Protein AF-0000000082784704 (afdb_homodimer)

Secondary structure (DSSP, 8-state):
--------------EEEEEETT--EEE-----S--TT-EEEEEEESSS--EEEEEEEEETTEEEEEE-GGGTT-EEE-TTT--EEESS--GGG-EEEEEEEESSBEEEEEEEEEEEPPPPPPEEEEPSS----EETTEEEEEEEEEE---TT-EEEEEETTEEEEEEE-S-TTS-EEEEEEEETT--SPEEEEEEETTEEEEEE--HHHHH------/--------------EEEEEETT--EEE-----S--TT-EEEEEEESSS--EEEEEEEEETTEEEEEE-GGGTT-EEE-TTT--EEESS--GGG-EEEEEEEESSBEEEEEEEEEEEPPPPPPEEEEPSS----EETTEEEEEEEEEE---TT-EEEEEETTEEEEEEE-S-TTS-EEEEEEEETT--S-EEEEEEETTEEEEEE--HHHHH------

InterPro domains:
  IPR003599 Immunoglobulin domain subtype [SM00409] (14-120)
  IPR003599 Immunoglobulin domain subtype [SM00409] (130-208)
  IPR007110 Immunoglobulin-like domain [PS50835] (122-208)
  IPR013106 Immunoglobulin V-set domain [PF07686] (15-114)
  IPR013783 Immunoglobulin-like fold [G3DSA:2.60.40.10] (12-123)
  IPR013783 Immunoglobulin-like fold [G3DSA:2.60.40.10] (124-212)
  IPR036179 Immunoglobulin-like domain superfamily [SSF48726] (18-113)
  IPR036179 Immunoglobulin-like domain superfamily [SSF48726] (141-207)

Solvent-accessible surface area (backbone atoms only — not comparable to full-atom values): 24229 Å² total; per-residue (Å²): 135,84,80,74,79,77,75,75,78,56,83,46,66,75,44,78,45,80,43,54,46,59,41,71,47,68,53,75,66,79,50,69,78,47,59,79,72,27,37,40,38,31,20,38,25,69,81,54,45,35,32,51,40,34,41,32,32,48,55,96,88,36,78,46,73,47,72,38,72,89,54,68,83,28,67,45,75,39,71,50,39,66,22,40,31,36,45,57,37,41,59,87,68,29,22,21,36,32,43,37,40,38,72,51,46,60,37,48,39,39,36,35,40,45,42,36,72,76,50,56,63,34,45,75,42,64,47,85,82,69,63,60,51,68,45,95,86,47,46,36,32,49,32,31,36,33,33,80,48,42,83,72,35,37,40,34,38,26,51,71,90,40,77,73,50,73,50,70,58,90,57,58,89,43,64,46,75,49,76,47,80,39,58,67,85,55,86,69,58,40,32,35,38,24,31,36,99,83,31,69,21,68,33,73,59,56,57,69,82,65,46,59,73,80,70,74,121,136,83,78,74,78,76,74,78,76,62,82,48,62,75,44,78,46,81,42,52,47,58,40,70,48,68,53,75,66,80,50,68,78,48,59,80,69,28,36,40,38,31,21,37,26,69,82,54,47,36,32,52,41,34,43,33,33,47,56,95,90,36,80,46,73,48,73,39,70,89,53,69,85,29,67,46,77,39,72,52,38,65,20,41,32,37,46,58,36,41,61,86,69,28,21,22,36,31,43,36,40,38,74,51,47,59,39,47,41,39,36,34,40,46,41,37,72,77,49,58,62,35,45,76,43,64,46,86,82,69,64,61,49,68,46,97,88,47,46,38,32,50,32,31,35,33,34,79,48,42,84,73,33,36,41,32,37,25,50,73,90,41,76,73,50,71,50,68,56,90,56,60,89,43,65,45,73,48,77,47,79,39,60,67,86,55,85,69,59,38,34,34,38,22,30,35,100,82,29,69,21,69,32,74,57,54,58,68,80,64,45,59,72,79,68,74,121

Nearest PDB structures (foldseek):
  2dru-assembly1_A  TM=7.648E-01  e=7.617E-15  Rattus norvegicus
  5b22-assembly1_A  TM=6.307E-01  e=5.424E-10  Mus musculus
  2ptu-assembly1_A  TM=7.481E-01  e=6.098E-07  Mus musculus
  6o3o-assembly1_A-3  TM=4.051E-01  e=1.398E-06  Homo sapiens
  4pbx-assembly1_A  TM=4.291E-01  e=9.168E-06  Homo sapiens

Sequence (434 aa):
MYLSATNVLGVTGDEVKTVREGETVTLHTGFTGLQSDVLILWFHGPVDPKTKIVQSQVLRGEIITEYSDRFRDRLQLDRQTGSLTIRNINITDSGVYKVQIISGEDSYKIFSYTVYATVPAPLVGKKQGRSAVSGSSGPKCSVVCSVENGRDVTLSWYKGKEILNQTSSPDLNTNLSLPLEIEDQDNNTYSCVADNPVSQQTTQLNITELCSHISRNMYLSATNVLGVTGDEVKTVREGETVTLHTGFTGLQSDVLILWFHGPVDPKTKIVQSQVLRGEIITEYSDRFRDRLQLDRQTGSLTIRNINITDSGVYKVQIISGEDSYKIFSYTVYATVPAPLVGKKQGRSAVSGSSGPKCSVVCSVENGRDVTLSWYKGKEILNQTSSPDLNTNLSLPLEIEDQDNNTYSCVADNPVSQQTTQLNITELCSHISRN

Organism: Chanos chanos (NCBI:txid29144)

Foldseek 3Di:
DPPPPPPPPCPADEAEEEAEAQAKDKAFSPAAQDDQAKWKWKFWDAEDRDHTAWIWGADPNDIDIDGHCVLVPQWDADSRGRMIMGGRDDQRRFHKMKMWICPPDIDMHMYGYGYWYAWDAKDKAFDPDDFQPQPPVGGKTKMKIKGQATDAKKKFKDFVPDTDDIDHDPPNVDIDMDMDIDHLPDPIKMKMWIDDPPYIHIDTDDSCVHPPDCVVD/DPPPPPPCPQPADEAEEEAEAQAKDKAFSPAAQDDQAKWKWKFWDAEDRDHTAWIWGADPNDIDIDGHCVLVPQWDADSRGRMIMGGRDDQRRFHKMKMWICPPDIDMHMYGYGYWYAWDAKDKAFDPDDFQPQPPVGGKTKMKIKGQATDQKKKFKDFVPDTDDIDHDPPNVDIDMDMDIDHLPDPIKMKMWIDDPPYIHIDTDDSCVHPPPCPVD

pLDDT: mean 86.46, std 17.84, range [27.39, 98.69]

Structure (mmCIF, N/CA/C/O backbone):
data_AF-0000000082784704-model_v1
#
loop_
_entity.id
_entity.type
_entity.pdbx_description
1 polymer 'Hepatocyte cell adhesion molecule-like'
#
loop_
_atom_site.group_PDB
_atom_site.id
_atom_site.type_symbol
_atom_site.label_atom_id
_atom_site.label_alt_id
_atom_site.label_comp_id
_atom_site.label_asym_id
_atom_site.label_entity_id
_atom_site.label_seq_id
_atom_site.pdbx_PDB_ins_code
_atom_site.Cartn_x
_atom_site.Cartn_y
_atom_site.Cartn_z
_atom_site.occupancy
_atom_site.B_iso_or_equiv
_atom_site.auth_seq_id
_atom_site.auth_comp_id
_atom_site.auth_asym_id
_atom_site.auth_atom_id
_atom_site.pdbx_PDB_model_num
ATOM 1 N N . MET A 1 1 ? -17.672 -21.984 21.391 1 27.61 1 MET A N 1
ATOM 2 C CA . MET A 1 1 ? -16.625 -20.969 21.281 1 27.61 1 MET A CA 1
ATOM 3 C C . MET A 1 1 ? -16.531 -20.438 19.859 1 27.61 1 MET A C 1
ATOM 5 O O . MET A 1 1 ? -16 -21.109 18.969 1 27.61 1 MET A O 1
ATOM 9 N N . TYR A 1 2 ? -17.469 -19.578 19.359 1 30.91 2 TYR A N 1
ATOM 10 C CA . TYR A 1 2 ? -17.656 -19.016 18.031 1 30.91 2 TYR A CA 1
ATOM 11 C C . TYR A 1 2 ? -16.562 -18 17.719 1 30.91 2 TYR A C 1
ATOM 13 O O . TYR A 1 2 ? -16.422 -16.984 18.422 1 30.91 2 TYR A O 1
ATOM 21 N N . LEU A 1 3 ? -15.398 -18.422 17.172 1 30.06 3 LEU A N 1
ATOM 22 C CA . LEU A 1 3 ? -14.344 -17.547 16.672 1 30.06 3 LEU A CA 1
ATOM 23 C C . LEU A 1 3 ? -14.859 -16.656 15.547 1 30.06 3 LEU A C 1
ATOM 25 O O . LEU A 1 3 ? -15.188 -17.141 14.461 1 30.06 3 LEU A O 1
ATOM 29 N N . SER A 1 4 ? -15.516 -15.562 15.844 1 35.41 4 SER A N 1
ATOM 30 C CA . SER A 1 4 ? -15.969 -14.609 14.836 1 35.41 4 SER A CA 1
ATOM 31 C C . SER A 1 4 ? -14.789 -14.008 14.078 1 35.41 4 SER A C 1
ATOM 33 O O . SER A 1 4 ? -13.945 -13.336 14.672 1 35.41 4 SER A O 1
ATOM 35 N N . ALA A 1 5 ? -14.445 -14.664 12.961 1 38.53 5 ALA A N 1
ATOM 36 C CA . ALA A 1 5 ? -13.562 -14.016 11.992 1 38.53 5 ALA A CA 1
ATOM 37 C C . ALA A 1 5 ? -14.062 -12.625 11.633 1 38.53 5 ALA A C 1
ATOM 39 O O . ALA A 1 5 ? -15.109 -12.484 10.992 1 38.53 5 ALA A O 1
ATOM 40 N N . THR A 1 6 ? -13.773 -11.578 12.445 1 37.38 6 THR A N 1
ATOM 41 C CA . THR A 1 6 ? -14.109 -10.211 12.062 1 37.38 6 THR A CA 1
ATOM 42 C C . THR A 1 6 ? -13.406 -9.828 10.766 1 37.38 6 THR A C 1
ATOM 44 O O . THR A 1 6 ? -12.18 -9.891 10.672 1 37.38 6 THR A O 1
ATOM 47 N N . ASN A 1 7 ? -14.078 -10.031 9.633 1 36.75 7 ASN A N 1
ATOM 48 C CA . ASN A 1 7 ? -13.688 -9.539 8.32 1 36.75 7 ASN A CA 1
ATOM 49 C C . ASN A 1 7 ? -13.469 -8.031 8.328 1 36.75 7 ASN A C 1
ATOM 51 O O . ASN A 1 7 ? -14.406 -7.266 8.516 1 36.75 7 ASN A O 1
ATOM 55 N N . VAL A 1 8 ? -12.375 -7.613 8.641 1 40.66 8 VAL A N 1
ATOM 56 C CA . VAL A 1 8 ? -12.094 -6.184 8.523 1 40.66 8 VAL A CA 1
ATOM 57 C C . VAL A 1 8 ? -12.133 -5.766 7.055 1 40.66 8 VAL A C 1
ATOM 59 O O . VAL A 1 8 ? -11.266 -6.156 6.27 1 40.66 8 VAL A O 1
ATOM 62 N N . LEU A 1 9 ? -13.312 -5.684 6.316 1 38.31 9 LEU A N 1
ATOM 63 C CA . LEU A 1 9 ? -13.414 -5.117 4.973 1 38.31 9 LEU A CA 1
ATOM 64 C C . LEU A 1 9 ? -13.047 -3.639 4.98 1 38.31 9 LEU A C 1
ATOM 66 O O . LEU A 1 9 ? -13.906 -2.783 5.207 1 38.31 9 LEU A O 1
ATOM 70 N N . GLY A 1 10 ? -12.047 -3.078 5.344 1 40.12 10 GLY A N 1
ATOM 71 C CA . GLY A 1 10 ? -11.961 -1.627 5.359 1 40.12 10 GLY A CA 1
ATOM 72 C C . GLY A 1 10 ? -11.688 -1.03 3.992 1 40.12 10 GLY A C 1
ATOM 73 O O . GLY A 1 10 ? -10.688 -1.36 3.35 1 40.12 10 GLY A O 1
ATOM 74 N N . VAL A 1 11 ? -12.727 -0.841 3.072 1 44.06 11 VAL A N 1
ATOM 75 C CA . VAL A 1 11 ? -12.633 0.053 1.924 1 44.06 11 VAL A CA 1
ATOM 76 C C . VAL A 1 11 ? -12.227 1.45 2.389 1 44.06 11 VAL A C 1
ATOM 78 O O . VAL A 1 11 ? -13.016 2.15 3.029 1 44.06 11 VAL A O 1
ATOM 81 N N . THR A 1 12 ? -11.188 1.782 3.059 1 52.22 12 THR A N 1
ATOM 82 C CA . THR A 1 12 ? -11 3.008 3.828 1 52.22 12 THR A CA 1
ATOM 83 C C . THR A 1 12 ? -10.695 4.184 2.906 1 52.22 12 THR A C 1
ATOM 85 O O . THR A 1 12 ? -9.82 4.086 2.041 1 52.22 12 THR A O 1
ATOM 88 N N . GLY A 1 13 ? -11.758 4.777 2.41 1 57 13 GLY A N 1
ATOM 89 C CA . GLY A 1 13 ? -11.602 6.047 1.72 1 57 13 GLY A CA 1
ATOM 90 C C . GLY A 1 13 ? -10.672 7.008 2.441 1 57 13 GLY A C 1
ATOM 91 O O . GLY A 1 13 ? -10.5 6.91 3.656 1 57 13 GLY A O 1
ATOM 92 N N . ASP A 1 14 ? -9.922 7.734 1.691 1 74 14 ASP A N 1
ATOM 93 C CA . ASP A 1 14 ? -9.086 8.859 2.109 1 74 14 ASP A CA 1
ATOM 94 C C . ASP A 1 14 ? -9.914 9.914 2.842 1 74 14 ASP A C 1
ATOM 96 O O . ASP A 1 14 ? -11.016 10.266 2.404 1 74 14 ASP A O 1
ATOM 100 N N . GLU A 1 15 ? -9.695 10.062 4.121 1 86.56 15 GLU A N 1
ATOM 101 C CA . GLU A 1 15 ? -10.32 11.141 4.883 1 86.56 15 GLU A CA 1
ATOM 102 C C . GLU A 1 15 ? -9.453 12.391 4.887 1 86.56 15 GLU A C 1
ATOM 104 O O . GLU A 1 15 ? -8.258 12.328 5.191 1 86.56 15 GLU A O 1
ATOM 109 N N . VAL A 1 16 ? -10.008 13.453 4.453 1 86.19 16 VAL A N 1
ATOM 110 C CA . VAL A 1 16 ? -9.328 14.742 4.461 1 86.19 16 VAL A CA 1
ATOM 111 C C . VAL A 1 16 ? -9.844 15.594 5.621 1 86.19 16 VAL A C 1
ATOM 113 O O . VAL A 1 16 ? -11.055 15.781 5.77 1 86.19 16 VAL A O 1
ATOM 116 N N . LYS A 1 17 ? -8.898 16.125 6.434 1 93.38 17 LYS A N 1
ATOM 117 C CA . LYS A 1 17 ? -9.312 16.859 7.621 1 93.38 17 LYS A CA 1
ATOM 118 C C . LYS A 1 17 ? -8.523 18.156 7.77 1 93.38 17 LYS A C 1
ATOM 120 O O . LYS A 1 17 ? -7.328 18.188 7.484 1 93.38 17 LYS A O 1
ATOM 125 N N . THR A 1 18 ? -9.164 19.203 8.133 1 95.62 18 THR A N 1
ATOM 126 C CA . THR A 1 18 ? -8.57 20.484 8.508 1 95.62 18 THR A CA 1
ATOM 127 C C . THR A 1 18 ? -8.57 20.656 10.023 1 95.62 18 THR A C 1
ATOM 129 O O . THR A 1 18 ? -9.609 20.547 10.664 1 95.62 18 THR A O 1
ATOM 132 N N . VAL A 1 19 ? -7.391 20.953 10.547 1 96.38 19 VAL A N 1
ATOM 133 C CA . VAL A 1 19 ? -7.273 21 12 1 96.38 19 VAL A CA 1
ATOM 134 C C . VAL A 1 19 ? -6.488 22.25 12.406 1 96.38 19 VAL A C 1
ATOM 136 O O . VAL A 1 19 ? -5.668 22.75 11.641 1 96.38 19 VAL A O 1
ATOM 139 N N . ARG A 1 20 ? -6.812 22.797 13.594 1 96.94 20 ARG A N 1
ATOM 140 C CA . ARG A 1 20 ? -6.059 23.922 14.141 1 96.94 20 ARG A CA 1
ATOM 141 C C . ARG A 1 20 ? -4.879 23.438 14.977 1 96.94 20 ARG A C 1
ATOM 143 O O . ARG A 1 20 ? -5.004 22.469 15.734 1 96.94 20 ARG A O 1
ATOM 150 N N . GLU A 1 21 ? -3.818 24.141 14.859 1 96.56 21 GLU A N 1
ATOM 151 C CA . GLU A 1 21 ? -2.635 23.797 15.641 1 96.56 21 GLU A CA 1
ATOM 152 C C . GLU A 1 21 ? -2.939 23.812 17.141 1 96.56 21 GLU A C 1
ATOM 154 O O . GLU A 1 21 ? -3.777 24.594 17.594 1 96.56 21 GLU A O 1
ATOM 159 N N . GLY A 1 22 ? -2.281 22.891 17.844 1 95.94 22 GLY A N 1
ATOM 160 C CA . GLY A 1 22 ? -2.432 22.828 19.281 1 95.94 22 GLY A CA 1
ATOM 161 C C . GLY A 1 22 ? -3.52 21.859 19.719 1 95.94 22 GLY A C 1
ATOM 162 O O . GLY A 1 22 ? -3.576 21.469 20.891 1 95.94 22 GLY A O 1
ATOM 163 N N . GLU A 1 23 ? -4.359 21.516 18.828 1 96.19 23 GLU A N 1
ATOM 164 C CA . GLU A 1 23 ? -5.465 20.625 19.172 1 96.19 23 GLU A CA 1
ATOM 165 C C . GLU A 1 23 ? -4.984 19.188 19.328 1 96.19 23 GLU A C 1
ATOM 167 O O . GLU A 1 23 ? -3.855 18.844 18.953 1 96.19 23 GLU A O 1
ATOM 172 N N . THR A 1 24 ? -5.77 18.422 20.094 1 97.31 24 THR A N 1
ATOM 173 C CA . THR A 1 24 ? -5.645 16.969 20.141 1 97.31 24 THR A CA 1
ATOM 174 C C . THR A 1 24 ? -6.613 16.312 19.156 1 97.31 24 THR A C 1
ATOM 176 O O . THR A 1 24 ? -7.82 16.547 19.203 1 97.31 24 THR A O 1
ATOM 179 N N . VAL A 1 25 ? -6.039 15.516 18.266 1 96.81 25 VAL A N 1
ATOM 180 C CA . VAL A 1 25 ? -6.895 14.898 17.266 1 96.81 25 VAL A CA 1
ATOM 181 C C . VAL A 1 25 ? -6.727 13.383 17.297 1 96.81 25 VAL A C 1
ATOM 183 O O . VAL A 1 25 ? -5.66 12.875 17.656 1 96.81 25 VAL A O 1
ATOM 186 N N . THR A 1 26 ? -7.781 12.727 16.969 1 97.06 26 THR A N 1
ATOM 187 C CA . THR A 1 26 ? -7.746 11.266 16.875 1 97.06 26 THR A CA 1
ATOM 188 C C . THR A 1 26 ? -8.109 10.812 15.453 1 97.06 26 THR A C 1
ATOM 190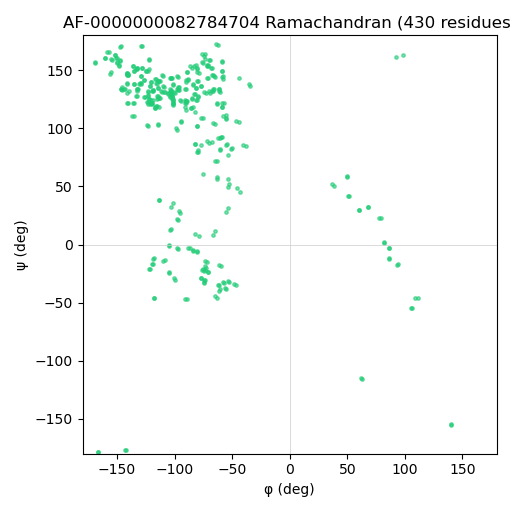 O O . THR A 1 26 ? -9.133 11.227 14.906 1 97.06 26 THR A O 1
ATOM 193 N N . LEU A 1 27 ? -7.223 10.086 14.812 1 96.88 27 LEU A N 1
ATOM 194 C CA . LEU A 1 27 ? -7.5 9.438 13.531 1 96.88 27 LEU A CA 1
ATOM 195 C C . LEU A 1 27 ? -8.266 8.133 13.742 1 96.88 27 LEU A C 1
ATOM 197 O O . LEU A 1 27 ? -7.668 7.094 14.023 1 96.88 27 LEU A O 1
ATOM 201 N N . HIS A 1 28 ? -9.523 8.195 13.508 1 96.25 28 HIS A N 1
ATOM 202 C CA . HIS A 1 28 ? -10.398 7.051 13.766 1 96.25 28 HIS A CA 1
ATOM 203 C C . HIS A 1 28 ? -10.414 6.094 12.578 1 96.25 28 HIS A C 1
ATOM 205 O O . HIS A 1 28 ? -10.852 6.461 11.484 1 96.25 28 HIS A O 1
ATOM 211 N N . THR A 1 29 ? -9.977 4.918 12.766 1 95.06 29 THR A N 1
ATOM 212 C CA . THR A 1 29 ? -9.867 3.969 11.664 1 95.06 29 THR A CA 1
ATOM 213 C C . THR A 1 29 ? -11.234 3.396 11.305 1 95.06 29 THR A C 1
ATOM 215 O O . THR A 1 29 ? -11.469 3.021 10.148 1 95.06 29 THR A O 1
ATOM 218 N N . GLY A 1 30 ? -12.133 3.332 12.32 1 91.5 30 GLY A N 1
ATOM 219 C CA . GLY A 1 30 ? -13.43 2.717 12.102 1 91.5 30 GLY A CA 1
ATOM 220 C C . GLY A 1 30 ? -13.422 1.214 12.305 1 91.5 30 GLY A C 1
ATOM 221 O O . GLY A 1 30 ? -14.477 0.583 12.352 1 91.5 30 GLY A O 1
ATOM 222 N N . PHE A 1 31 ? -12.227 0.61 12.406 1 89.31 31 PHE A N 1
ATOM 223 C CA . PHE A 1 31 ? -12.156 -0.81 12.727 1 89.31 31 PHE A CA 1
ATOM 224 C C . PHE A 1 31 ? -12.539 -1.053 14.18 1 89.31 31 PHE A C 1
ATOM 226 O O . PHE A 1 31 ? -12.344 -0.185 15.039 1 89.31 31 PHE A O 1
ATOM 233 N N . THR A 1 32 ? -13.211 -2.131 14.406 1 86.44 32 THR A N 1
ATOM 234 C CA . THR A 1 32 ? -13.562 -2.463 15.781 1 86.44 32 THR A CA 1
ATOM 235 C C . THR A 1 32 ? -13.25 -3.926 16.078 1 86.44 32 THR A C 1
ATOM 237 O O . THR A 1 32 ? -13.258 -4.766 15.18 1 86.44 32 THR A O 1
ATOM 240 N N . GLY A 1 33 ? -12.961 -4.141 17.359 1 85.69 33 GLY A N 1
ATOM 241 C CA . GLY A 1 33 ? -12.797 -5.512 17.812 1 85.69 33 GLY A CA 1
ATOM 242 C C . GLY A 1 33 ? -11.57 -6.191 17.234 1 85.69 33 GLY A C 1
ATOM 243 O O . GLY A 1 33 ? -11.602 -7.387 16.938 1 85.69 33 GLY A O 1
ATOM 244 N N . LEU A 1 34 ? -10.539 -5.359 17.016 1 88.81 34 LEU A N 1
ATOM 245 C CA . LEU A 1 34 ? -9.32 -5.977 16.5 1 88.81 34 LEU A CA 1
ATOM 246 C C . LEU A 1 34 ? -8.773 -7 17.5 1 88.81 34 LEU A C 1
ATOM 248 O O . LEU A 1 34 ? -8.805 -6.773 18.703 1 88.81 34 LEU A O 1
ATOM 252 N N . GLN A 1 35 ? -8.43 -8.133 17 1 85.25 35 GLN A N 1
ATOM 253 C CA . GLN A 1 35 ? -7.812 -9.164 17.828 1 85.25 35 GLN A CA 1
ATOM 254 C C . GLN A 1 35 ? -6.527 -8.656 18.469 1 85.25 35 GLN A C 1
ATOM 256 O O . GLN A 1 35 ? -5.906 -7.715 17.969 1 85.25 35 GLN A O 1
ATOM 261 N N . SER A 1 36 ? -6.203 -9.32 19.531 1 82.62 36 SER A N 1
ATOM 262 C CA . SER A 1 36 ? -5.051 -8.852 20.297 1 82.62 36 SER A CA 1
ATOM 263 C C . SER A 1 36 ? -3.748 -9.117 19.547 1 82.62 36 SER A C 1
ATOM 265 O O . SER A 1 36 ? -2.748 -8.43 19.781 1 82.62 36 SER A O 1
ATOM 267 N N . ASP A 1 37 ? -3.723 -10.102 18.625 1 86.75 37 ASP A N 1
ATOM 268 C CA . ASP A 1 37 ? -2.449 -10.508 18.047 1 86.75 37 ASP A CA 1
ATOM 269 C C . ASP A 1 37 ? -2.223 -9.836 16.688 1 86.75 37 ASP A C 1
ATOM 271 O O . ASP A 1 37 ? -1.347 -10.242 15.93 1 86.75 37 ASP A O 1
ATOM 275 N N . VAL A 1 38 ? -2.92 -8.758 16.516 1 93.5 38 VAL A N 1
ATOM 276 C CA . VAL A 1 38 ? -2.756 -8.078 15.242 1 93.5 38 VAL A CA 1
ATOM 277 C C . VAL A 1 38 ? -1.483 -7.23 15.273 1 93.5 38 VAL A C 1
ATOM 279 O O . VAL A 1 38 ? -1.029 -6.816 16.344 1 93.5 38 VAL A O 1
ATOM 282 N N . LEU A 1 39 ? -0.864 -7.094 14.156 1 95.81 39 LEU A N 1
ATOM 283 C CA . LEU A 1 39 ? 0.202 -6.121 13.945 1 95.81 39 LEU A CA 1
ATOM 284 C C . LEU A 1 39 ? -0.362 -4.801 13.43 1 95.81 39 LEU A C 1
ATOM 286 O O . LEU A 1 39 ? -1.091 -4.781 12.438 1 95.81 39 LEU A O 1
ATOM 290 N N . ILE A 1 40 ? -0.105 -3.748 14.164 1 97.25 40 ILE A N 1
ATOM 291 C CA . ILE A 1 40 ? -0.58 -2.428 13.766 1 97.25 40 ILE A CA 1
ATOM 292 C C . ILE A 1 40 ? 0.61 -1.536 13.414 1 97.25 40 ILE A C 1
ATOM 294 O O . ILE A 1 40 ? 1.527 -1.367 14.219 1 97.25 40 ILE A O 1
ATOM 298 N N . LEU A 1 41 ? 0.579 -0.982 12.25 1 97.88 41 LEU A N 1
ATOM 299 C CA . LEU A 1 41 ? 1.606 -0.053 11.789 1 97.88 41 LEU A CA 1
ATOM 300 C C . LEU A 1 41 ? 0.989 1.281 11.383 1 97.88 41 LEU A C 1
ATOM 302 O O . LEU A 1 41 ? -0.041 1.314 10.711 1 97.88 41 LEU A O 1
ATOM 306 N N . TRP A 1 42 ? 1.534 2.336 11.844 1 98.25 42 TRP A N 1
ATOM 307 C CA . TRP A 1 42 ? 1.192 3.666 11.352 1 98.25 42 TRP A CA 1
ATOM 308 C C . TRP A 1 42 ? 2.371 4.293 10.609 1 98.25 42 TRP A C 1
ATOM 310 O O . TRP A 1 42 ? 3.516 4.188 11.055 1 98.25 42 TRP A O 1
ATOM 320 N N . PHE A 1 43 ? 2.049 4.977 9.539 1 98.25 43 PHE A N 1
ATOM 321 C CA . PHE A 1 43 ? 3.033 5.684 8.727 1 98.25 43 PHE A CA 1
ATOM 322 C C . PHE A 1 43 ? 2.619 7.133 8.508 1 98.25 43 PHE A C 1
ATOM 324 O O . PHE A 1 43 ? 1.428 7.453 8.523 1 98.25 43 PHE A O 1
ATOM 331 N N . HIS A 1 44 ? 3.674 7.961 8.328 1 97.69 44 HIS A N 1
ATOM 332 C CA . HIS A 1 44 ? 3.42 9.375 8.094 1 97.69 44 HIS A CA 1
ATOM 333 C C . HIS A 1 44 ? 4.387 9.945 7.066 1 97.69 44 HIS A C 1
ATOM 335 O O . HIS A 1 44 ? 5.531 9.5 6.969 1 97.69 44 HIS A O 1
ATOM 341 N N . GLY A 1 45 ? 3.852 10.883 6.32 1 96.75 45 GLY A N 1
ATOM 342 C CA . GLY A 1 45 ? 4.676 11.719 5.461 1 96.75 45 GLY A CA 1
ATOM 343 C C . GLY A 1 45 ? 3.92 12.906 4.883 1 96.75 45 GLY A C 1
ATOM 344 O O . GLY A 1 45 ? 2.688 12.891 4.828 1 96.75 45 GLY A O 1
ATOM 345 N N . PRO A 1 46 ? 4.664 13.898 4.535 1 95.38 46 PRO A N 1
ATOM 346 C CA . PRO A 1 46 ? 4.016 15.094 4 1 95.38 46 PRO A CA 1
ATOM 347 C C . PRO A 1 46 ? 3.238 14.828 2.715 1 95.38 46 PRO A C 1
ATOM 349 O O . PRO A 1 46 ? 2.17 15.406 2.504 1 95.38 46 PRO A O 1
ATOM 352 N N . VAL A 1 47 ? 3.701 13.953 1.873 1 94.12 47 VAL A N 1
ATOM 353 C CA . VAL A 1 47 ? 3.066 13.664 0.592 1 94.12 47 VAL A CA 1
ATOM 354 C C . VAL A 1 47 ? 2.621 12.203 0.554 1 94.12 47 VAL A C 1
ATOM 356 O O . VAL A 1 47 ? 1.483 11.898 0.183 1 94.12 47 VAL A O 1
ATOM 359 N N . ASP A 1 48 ? 3.533 11.328 0.987 1 94.5 48 ASP A N 1
ATOM 360 C CA . ASP A 1 48 ? 3.268 9.891 1.063 1 94.5 48 ASP A CA 1
ATOM 361 C C . ASP A 1 48 ? 3.623 9.336 2.441 1 94.5 48 ASP A C 1
ATOM 363 O O . ASP A 1 48 ? 4.66 9.695 3.01 1 94.5 48 ASP A O 1
ATOM 367 N N . PRO A 1 49 ? 2.814 8.531 2.906 1 96.56 49 PRO A N 1
ATOM 368 C CA . PRO A 1 49 ? 3.062 7.996 4.246 1 96.56 49 PRO A CA 1
ATOM 369 C C . PRO A 1 49 ? 4.09 6.867 4.254 1 96.56 49 PRO A C 1
ATOM 371 O O . PRO A 1 49 ? 3.734 5.707 4.484 1 96.56 49 PRO A O 1
ATOM 374 N N . LYS A 1 50 ? 5.336 7.223 4.207 1 95.94 50 LYS A N 1
ATOM 375 C CA . LYS A 1 50 ? 6.391 6.223 4.055 1 95.94 50 LYS A CA 1
ATOM 376 C C . LYS A 1 50 ? 7.121 5.988 5.375 1 95.94 50 LYS A C 1
ATOM 378 O O . LYS A 1 50 ? 7.715 4.93 5.582 1 95.94 50 LYS A O 1
ATOM 383 N N . THR A 1 51 ? 7.086 6.965 6.246 1 97 51 THR A N 1
ATOM 384 C CA . THR A 1 51 ? 7.844 6.867 7.488 1 97 51 THR A CA 1
ATOM 385 C C . THR A 1 51 ? 7.008 6.211 8.586 1 97 51 THR A C 1
ATOM 387 O O . THR A 1 51 ? 5.914 6.68 8.898 1 97 51 THR A O 1
ATOM 390 N N . LYS A 1 52 ? 7.555 5.137 9.125 1 97.19 52 LYS A N 1
ATOM 391 C CA . LYS A 1 52 ? 6.863 4.465 10.227 1 97.19 52 LYS A CA 1
ATOM 392 C C . LYS A 1 52 ? 6.883 5.316 11.492 1 97.19 52 LYS A C 1
ATOM 394 O O . LYS A 1 52 ? 7.945 5.75 11.938 1 97.19 52 LYS A O 1
ATOM 399 N N . ILE A 1 53 ? 5.738 5.461 12.07 1 97.75 53 ILE A N 1
ATOM 400 C CA . ILE A 1 53 ? 5.715 6.297 13.266 1 97.75 53 ILE A CA 1
ATOM 401 C C . ILE A 1 53 ? 5.195 5.488 14.453 1 97.75 53 ILE A C 1
ATOM 403 O O . ILE A 1 53 ? 5.398 5.871 15.609 1 97.75 53 ILE A O 1
ATOM 407 N N . VAL A 1 54 ? 4.488 4.426 14.164 1 97.69 54 VAL A N 1
ATOM 408 C CA . VAL A 1 54 ? 4.039 3.529 15.227 1 97.69 54 VAL A CA 1
ATOM 409 C C . VAL A 1 54 ? 4.137 2.08 14.758 1 97.69 54 VAL A C 1
ATOM 411 O O . VAL A 1 54 ? 3.836 1.772 13.602 1 97.69 54 VAL A O 1
ATOM 414 N N . GLN A 1 55 ? 4.574 1.203 15.602 1 96.31 55 GLN A N 1
ATOM 415 C CA . GLN A 1 55 ? 4.496 -0.244 15.43 1 96.31 55 GLN A CA 1
ATOM 416 C C . GLN A 1 55 ? 4.043 -0.928 16.719 1 96.31 55 GLN A C 1
ATOM 418 O O . GLN A 1 55 ? 4.668 -0.759 17.766 1 96.31 55 GLN A O 1
ATOM 423 N N . SER A 1 56 ? 2.955 -1.658 16.625 1 96.12 56 SER A N 1
ATOM 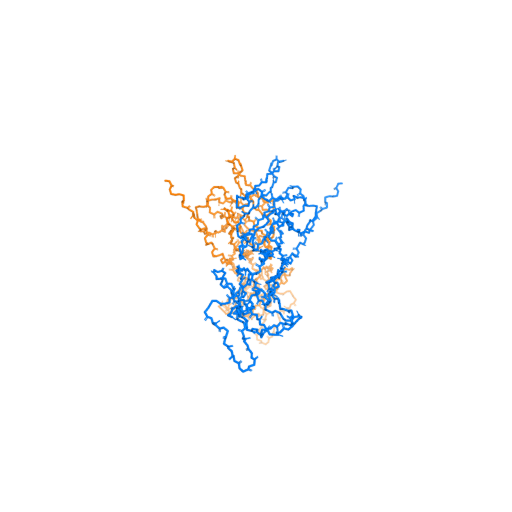424 C CA . SER A 1 56 ? 2.432 -2.359 17.797 1 96.12 56 SER A CA 1
ATOM 425 C C . SER A 1 56 ? 2.088 -3.809 17.453 1 96.12 56 SER A C 1
ATOM 427 O O . SER A 1 56 ? 1.449 -4.082 16.438 1 96.12 56 SER A O 1
ATOM 429 N N . GLN A 1 57 ? 2.518 -4.672 18.312 1 93.88 57 GLN A N 1
ATOM 430 C CA . GLN A 1 57 ? 2.246 -6.09 18.094 1 93.88 57 GLN A CA 1
ATOM 431 C C . GLN A 1 57 ? 2.338 -6.875 19.406 1 93.88 57 GLN A C 1
ATOM 433 O O . GLN A 1 57 ? 2.732 -6.328 20.438 1 93.88 57 GLN A O 1
ATOM 438 N N . VAL A 1 58 ? 1.812 -8.07 19.312 1 89.62 58 VAL A N 1
ATOM 439 C CA . VAL A 1 58 ? 1.938 -8.984 20.438 1 89.62 58 VAL A CA 1
ATOM 440 C C . VAL A 1 58 ? 3.047 -9.992 20.156 1 89.62 58 VAL A C 1
ATOM 442 O O . VAL A 1 58 ? 3.043 -10.664 19.125 1 89.62 58 VAL A O 1
ATOM 445 N N . LEU A 1 59 ? 4.004 -9.992 21.016 1 82.88 59 LEU A N 1
ATOM 446 C CA . LEU A 1 59 ? 5.078 -10.977 20.922 1 82.88 59 LEU A CA 1
ATOM 447 C C . LEU A 1 59 ? 5.176 -11.781 22.219 1 82.88 59 LEU A C 1
ATOM 449 O O . LEU A 1 59 ? 5.414 -11.219 23.281 1 82.88 59 LEU A O 1
ATOM 453 N N . ARG A 1 60 ? 5.012 -13.086 22.062 1 81.12 60 ARG A N 1
ATOM 454 C CA . ARG A 1 60 ? 5.09 -13.984 23.203 1 81.12 60 ARG A CA 1
ATOM 455 C C . ARG A 1 60 ? 4.184 -13.516 24.328 1 81.12 60 ARG A C 1
ATOM 457 O O . ARG A 1 60 ? 4.617 -13.406 25.484 1 81.12 60 ARG A O 1
ATOM 464 N N . GLY A 1 61 ? 3.023 -13.078 24.016 1 85.38 61 GLY A N 1
ATOM 465 C CA . GLY A 1 61 ? 2.004 -12.719 24.984 1 85.38 61 GLY A CA 1
ATOM 466 C C . GLY A 1 61 ? 2.125 -11.289 25.484 1 85.38 61 GLY A C 1
ATOM 467 O O . GLY A 1 61 ? 1.312 -10.836 26.281 1 85.38 61 GLY A O 1
ATOM 468 N N . GLU A 1 62 ? 3.162 -10.617 25.016 1 90.06 62 GLU A N 1
ATOM 469 C CA . GLU A 1 62 ? 3.363 -9.234 25.438 1 90.06 62 GLU A CA 1
ATOM 470 C C . GLU A 1 62 ? 3.082 -8.258 24.312 1 90.06 62 GLU A C 1
ATOM 472 O O . GLU A 1 62 ? 3.463 -8.5 23.156 1 90.06 62 GLU A O 1
ATOM 477 N N . ILE A 1 63 ? 2.385 -7.254 24.734 1 92.31 63 ILE A N 1
ATOM 478 C CA . ILE A 1 63 ? 2.15 -6.199 23.75 1 92.31 63 ILE A CA 1
ATOM 479 C C . ILE A 1 63 ? 3.377 -5.293 23.672 1 92.31 63 ILE A C 1
ATOM 481 O O . ILE A 1 63 ? 3.811 -4.73 24.672 1 92.31 63 ILE A O 1
ATOM 485 N N . ILE A 1 64 ? 3.883 -5.148 22.578 1 92.75 64 ILE A N 1
ATOM 486 C CA . ILE A 1 64 ? 5.012 -4.254 22.344 1 92.75 64 ILE A CA 1
ATOM 487 C C . ILE A 1 64 ? 4.598 -3.137 21.391 1 92.75 64 ILE A C 1
ATOM 489 O O . ILE A 1 64 ? 4.156 -3.402 20.266 1 92.75 64 ILE A O 1
ATOM 493 N N . THR A 1 65 ? 4.699 -1.911 21.922 1 94.06 65 THR A N 1
ATOM 494 C CA . THR A 1 65 ? 4.379 -0.749 21.094 1 94.06 65 THR A CA 1
ATOM 495 C C . THR A 1 65 ? 5.559 0.215 21.031 1 94.06 65 THR A C 1
ATOM 497 O O . THR A 1 65 ? 6.113 0.59 22.078 1 94.06 65 THR A O 1
ATOM 500 N N . GLU A 1 66 ? 5.934 0.57 19.844 1 93 66 GLU A N 1
ATOM 501 C CA . GLU A 1 66 ? 7.016 1.526 19.625 1 93 66 GLU A CA 1
ATOM 502 C C . GLU A 1 66 ? 6.516 2.764 18.875 1 93 66 GLU A C 1
ATOM 504 O O . GLU A 1 66 ? 5.781 2.65 17.891 1 93 66 GLU A O 1
ATOM 509 N N . TYR A 1 67 ? 6.91 3.918 19.422 1 95.81 67 TYR A N 1
ATOM 510 C CA . TYR A 1 67 ? 6.566 5.191 18.797 1 95.81 67 TYR A CA 1
ATOM 511 C C . TYR A 1 67 ? 7.805 5.867 18.219 1 95.81 67 TYR A C 1
ATOM 513 O O . TYR A 1 67 ? 8.898 5.758 18.781 1 95.81 67 TYR A O 1
ATOM 521 N N . SER A 1 68 ? 7.57 6.539 17.141 1 93 68 SER A N 1
ATOM 522 C CA . SER A 1 68 ? 8.664 7.312 16.562 1 93 68 SER A CA 1
ATOM 523 C C . SER A 1 68 ? 9.039 8.492 17.453 1 93 68 SER A C 1
ATOM 525 O O . SER A 1 68 ? 8.18 9.07 18.125 1 93 68 SER A O 1
ATOM 527 N N . ASP A 1 69 ? 10.305 8.891 17.359 1 92 69 ASP A N 1
ATOM 528 C CA . ASP A 1 69 ? 10.797 10.039 18.125 1 92 69 ASP A CA 1
ATOM 529 C C . ASP A 1 69 ? 10.289 11.352 17.531 1 92 69 ASP A C 1
ATOM 531 O O . ASP A 1 69 ? 10.281 12.383 18.203 1 92 69 ASP A O 1
ATOM 535 N N . ARG A 1 70 ? 9.953 11.234 16.266 1 89 70 ARG A N 1
ATOM 536 C CA . ARG A 1 70 ? 9.516 12.43 15.555 1 89 70 ARG A CA 1
ATOM 537 C C . ARG A 1 70 ? 8.383 13.133 16.312 1 89 70 ARG A C 1
ATOM 539 O O . ARG A 1 70 ? 8.273 14.359 16.266 1 89 70 ARG A O 1
ATOM 546 N N . PHE A 1 71 ? 7.566 12.367 17 1 91.88 71 PHE A N 1
ATOM 547 C CA . PHE A 1 71 ? 6.375 12.938 17.609 1 91.88 71 PHE A CA 1
ATOM 548 C C . PHE A 1 71 ? 6.578 13.109 19.109 1 91.88 71 PHE A C 1
ATOM 550 O O . PHE A 1 71 ? 5.676 13.57 19.828 1 91.88 71 PHE A O 1
ATOM 557 N N . ARG A 1 72 ? 7.723 13.008 19.688 1 83.81 72 ARG A N 1
ATOM 558 C CA . ARG A 1 72 ? 8.133 13.32 21.047 1 83.81 72 ARG A CA 1
ATOM 559 C C . ARG A 1 72 ? 7.051 12.938 22.047 1 83.81 72 ARG A C 1
ATOM 561 O O . ARG A 1 72 ? 6.543 13.797 22.781 1 83.81 72 ARG A O 1
ATOM 568 N N . ASP A 1 73 ? 6.41 11.867 22.203 1 92.56 73 ASP A N 1
ATOM 569 C CA . ASP A 1 73 ? 5.488 11.328 23.203 1 92.56 73 ASP A CA 1
ATOM 570 C C . ASP A 1 73 ? 4.086 11.906 23.016 1 92.56 73 ASP A C 1
ATOM 572 O O . ASP A 1 73 ? 3.352 12.078 24 1 92.56 73 ASP A O 1
ATOM 576 N N . ARG A 1 74 ? 3.838 12.328 21.891 1 97.5 74 ARG A N 1
ATOM 577 C CA . ARG A 1 74 ? 2.535 12.938 21.641 1 97.5 74 ARG A CA 1
ATOM 578 C C . ARG A 1 74 ? 1.573 11.938 21.016 1 97.5 74 ARG A C 1
ATOM 580 O O . ARG A 1 74 ? 0.402 12.25 20.781 1 97.5 74 ARG A O 1
ATOM 587 N N . LEU A 1 75 ? 2.051 10.742 20.719 1 98.19 75 LEU A N 1
ATOM 588 C CA . LEU A 1 75 ? 1.21 9.742 20.078 1 98.19 75 LEU A CA 1
ATOM 589 C C . LEU A 1 75 ? 0.628 8.781 21.109 1 98.19 75 LEU A C 1
ATOM 591 O O . LEU A 1 75 ? 1.285 8.461 22.109 1 98.19 75 LEU A O 1
ATOM 595 N N . GLN A 1 76 ? -0.579 8.383 20.844 1 98.06 76 GLN A N 1
ATOM 596 C CA . GLN A 1 76 ? -1.239 7.344 21.625 1 98.06 76 GLN A CA 1
ATOM 597 C C . GLN A 1 76 ? -2.055 6.414 20.734 1 98.06 76 GLN A C 1
ATOM 599 O O . GLN A 1 76 ? -2.988 6.852 20.062 1 98.06 76 GLN A O 1
ATOM 604 N N . LEU A 1 77 ? -1.714 5.16 20.812 1 97.88 77 LEU A N 1
ATOM 605 C CA . LEU A 1 77 ? -2.396 4.16 20 1 97.88 77 LEU A CA 1
ATOM 606 C C . LEU A 1 77 ? -3.496 3.467 20.797 1 97.88 77 LEU A C 1
ATOM 608 O O . LEU A 1 77 ? -3.295 3.113 21.953 1 97.88 77 LEU A O 1
ATOM 612 N N . ASP A 1 78 ? -4.641 3.371 20.188 1 96.94 78 ASP A N 1
ATOM 613 C CA . ASP A 1 78 ? -5.684 2.479 20.688 1 96.94 78 ASP A CA 1
ATOM 614 C C . ASP A 1 78 ? -5.625 1.122 19.984 1 96.94 78 ASP A C 1
ATOM 616 O O . ASP A 1 78 ? -6.062 0.987 18.844 1 96.94 78 ASP A O 1
ATOM 620 N N . ARG A 1 79 ? -5.176 0.116 20.625 1 94.69 79 ARG A N 1
ATOM 621 C CA . ARG A 1 79 ? -4.941 -1.178 19.984 1 94.69 79 ARG A CA 1
ATOM 622 C C . ARG A 1 79 ? -6.258 -1.894 19.703 1 94.69 79 ARG A C 1
ATOM 624 O O . ARG A 1 79 ? -6.293 -2.854 18.922 1 94.69 79 ARG A O 1
ATOM 631 N N . GLN A 1 80 ? -7.328 -1.512 20.344 1 93.75 80 GLN A N 1
ATOM 632 C CA . GLN A 1 80 ? -8.617 -2.158 20.141 1 93.75 80 GLN A CA 1
ATOM 633 C C . GLN A 1 80 ? -9.227 -1.754 18.797 1 93.75 80 GLN A C 1
ATOM 635 O O . GLN A 1 80 ? -9.945 -2.539 18.172 1 93.75 80 GLN A O 1
ATOM 640 N N . THR A 1 81 ? -8.891 -0.518 18.375 1 95.06 81 THR A N 1
ATOM 641 C CA . THR A 1 81 ? -9.5 -0.022 17.156 1 95.06 81 THR A CA 1
ATOM 642 C C . THR A 1 81 ? -8.43 0.285 16.109 1 95.06 81 THR A C 1
ATOM 644 O O . THR A 1 81 ? -8.742 0.448 14.922 1 95.06 81 THR A O 1
ATOM 647 N N . GLY A 1 82 ? -7.137 0.395 16.562 1 96.56 82 GLY A N 1
ATOM 648 C CA . GLY A 1 82 ? -6.066 0.813 15.664 1 96.56 82 GLY A CA 1
ATOM 649 C C . GLY A 1 82 ? -5.992 2.318 15.484 1 96.56 82 GLY A C 1
ATOM 650 O O . GLY A 1 82 ? -5.137 2.82 14.758 1 96.56 82 GLY A O 1
ATOM 651 N N . SER A 1 83 ? -6.855 3.086 16.172 1 97.38 83 SER A N 1
ATOM 652 C CA . SER A 1 83 ? -6.895 4.539 16.031 1 97.38 83 SER A CA 1
ATOM 653 C C . SER A 1 83 ? -5.68 5.188 16.672 1 97.38 83 SER A C 1
ATOM 655 O O . SER A 1 83 ? -5.098 4.633 17.609 1 97.38 83 SER A O 1
ATOM 657 N N . LEU A 1 84 ? -5.32 6.305 16.219 1 98.19 84 LEU A N 1
ATOM 658 C CA . LEU A 1 84 ? -4.141 7.016 16.703 1 98.19 84 LEU A CA 1
ATOM 659 C C . LEU A 1 84 ? -4.504 8.43 17.141 1 98.19 84 LEU A C 1
ATOM 661 O O . LEU A 1 84 ? -5.121 9.18 16.375 1 98.19 84 LEU A O 1
ATOM 665 N N . THR A 1 85 ? -4.152 8.766 18.297 1 98.25 85 THR A N 1
ATOM 666 C CA . THR A 1 85 ? -4.355 10.117 18.812 1 98.25 85 THR A CA 1
ATOM 667 C C . THR A 1 85 ? -3.047 10.898 18.812 1 98.25 85 THR A C 1
ATOM 669 O O . THR A 1 85 ? -2.004 10.383 19.219 1 98.25 85 THR A O 1
ATOM 672 N N . ILE A 1 86 ? -3.088 12.078 18.344 1 97.94 86 ILE A N 1
ATOM 673 C CA . ILE A 1 86 ? -1.957 13 18.328 1 97.94 86 ILE A CA 1
ATOM 674 C C . ILE A 1 86 ? -2.268 14.219 19.188 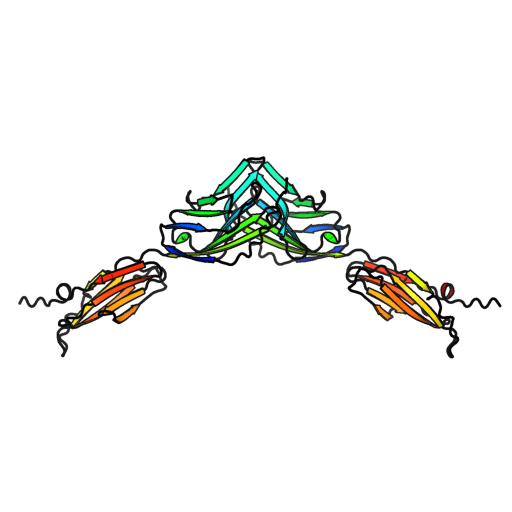1 97.94 86 ILE A C 1
ATOM 676 O O . ILE A 1 86 ? -3.207 14.969 18.891 1 97.94 86 ILE A O 1
ATOM 680 N N . ARG A 1 87 ? -1.553 14.391 20.156 1 97.81 87 ARG A N 1
ATOM 681 C CA . ARG A 1 87 ? -1.721 15.555 21.016 1 97.81 87 ARG A CA 1
ATOM 682 C C . ARG A 1 87 ? -0.884 16.734 20.531 1 97.81 87 ARG A C 1
ATOM 684 O O . ARG A 1 87 ? 0.184 16.531 19.938 1 97.81 87 ARG A O 1
ATOM 691 N N . ASN A 1 88 ? -1.428 17.906 20.781 1 96.75 88 ASN A N 1
ATOM 692 C CA . ASN A 1 88 ? -0.707 19.141 20.469 1 96.75 88 ASN A CA 1
ATOM 693 C C . ASN A 1 88 ? -0.157 19.125 19.047 1 96.75 88 ASN A C 1
ATOM 695 O O . ASN A 1 88 ? 1.045 19.297 18.844 1 96.75 88 ASN A O 1
ATOM 699 N N . ILE A 1 89 ? -1.034 18.969 18.109 1 96.31 89 ILE A N 1
ATOM 700 C CA . ILE A 1 89 ? -0.636 18.844 16.719 1 96.31 89 ILE A CA 1
ATOM 701 C C . ILE A 1 89 ? -0.04 20.156 16.234 1 96.31 89 ILE A C 1
ATOM 703 O O . ILE A 1 89 ? -0.454 21.234 16.672 1 96.31 89 ILE A O 1
ATOM 707 N N . ASN A 1 90 ? 0.921 20.062 15.359 1 94.69 90 ASN A N 1
ATOM 708 C CA . ASN A 1 90 ? 1.562 21.266 14.828 1 94.69 90 ASN A CA 1
ATOM 709 C C . ASN A 1 90 ? 1.594 21.25 13.305 1 94.69 90 ASN A C 1
ATOM 711 O O . ASN A 1 90 ? 1.269 20.234 12.68 1 94.69 90 ASN A O 1
ATOM 715 N N . ILE A 1 91 ? 1.969 22.344 12.719 1 94.81 91 ILE A N 1
ATOM 716 C CA . ILE A 1 91 ? 1.949 22.531 11.273 1 94.81 91 ILE A CA 1
ATOM 717 C C . ILE A 1 91 ? 2.805 21.453 10.609 1 94.81 91 ILE A C 1
ATOM 719 O O . ILE A 1 91 ? 2.473 20.969 9.523 1 94.81 91 ILE A O 1
ATOM 723 N N . THR A 1 92 ? 3.91 20.984 11.297 1 94.5 92 THR A N 1
ATOM 724 C CA . THR A 1 92 ? 4.824 20 10.719 1 94.5 92 THR A CA 1
ATOM 725 C C . THR A 1 92 ? 4.184 18.625 10.688 1 94.5 92 THR A C 1
ATOM 727 O O . THR A 1 92 ? 4.684 17.719 10.016 1 94.5 92 THR A O 1
ATOM 730 N N . ASP A 1 93 ? 3.104 18.469 11.414 1 96.56 93 ASP A N 1
ATOM 731 C CA . ASP A 1 93 ? 2.404 17.188 11.445 1 96.56 93 ASP A CA 1
ATOM 732 C C . ASP A 1 93 ? 1.437 17.062 10.273 1 96.56 93 ASP A C 1
ATOM 734 O O . ASP A 1 93 ? 0.8 16.031 10.102 1 96.56 93 ASP A O 1
ATOM 738 N N . SER A 1 94 ? 1.27 18.125 9.461 1 96.75 94 SER A N 1
ATOM 739 C CA . SER A 1 94 ? 0.438 18.016 8.266 1 96.75 94 SER A CA 1
ATOM 740 C C . SER A 1 94 ? 0.954 16.938 7.324 1 96.75 94 SER A C 1
ATOM 742 O O . SER A 1 94 ? 2.156 16.672 7.273 1 96.75 94 SER A O 1
ATOM 744 N N . GLY A 1 95 ? -0.041 16.328 6.582 1 96.88 95 GLY A N 1
ATOM 745 C CA . GLY A 1 95 ? 0.353 15.336 5.602 1 96.88 95 GLY A CA 1
ATOM 746 C C . GLY A 1 95 ? -0.582 14.141 5.555 1 96.88 95 GLY A C 1
ATOM 747 O O . GLY A 1 95 ? -1.778 14.266 5.824 1 96.88 95 GLY A O 1
ATOM 748 N N . VAL A 1 96 ? 0.041 13.117 5.105 1 97.31 96 VAL A N 1
ATOM 749 C CA . VAL A 1 96 ? -0.734 11.898 4.898 1 97.31 96 VAL A CA 1
ATOM 750 C C . VAL A 1 96 ? -0.358 10.867 5.957 1 97.31 96 VAL A C 1
ATOM 752 O O . VAL A 1 96 ? 0.822 10.68 6.262 1 97.31 96 VAL A O 1
ATOM 755 N N . TYR A 1 97 ? -1.349 10.289 6.574 1 97.62 97 TYR A N 1
ATOM 756 C CA . TYR A 1 97 ? -1.199 9.203 7.535 1 97.62 97 TYR A CA 1
ATOM 757 C C . TYR A 1 97 ? -1.822 7.914 7.004 1 97.62 97 TYR A C 1
ATOM 759 O O . TYR A 1 97 ? -2.877 7.945 6.363 1 97.62 97 TYR A O 1
ATOM 767 N N . LYS A 1 98 ? -1.199 6.805 7.242 1 97.75 98 LYS A N 1
ATOM 768 C CA . LYS A 1 98 ? -1.713 5.5 6.824 1 97.75 98 LYS A CA 1
ATOM 769 C C . LYS A 1 98 ? -1.621 4.488 7.961 1 97.75 98 LYS A C 1
ATOM 771 O O . LYS A 1 98 ? -0.572 4.348 8.594 1 97.75 98 LYS A O 1
ATOM 776 N N . VAL A 1 99 ? -2.691 3.852 8.266 1 97.56 99 VAL A N 1
ATOM 777 C CA . VAL A 1 99 ? -2.662 2.725 9.188 1 97.56 99 VAL A CA 1
ATOM 778 C C . VAL A 1 99 ? -2.717 1.413 8.414 1 97.56 99 VAL A C 1
ATOM 780 O O . VAL A 1 99 ? -3.414 1.314 7.398 1 97.56 99 VAL A O 1
ATOM 783 N N . GLN A 1 100 ? -1.944 0.522 8.828 1 96.56 100 GLN A N 1
ATOM 784 C CA . GLN A 1 100 ? -1.969 -0.845 8.32 1 96.56 100 GLN A CA 1
ATOM 785 C C . GLN A 1 100 ? -2.189 -1.849 9.445 1 96.56 100 GLN A C 1
ATOM 787 O O . GLN A 1 100 ? -1.442 -1.861 10.43 1 96.56 100 GLN A O 1
ATOM 792 N N . ILE A 1 101 ? -3.203 -2.605 9.312 1 96.25 101 ILE A N 1
ATOM 793 C CA . ILE A 1 101 ? -3.539 -3.631 10.297 1 96.25 101 ILE A CA 1
ATOM 794 C C . ILE A 1 101 ? -3.41 -5.016 9.664 1 96.25 101 ILE A C 1
ATOM 796 O O . ILE A 1 101 ? -4.047 -5.297 8.641 1 96.25 101 ILE A O 1
ATOM 800 N N . ILE A 1 102 ? -2.619 -5.871 10.328 1 94.31 102 ILE A N 1
ATOM 801 C CA . ILE A 1 102 ? -2.344 -7.18 9.742 1 94.31 102 ILE A CA 1
ATOM 802 C C . ILE A 1 102 ? -2.748 -8.273 10.727 1 94.31 102 ILE A C 1
ATOM 804 O O . ILE A 1 102 ? -2.086 -8.484 11.742 1 94.31 102 ILE A O 1
ATOM 808 N N . SER A 1 103 ? -3.859 -8.977 10.594 1 87.12 103 SER A N 1
ATOM 809 C CA . SER A 1 103 ? -4.359 -10.141 11.32 1 87.12 103 SER A CA 1
ATOM 810 C C . SER A 1 103 ? -4.418 -11.367 10.422 1 87.12 103 SER A C 1
ATOM 812 O O . SER A 1 103 ? -5.418 -12.094 10.414 1 87.12 103 SER A O 1
ATOM 814 N N . GLY A 1 104 ? -3.488 -11.578 9.547 1 86.75 104 GLY A N 1
ATOM 815 C CA . GLY A 1 104 ? -3.553 -12.531 8.445 1 86.75 104 GLY A CA 1
ATOM 816 C C . GLY A 1 104 ? -3.752 -11.867 7.098 1 86.75 104 GLY A C 1
ATOM 817 O O . GLY A 1 104 ? -2.932 -12.039 6.191 1 86.75 104 GLY A O 1
ATOM 818 N N . GLU A 1 105 ? -4.852 -11.078 7.137 1 91.12 105 GLU A N 1
ATOM 819 C CA . GLU A 1 105 ? -5.09 -10.258 5.957 1 91.12 105 GLU A CA 1
ATOM 820 C C . GLU A 1 105 ? -4.684 -8.805 6.207 1 91.12 105 GLU A C 1
ATOM 822 O O . GLU A 1 105 ? -4.879 -8.281 7.309 1 91.12 105 GLU A O 1
ATOM 827 N N . ASP A 1 106 ? -4.18 -8.219 5.246 1 93 106 ASP A N 1
ATOM 828 C CA . ASP A 1 106 ? -3.744 -6.824 5.305 1 93 106 ASP A CA 1
ATOM 829 C C . ASP A 1 106 ? -4.918 -5.871 5.082 1 93 106 ASP A C 1
ATOM 831 O O . ASP A 1 106 ? -5.715 -6.062 4.164 1 93 106 ASP A O 1
ATOM 835 N N . SER A 1 107 ? -5.09 -4.934 5.922 1 92.81 107 SER A N 1
ATOM 836 C CA . SER A 1 107 ? -6.047 -3.844 5.766 1 92.81 107 SER A CA 1
ATOM 837 C C . SER A 1 107 ? -5.402 -2.496 6.074 1 92.81 107 SER A C 1
ATOM 839 O O . SER A 1 107 ? -4.43 -2.426 6.828 1 92.81 107 SER A O 1
ATOM 841 N N . TYR A 1 108 ? -5.953 -1.479 5.418 1 94.69 108 TYR A N 1
ATOM 842 C CA . TYR A 1 108 ? -5.375 -0.169 5.691 1 94.69 108 TYR A CA 1
ATOM 843 C C . TYR A 1 108 ? -6.41 0.935 5.508 1 94.69 108 TYR A C 1
ATOM 845 O O . TYR A 1 108 ? -7.473 0.706 4.93 1 94.69 108 TYR A O 1
ATOM 853 N N . LYS A 1 109 ? -6.148 2.088 6.023 1 95.31 109 LYS A N 1
ATOM 854 C CA . LYS A 1 109 ? -6.891 3.332 5.844 1 95.31 109 LYS A CA 1
ATOM 855 C C . LYS A 1 109 ? -5.945 4.523 5.734 1 95.31 109 LYS A C 1
ATOM 857 O O . LYS A 1 109 ? -4.898 4.555 6.387 1 95.31 109 LYS A O 1
ATOM 862 N N . ILE A 1 110 ? -6.324 5.504 4.938 1 96.88 110 ILE A N 1
ATOM 863 C CA . ILE A 1 110 ? -5.461 6.656 4.684 1 96.88 110 ILE A CA 1
ATOM 864 C C . ILE A 1 110 ? -6.172 7.934 5.121 1 96.88 110 ILE A C 1
ATOM 866 O O . ILE A 1 110 ? -7.379 8.078 4.926 1 96.88 110 ILE A O 1
ATOM 870 N N . PHE A 1 111 ? -5.398 8.781 5.715 1 97 111 PHE A N 1
ATOM 871 C CA . PHE A 1 111 ? -5.871 10.078 6.188 1 97 111 PHE A CA 1
ATOM 872 C C . PHE A 1 111 ? -5.004 11.203 5.637 1 97 111 PHE A C 1
ATOM 874 O O . PHE A 1 111 ? -3.781 11.07 5.559 1 97 111 PHE A O 1
ATOM 881 N N . SER A 1 112 ? -5.648 12.281 5.301 1 96.62 112 SER A N 1
ATOM 882 C CA . SER A 1 112 ? -4.934 13.5 4.93 1 96.62 112 SER A CA 1
ATOM 883 C C . SER A 1 112 ? -5.289 14.656 5.859 1 96.62 112 SER A C 1
ATOM 885 O O . SER A 1 112 ? -6.453 15.047 5.957 1 96.62 112 SER A O 1
ATOM 887 N N . TYR A 1 113 ? -4.309 15.188 6.5 1 95.81 113 TYR A N 1
ATOM 888 C CA . TYR A 1 113 ? -4.531 16.25 7.469 1 95.81 113 TYR A CA 1
ATOM 889 C C . TYR A 1 113 ? -3.799 17.531 7.055 1 95.81 113 TYR A C 1
ATOM 891 O O . TYR A 1 113 ? -2.629 17.484 6.664 1 95.81 113 TYR A O 1
ATOM 899 N N . THR A 1 114 ? -4.504 18.594 7.098 1 96.38 114 THR A N 1
ATOM 900 C CA . THR A 1 114 ? -3.896 19.922 6.973 1 96.38 114 THR A CA 1
ATOM 901 C C . THR A 1 114 ? -4.035 20.703 8.273 1 96.38 114 THR A C 1
ATOM 903 O O . THR A 1 114 ? -5.148 20.984 8.727 1 96.38 114 THR A O 1
ATOM 906 N N . VAL A 1 115 ? -2.922 21.047 8.844 1 97.12 115 VAL A N 1
ATOM 907 C CA . VAL A 1 115 ? -2.912 21.766 10.109 1 97.12 115 VAL A CA 1
ATOM 908 C C . VAL A 1 115 ? -2.68 23.266 9.867 1 97.12 115 VAL A C 1
ATOM 910 O O . VAL A 1 115 ? -1.762 23.641 9.133 1 97.12 115 VAL A O 1
ATOM 913 N N . TYR A 1 116 ? -3.551 24.094 10.492 1 97.12 116 TYR A N 1
ATOM 914 C CA . TYR A 1 116 ? -3.459 25.547 10.336 1 97.12 116 TYR A CA 1
ATOM 915 C C . TYR A 1 116 ? -3.111 26.219 11.656 1 97.12 116 TYR A C 1
ATOM 917 O O . TYR A 1 116 ? -3.617 25.828 12.711 1 97.12 116 TYR A O 1
ATOM 925 N N . ALA A 1 117 ? -2.25 27.172 11.578 1 96.56 117 ALA A N 1
ATOM 926 C CA . ALA A 1 117 ? -2.041 28.047 12.734 1 96.56 117 ALA A CA 1
ATOM 927 C C . ALA A 1 117 ? -3.125 29.125 12.805 1 96.56 117 ALA A C 1
ATOM 929 O O . ALA A 1 117 ? -3.719 29.484 11.789 1 96.56 117 ALA A O 1
ATOM 930 N N . THR A 1 118 ? -3.373 29.531 14.008 1 95.94 118 THR A N 1
ATOM 931 C CA . THR A 1 118 ? -4.273 30.672 14.148 1 95.94 118 THR A CA 1
ATOM 932 C C . THR A 1 118 ? -3.658 31.938 13.531 1 95.94 118 THR A C 1
ATOM 934 O O . THR A 1 118 ? -2.447 32.156 13.625 1 95.94 118 THR A O 1
ATOM 937 N N . VAL A 1 119 ? -4.539 32.719 12.961 1 97.38 119 VAL A N 1
ATOM 938 C CA . VAL A 1 119 ? -4.023 33.938 12.367 1 97.38 119 VAL A CA 1
ATOM 939 C C . VAL A 1 119 ? -3.889 35.031 13.445 1 97.38 119 VAL A C 1
ATOM 941 O O . VAL A 1 119 ? -4.75 35.156 14.32 1 97.38 119 VAL A O 1
ATOM 944 N N . PRO A 1 120 ? -2.764 35.781 13.43 1 96.94 120 PRO A N 1
ATOM 945 C CA . PRO A 1 120 ? -2.658 36.906 14.375 1 96.94 120 PRO A CA 1
ATOM 946 C C . PRO A 1 120 ? -3.537 38.094 13.992 1 96.94 120 PRO A C 1
ATOM 948 O O . PRO A 1 120 ? -3.992 38.188 12.852 1 96.94 120 PRO A O 1
ATOM 951 N N . ALA A 1 121 ? -3.756 38.875 15.008 1 97.56 121 ALA A N 1
ATOM 952 C CA . ALA A 1 121 ? -4.445 40.125 14.688 1 97.56 121 ALA A CA 1
ATOM 953 C C . ALA A 1 121 ? -3.584 41.031 13.797 1 97.56 121 ALA A C 1
ATOM 955 O O . ALA A 1 121 ? -2.398 41.219 14.07 1 97.56 121 ALA A O 1
ATOM 956 N N . PRO A 1 122 ? -4.281 41.531 12.766 1 98.31 122 PRO A N 1
ATOM 957 C CA . PRO A 1 122 ? -3.479 42.406 11.922 1 98.31 122 PRO A CA 1
ATOM 958 C C . PRO A 1 122 ? -3.133 43.719 12.617 1 98.31 122 PRO A C 1
ATOM 960 O O . PRO A 1 122 ? -3.779 44.094 13.594 1 98.31 122 PRO A O 1
ATOM 963 N N . LEU A 1 123 ? -2.076 44.344 12.102 1 97.06 123 LEU A N 1
ATOM 964 C CA . LEU A 1 123 ? -1.655 45.656 12.578 1 97.06 123 LEU A CA 1
ATOM 965 C C . LEU A 1 123 ? -2.055 46.75 11.594 1 97.06 123 LEU A C 1
ATOM 967 O O . LEU A 1 123 ? -1.907 46.594 10.383 1 97.06 123 LEU A O 1
ATOM 971 N N . VAL A 1 124 ? -2.643 47.75 12.156 1 95.19 124 VAL A N 1
ATOM 972 C CA . VAL A 1 124 ? -3.031 48.875 11.328 1 95.19 124 VAL A CA 1
ATOM 973 C C . VAL A 1 124 ? -2.238 50.125 11.734 1 95.19 124 VAL A C 1
ATOM 975 O O . VAL A 1 124 ? -2.135 50.438 12.922 1 95.19 124 VAL A O 1
ATOM 978 N N . GLY A 1 125 ? -1.638 50.719 10.734 1 91.12 125 GLY A N 1
ATOM 979 C CA . GLY A 1 125 ? -0.893 51.938 10.992 1 91.12 125 GLY A CA 1
ATOM 980 C C . GLY A 1 125 ? -0.93 52.906 9.836 1 91.12 125 GLY A C 1
ATOM 981 O O . GLY A 1 125 ? -1.48 52.594 8.773 1 91.12 125 GLY A O 1
ATOM 982 N N . LYS A 1 126 ? -0.431 54.125 10.141 1 86.62 126 LYS A N 1
ATOM 983 C CA . LYS A 1 126 ? -0.331 55.156 9.086 1 86.62 126 LYS A CA 1
ATOM 984 C C . LYS A 1 126 ? 0.799 54.812 8.117 1 86.62 126 LYS A C 1
ATOM 986 O O . LYS A 1 126 ? 1.864 54.344 8.531 1 86.62 126 LYS A O 1
ATOM 991 N N . LYS A 1 127 ? 0.425 54.875 6.895 1 81.44 127 LYS A N 1
ATOM 992 C CA . LYS A 1 127 ? 1.503 54.719 5.926 1 81.44 127 LYS A CA 1
ATOM 993 C C . LYS A 1 127 ? 2.525 55.844 6.031 1 81.44 127 LYS A C 1
ATOM 995 O O . LYS A 1 127 ? 2.156 57 6.117 1 81.44 127 LYS A O 1
ATOM 1000 N N . GLN A 1 128 ? 3.863 55.656 6.277 1 68.06 128 GLN A N 1
ATOM 1001 C CA . GLN A 1 128 ? 4.906 56.656 6.359 1 68.06 128 GLN A CA 1
ATOM 1002 C C . GLN A 1 128 ? 5.156 57.312 5 1 68.06 128 GLN A C 1
ATOM 1004 O O . GLN A 1 128 ? 5.164 56.625 3.977 1 68.06 128 GLN A O 1
ATOM 1009 N N . GLY A 1 129 ? 5.227 58.656 4.887 1 57.72 129 GLY A N 1
ATOM 1010 C CA . GLY A 1 129 ? 5.672 59.5 3.799 1 57.72 129 GLY A CA 1
ATOM 1011 C C . GLY A 1 129 ? 4.547 60.281 3.156 1 57.72 129 GLY A C 1
ATOM 1012 O O . GLY A 1 129 ? 4.793 61.25 2.42 1 57.72 129 GLY A O 1
ATOM 1013 N N . ARG A 1 130 ? 3.391 59.656 2.842 1 53.75 130 ARG A N 1
ATOM 1014 C CA . ARG A 1 130 ? 2.518 60.469 2.002 1 53.75 130 ARG A CA 1
ATOM 1015 C C . ARG A 1 130 ? 1.712 61.469 2.844 1 53.75 130 ARG A C 1
ATOM 1017 O O . ARG A 1 130 ? 1.031 61.062 3.791 1 53.75 130 ARG A O 1
ATOM 1024 N N . SER A 1 131 ? 2.33 62.5 3.037 1 50.88 131 SER A N 1
ATOM 1025 C CA . SER A 1 131 ? 1.616 63.688 3.555 1 50.88 131 SER A CA 1
ATOM 1026 C C . SER A 1 131 ? 0.193 63.75 3.01 1 50.88 131 SER A C 1
ATOM 1028 O O . SER A 1 131 ? -0.08 63.25 1.915 1 50.88 131 SER A O 1
ATOM 1030 N N . ALA A 1 132 ? -0.738 64.062 3.896 1 53.03 132 ALA A N 1
ATOM 1031 C CA . ALA A 1 132 ? -2.127 64.312 3.539 1 53.03 132 ALA A CA 1
ATOM 1032 C C . ALA A 1 132 ? -2.213 65.125 2.232 1 53.03 132 ALA A C 1
ATOM 1034 O O . ALA A 1 132 ? -1.601 66.188 2.098 1 53.03 132 ALA A O 1
ATOM 1035 N N . VAL A 1 133 ? -2.188 64.5 1.155 1 49.53 133 VAL A N 1
ATOM 1036 C CA . VAL A 1 133 ? -2.398 65.25 -0.056 1 49.53 133 VAL A CA 1
ATOM 1037 C C . VAL A 1 133 ? -3.814 65.812 -0.063 1 49.53 133 VAL A C 1
ATOM 1039 O O . VAL A 1 133 ? -4.773 65.125 0.263 1 49.53 133 VAL A O 1
ATOM 1042 N N . SER A 1 134 ? -3.887 67.062 0.205 1 50.38 134 SER A N 1
ATOM 1043 C CA . SER A 1 134 ? -5.109 67.875 0.157 1 50.38 134 SER A CA 1
ATOM 1044 C C . SER A 1 134 ? -5.789 67.75 -1.203 1 50.38 134 SER A C 1
ATOM 1046 O O . SER A 1 134 ? -5.285 68.312 -2.201 1 50.38 134 SER A O 1
ATOM 1048 N N . GLY A 1 135 ? -5.992 66.625 -1.702 1 48.09 135 GLY A N 1
ATOM 1049 C CA . GLY A 1 135 ? -6.695 66.75 -2.967 1 48.09 135 GLY A CA 1
ATOM 1050 C C . GLY A 1 135 ? -8.062 67.375 -2.818 1 48.09 135 GLY A C 1
ATOM 1051 O O . GLY A 1 135 ? -8.461 67.75 -1.714 1 48.09 135 GLY A O 1
ATOM 1052 N N . SER A 1 136 ? -8.703 67.688 -3.971 1 53.19 136 SER A N 1
ATOM 1053 C CA . SER A 1 136 ? -9.953 68.438 -4.105 1 53.19 136 SER A CA 1
ATOM 1054 C C . SER A 1 136 ? -11.016 67.938 -3.145 1 53.19 136 SER A C 1
ATOM 1056 O O . SER A 1 136 ? -11.938 68.625 -2.787 1 53.19 136 SER A O 1
ATOM 1058 N N . SER A 1 137 ? -10.953 66.688 -2.961 1 54.62 137 SER A N 1
ATOM 1059 C CA . SER A 1 137 ? -12.07 66.188 -2.164 1 54.62 137 SER A CA 1
ATOM 1060 C C . SER A 1 137 ? -11.656 65.938 -0.719 1 54.62 137 SER A C 1
ATOM 1062 O O . SER A 1 137 ? -12.164 65.062 -0.071 1 54.62 137 SER A O 1
ATOM 1064 N N . GLY A 1 138 ? -10.711 66.812 -0.118 1 57.5 138 GLY A N 1
ATOM 1065 C CA . GLY A 1 138 ? -10.32 66.875 1.28 1 57.5 138 GLY A CA 1
ATOM 1066 C C . GLY A 1 138 ? -9.094 66 1.598 1 57.5 138 GLY A C 1
ATOM 1067 O O . GLY A 1 138 ? -8.602 65.25 0.745 1 57.5 138 GLY A O 1
ATOM 1068 N N . PRO A 1 139 ? -8.469 66.312 2.727 1 62.81 139 PRO A N 1
ATOM 1069 C CA . PRO A 1 139 ? -7.223 65.625 3.104 1 62.81 139 PRO A CA 1
ATOM 1070 C C . PRO A 1 139 ? -7.371 64.125 3.188 1 62.81 139 PRO A C 1
ATOM 1072 O O . PRO A 1 139 ? -8.398 63.594 3.652 1 62.81 139 PRO A O 1
ATOM 1075 N N . LYS A 1 140 ? -6.648 63.281 2.467 1 75.19 140 LYS A N 1
ATOM 1076 C CA . LYS A 1 140 ? -6.668 61.812 2.447 1 75.19 140 LYS A CA 1
ATOM 1077 C C . LYS A 1 140 ? -5.668 61.25 3.449 1 75.19 140 LYS A C 1
ATOM 1079 O O . LYS A 1 140 ? -4.613 61.844 3.691 1 75.19 140 LYS A O 1
ATOM 1084 N N . CYS A 1 141 ? -6.215 60.312 4.145 1 82.88 141 CYS A N 1
ATOM 1085 C CA . CYS A 1 141 ? -5.398 59.562 5.078 1 82.88 141 CYS A CA 1
ATOM 1086 C C . CYS A 1 141 ? -5.027 58.188 4.492 1 82.88 141 CYS A C 1
ATOM 1088 O O . CYS A 1 141 ? -5.887 57.469 3.99 1 82.88 141 CYS A O 1
ATOM 1090 N N . SER A 1 142 ? -3.676 57.938 4.461 1 88.25 142 SER A N 1
ATOM 1091 C CA . SER A 1 142 ? -3.199 56.656 3.955 1 88.25 142 SER A CA 1
ATOM 1092 C C . SER A 1 142 ? -2.814 55.719 5.098 1 88.25 142 SER A C 1
ATOM 1094 O O . SER A 1 142 ? -1.941 56.031 5.902 1 88.25 142 SER A O 1
ATOM 1096 N N . VAL A 1 143 ? -3.484 54.562 5.117 1 92.19 143 VAL A N 1
ATOM 1097 C CA . VAL A 1 143 ? -3.213 53.594 6.176 1 92.19 143 VAL A CA 1
ATOM 1098 C C . VAL A 1 143 ? -2.77 52.281 5.566 1 92.19 143 VAL A C 1
ATOM 1100 O O . VAL A 1 143 ? -2.979 52.031 4.375 1 92.19 143 VAL A O 1
ATOM 1103 N N . VAL A 1 144 ? -2.113 51.5 6.375 1 95.25 144 VAL A N 1
ATOM 1104 C CA . VAL A 1 144 ? -1.648 50.188 5.938 1 95.25 144 VAL A CA 1
ATOM 1105 C C . VAL A 1 144 ? -2.008 49.125 6.984 1 95.25 144 VAL A C 1
ATOM 1107 O O . VAL A 1 144 ? -1.892 49.375 8.188 1 95.25 144 VAL A O 1
ATOM 1110 N N . CYS A 1 145 ? -2.502 48.094 6.527 1 97.44 145 CYS A N 1
ATOM 1111 C CA . CYS A 1 145 ? -2.777 46.906 7.34 1 97.44 145 CYS A CA 1
ATOM 1112 C C . CYS A 1 145 ? -1.763 45.812 7.055 1 97.44 145 CYS A C 1
ATOM 1114 O O . CYS A 1 145 ? -1.486 45.5 5.895 1 97.44 145 CYS A O 1
ATOM 1116 N N . SER A 1 146 ? -1.174 45.25 8.141 1 97.88 146 SER A N 1
ATOM 1117 C CA . SER A 1 146 ? -0.173 44.219 7.941 1 97.88 146 SER A CA 1
ATOM 1118 C C . SER A 1 146 ? -0.383 43.062 8.906 1 97.88 146 SER A C 1
ATOM 1120 O O . SER A 1 146 ? -0.962 43.25 9.984 1 97.88 146 SER A O 1
ATOM 1122 N N . VAL A 1 147 ? 0.085 41.906 8.469 1 98.38 147 VAL A N 1
ATOM 1123 C CA . VAL A 1 147 ? -0.02 40.719 9.32 1 98.38 147 VAL A CA 1
ATOM 1124 C C . VAL A 1 147 ? 1.05 39.688 8.922 1 98.38 147 VAL A C 1
ATOM 1126 O O . VAL A 1 147 ? 1.503 39.688 7.777 1 98.38 147 VAL A O 1
ATOM 1129 N N . GLU A 1 148 ? 1.481 39 9.977 1 97.12 148 GLU A N 1
ATOM 1130 C CA . GLU A 1 148 ? 2.352 37.875 9.648 1 97.12 148 GLU A CA 1
ATOM 1131 C C . GLU A 1 148 ? 1.635 36.844 8.766 1 97.12 148 GLU A C 1
ATOM 1133 O O . GLU A 1 148 ? 0.503 36.469 9.062 1 97.12 148 GLU A O 1
ATOM 1138 N N . ASN A 1 149 ? 2.264 36.438 7.691 1 97.12 149 ASN A N 1
ATOM 1139 C CA . ASN A 1 149 ? 1.653 35.5 6.75 1 97.12 149 ASN A CA 1
ATOM 1140 C C . ASN A 1 149 ? 1.618 34.094 7.305 1 97.12 149 ASN A C 1
ATOM 1142 O O . ASN A 1 149 ? 2.225 33.812 8.336 1 97.12 149 ASN A O 1
ATOM 1146 N N . GLY A 1 150 ? 0.808 33.219 6.719 1 96 150 GLY A N 1
ATOM 1147 C CA . GLY A 1 150 ? 0.622 31.797 7.035 1 96 150 GLY A CA 1
ATOM 1148 C C . GLY A 1 150 ? -0.138 31.047 5.965 1 96 150 GLY A C 1
ATOM 1149 O O . GLY A 1 150 ? -0.506 31.609 4.934 1 96 150 GLY A O 1
ATOM 1150 N N . ARG A 1 151 ? -0.297 29.812 6.305 1 95.62 151 ARG A N 1
ATOM 1151 C CA . ARG A 1 151 ? -0.989 28.969 5.324 1 95.62 151 ARG A CA 1
ATOM 1152 C C . ARG A 1 151 ? -2.381 29.516 5.031 1 95.62 151 ARG A C 1
ATOM 1154 O O . ARG A 1 151 ? -3.213 29.641 5.934 1 95.62 151 ARG A O 1
ATOM 1161 N N . ASP A 1 152 ? -2.598 29.875 3.771 1 96.69 152 ASP A N 1
ATOM 1162 C CA . ASP A 1 152 ? -3.885 30.281 3.213 1 96.69 152 ASP A CA 1
ATOM 1163 C C . ASP A 1 152 ? -4.434 31.516 3.93 1 96.69 152 ASP A C 1
ATOM 1165 O O . ASP A 1 152 ? -5.648 31.672 4.078 1 96.69 152 ASP A O 1
ATOM 1169 N N . VAL A 1 153 ? -3.611 32.344 4.422 1 98 153 VAL A N 1
ATOM 1170 C CA . VAL A 1 153 ? -4.055 33.562 5.074 1 98 153 VAL A CA 1
ATOM 1171 C C . VAL A 1 153 ? -4.461 34.594 4.023 1 98 153 VAL A C 1
ATOM 1173 O O . VAL A 1 153 ? -3.773 34.75 3.012 1 98 153 VAL A O 1
ATOM 1176 N N . THR A 1 154 ? -5.543 35.219 4.266 1 98.31 154 THR A N 1
ATOM 1177 C CA . THR A 1 154 ? -6.012 36.344 3.459 1 98.31 154 THR A CA 1
ATOM 1178 C C . THR A 1 154 ? -6.168 37.594 4.312 1 98.31 154 THR A C 1
ATOM 1180 O O . THR A 1 154 ? -6.652 37.531 5.445 1 98.31 154 THR A O 1
ATOM 1183 N N . LEU A 1 155 ? -5.715 38.719 3.773 1 98.69 155 LEU A N 1
ATOM 1184 C CA . LEU A 1 155 ? -5.84 40.031 4.41 1 98.69 155 LEU A CA 1
ATOM 1185 C C . LEU A 1 155 ? -6.805 40.906 3.635 1 98.69 155 LEU A C 1
ATOM 1187 O O . LEU A 1 155 ? -6.695 41.031 2.414 1 98.69 155 LEU A O 1
ATOM 1191 N N . SER A 1 156 ? -7.742 41.531 4.367 1 98.56 156 SER A N 1
ATOM 1192 C CA . SER A 1 156 ? -8.766 42.312 3.676 1 98.56 156 SER A CA 1
ATOM 1193 C C . SER A 1 156 ? -9.102 43.594 4.445 1 98.56 156 SER A C 1
ATOM 1195 O O . SER A 1 156 ? -9.133 43.594 5.676 1 98.56 156 SER A O 1
ATOM 1197 N N . TRP A 1 157 ? -9.453 44.625 3.633 1 98.06 157 TRP A N 1
ATOM 1198 C CA . TRP A 1 157 ? -10.086 45.812 4.191 1 98.06 157 TRP A CA 1
ATOM 1199 C C . TRP A 1 157 ? -11.602 45.75 4.031 1 98.06 157 TRP A C 1
ATOM 1201 O O . TRP A 1 157 ? -12.109 45.375 2.965 1 98.06 157 TRP A O 1
ATOM 1211 N N . TYR A 1 158 ? -12.203 46.062 5.082 1 96.56 158 TYR A N 1
ATOM 1212 C CA . TYR A 1 158 ? -13.656 46.156 5.047 1 96.56 158 TYR A CA 1
ATOM 1213 C C . TYR A 1 158 ? -14.141 47.562 5.324 1 96.56 158 TYR A C 1
ATOM 1215 O O . TYR A 1 158 ? -13.594 48.25 6.176 1 96.56 158 TYR A O 1
ATOM 1223 N N . LYS A 1 159 ? -15.133 47.875 4.641 1 93.94 159 LYS A N 1
ATOM 1224 C CA . LYS A 1 159 ? -16 48.969 4.977 1 93.94 159 LYS A CA 1
ATOM 1225 C C . LYS A 1 159 ? -17.406 48.5 5.34 1 93.94 159 LYS A C 1
ATOM 1227 O O . LYS A 1 159 ? -18.203 48.156 4.461 1 93.94 159 LYS A O 1
ATOM 1232 N N . GLY A 1 160 ? -17.609 48.531 6.637 1 89.69 160 GLY A N 1
ATOM 1233 C CA . GLY A 1 160 ? -18.797 47.812 7.051 1 89.69 160 GLY A CA 1
ATOM 1234 C C . GLY A 1 160 ? -18.734 46.344 6.746 1 89.69 160 GLY A C 1
ATOM 1235 O O . GLY A 1 160 ? -17.891 45.625 7.289 1 89.69 160 GLY A O 1
ATOM 1236 N N . LYS A 1 161 ? -19.625 45.906 5.883 1 90.75 161 LYS A N 1
ATOM 1237 C CA . LYS A 1 161 ? -19.672 44.5 5.535 1 90.75 161 LYS A CA 1
ATOM 1238 C C . LYS A 1 161 ? -19.078 44.25 4.145 1 90.75 161 LYS A C 1
ATOM 1240 O O . LYS A 1 161 ? -18.938 43.094 3.715 1 90.75 161 LYS A O 1
ATOM 1245 N N . GLU A 1 162 ? -18.672 45.375 3.578 1 94.31 162 GLU A N 1
ATOM 1246 C CA . GLU A 1 162 ? -18.188 45.25 2.207 1 94.31 162 GLU A CA 1
ATOM 1247 C C . GLU A 1 162 ? -16.672 45.156 2.164 1 94.31 162 GLU A C 1
ATOM 1249 O O . GLU A 1 162 ? -15.969 45.906 2.852 1 94.31 162 GLU A O 1
ATOM 1254 N N . ILE A 1 163 ? -16.25 44.25 1.373 1 96.75 163 ILE A N 1
ATOM 1255 C CA . ILE A 1 163 ? -14.812 44.125 1.176 1 96.75 163 ILE A CA 1
ATOM 1256 C C . ILE A 1 163 ? -14.336 45.188 0.2 1 96.75 163 ILE A C 1
ATOM 1258 O O . ILE A 1 163 ? -14.883 45.344 -0.894 1 96.75 163 ILE A O 1
ATOM 1262 N N . LEU A 1 164 ? -13.328 45.938 0.648 1 96.31 164 LEU A N 1
ATOM 1263 C CA . LEU A 1 164 ? -12.766 46.969 -0.2 1 96.31 164 LEU A CA 1
ATOM 1264 C C . LEU A 1 164 ? -11.625 46.406 -1.055 1 96.31 164 LEU A C 1
ATOM 1266 O O . LEU A 1 164 ? -11.539 46.719 -2.248 1 96.31 164 LEU A O 1
ATOM 1270 N N . ASN A 1 165 ? -10.711 45.688 -0.549 1 97.69 165 ASN A N 1
ATOM 1271 C CA . ASN A 1 165 ? -9.602 45.031 -1.219 1 97.69 165 ASN A CA 1
ATOM 1272 C C . ASN A 1 165 ? -9.023 43.906 -0.358 1 97.69 165 ASN A C 1
ATOM 1274 O O . ASN A 1 165 ? -9.312 43.812 0.835 1 97.69 165 ASN A O 1
ATOM 1278 N N . GLN A 1 166 ? -8.32 43.031 -1.019 1 98.44 166 GLN A N 1
ATOM 1279 C CA . GLN A 1 166 ? -7.762 41.875 -0.323 1 98.44 166 GLN A CA 1
ATOM 1280 C C . GLN A 1 166 ? -6.434 41.469 -0.946 1 98.44 166 GLN A C 1
ATOM 1282 O O . GLN A 1 166 ? -6.137 41.812 -2.088 1 98.44 166 GLN A O 1
ATOM 1287 N N . THR A 1 167 ? -5.656 40.75 -0.147 1 98.25 167 THR A N 1
ATOM 1288 C CA . THR A 1 167 ? -4.398 40.219 -0.649 1 98.25 167 THR A CA 1
ATOM 1289 C C . THR A 1 167 ? -4.07 38.906 0.035 1 98.25 167 THR A C 1
ATOM 1291 O O . THR A 1 167 ? -4.605 38.594 1.104 1 98.25 167 THR A O 1
ATOM 1294 N N . SER A 1 168 ? -3.332 38.031 -0.575 1 98 168 SER A N 1
ATOM 1295 C CA . SER A 1 168 ? -2.75 36.781 -0.064 1 98 168 SER A CA 1
ATOM 1296 C C . SER A 1 168 ? -1.442 36.469 -0.776 1 98 168 SER A C 1
ATOM 1298 O O . SER A 1 168 ? -1.123 37.062 -1.808 1 98 168 SER A O 1
ATOM 1300 N N . SER A 1 169 ? -0.69 35.625 -0.126 1 97.12 169 SER A N 1
ATOM 1301 C CA . SER A 1 169 ? 0.583 35.25 -0.725 1 97.12 169 SER A CA 1
ATOM 1302 C C . SER A 1 169 ? 0.931 33.812 -0.397 1 97.12 169 SER A C 1
ATOM 1304 O O . SER A 1 169 ? 0.833 33.375 0.757 1 97.12 169 SER A O 1
ATOM 1306 N N . PRO A 1 170 ? 1.367 33.062 -1.436 1 95.06 170 PRO A N 1
ATOM 1307 C CA . PRO A 1 170 ? 1.835 31.703 -1.142 1 95.06 170 PRO A CA 1
ATOM 1308 C C . PRO A 1 170 ? 3.217 31.688 -0.494 1 95.06 170 PRO A C 1
ATOM 1310 O O . PRO A 1 170 ? 3.623 30.672 0.072 1 95.06 170 PRO A O 1
ATOM 1313 N N . ASP A 1 171 ? 3.969 32.812 -0.688 1 95.81 171 ASP A N 1
ATOM 1314 C CA . ASP A 1 171 ? 5.277 32.906 -0.046 1 95.81 171 ASP A CA 1
ATOM 1315 C C . ASP A 1 171 ? 5.137 33.25 1.437 1 95.81 171 ASP A C 1
ATOM 1317 O O . ASP A 1 171 ? 4.969 34.406 1.802 1 95.81 171 ASP A O 1
ATOM 1321 N N . LEU A 1 172 ? 5.441 32.25 2.258 1 93.31 172 LEU A N 1
ATOM 1322 C CA . LEU A 1 172 ? 5.176 32.375 3.688 1 93.31 172 LEU A CA 1
ATOM 1323 C C . LEU A 1 172 ? 6.266 33.188 4.371 1 93.31 172 LEU A C 1
ATOM 1325 O O . LEU A 1 172 ? 6.121 33.594 5.531 1 93.31 172 LEU A O 1
ATOM 1329 N N . ASN A 1 173 ? 7.293 33.531 3.664 1 93.31 173 ASN A N 1
ATOM 1330 C CA . ASN A 1 173 ? 8.383 34.312 4.246 1 93.31 173 ASN A CA 1
ATOM 1331 C C . ASN A 1 173 ? 8.109 35.812 4.16 1 93.31 173 ASN A C 1
ATOM 1333 O O . ASN A 1 173 ? 8.883 36.625 4.68 1 93.31 173 ASN A O 1
ATOM 1337 N N . THR A 1 174 ? 7.07 36.125 3.578 1 94 174 THR A N 1
ATOM 1338 C CA . THR A 1 174 ? 6.738 37.531 3.428 1 94 174 THR A CA 1
ATOM 1339 C C . THR A 1 174 ? 5.484 37.875 4.223 1 94 174 THR A C 1
ATOM 1341 O O . THR A 1 174 ? 4.508 37.125 4.215 1 94 174 THR A O 1
ATOM 1344 N N . ASN A 1 175 ? 5.551 38.938 4.91 1 96.62 175 ASN A N 1
ATOM 1345 C CA . ASN A 1 175 ? 4.344 39.438 5.562 1 96.62 175 ASN A CA 1
ATOM 1346 C C . ASN A 1 175 ? 3.355 40 4.547 1 96.62 175 ASN A C 1
ATOM 1348 O O . ASN A 1 175 ? 3.744 40.375 3.443 1 96.62 175 ASN A O 1
ATOM 1352 N N . LEU A 1 176 ? 2.129 39.969 4.93 1 98.25 176 LEU A N 1
ATOM 1353 C CA . LEU A 1 176 ? 1.122 40.594 4.09 1 98.25 176 LEU A CA 1
ATOM 1354 C C . LEU A 1 176 ? 0.946 42.062 4.477 1 98.25 176 LEU A C 1
ATOM 1356 O O . LEU A 1 176 ? 0.993 42.406 5.66 1 98.25 176 LEU A O 1
ATOM 1360 N N . SER A 1 177 ? 0.793 42.844 3.475 1 97.44 177 SER A N 1
ATOM 1361 C CA . SER A 1 177 ? 0.562 44.281 3.637 1 97.44 177 SER A CA 1
ATOM 1362 C C . SER A 1 177 ? -0.477 44.781 2.641 1 97.44 177 SER A C 1
ATOM 1364 O O . SER A 1 177 ? -0.373 44.531 1.44 1 97.44 177 SER A O 1
ATOM 1366 N N . LEU A 1 178 ? -1.425 45.531 3.152 1 97.56 178 LEU A N 1
ATOM 1367 C CA . LEU A 1 178 ? -2.529 46 2.322 1 97.56 178 LEU A CA 1
ATOM 1368 C C . LEU A 1 178 ? -2.842 47.469 2.609 1 97.56 178 LEU A C 1
ATOM 1370 O O . LEU A 1 178 ? -3.371 47.781 3.672 1 97.56 178 LEU A O 1
ATOM 1374 N N . PRO A 1 179 ? -2.529 48.312 1.63 1 95.94 179 PRO A N 1
ATOM 1375 C CA . PRO A 1 179 ? -2.795 49.75 1.825 1 95.94 179 PRO A CA 1
ATOM 1376 C C . PRO A 1 179 ? -4.25 50.125 1.54 1 95.94 179 PRO A C 1
ATOM 1378 O O . PRO A 1 179 ? -4.938 49.406 0.797 1 95.94 179 PRO A O 1
ATOM 1381 N N . LEU A 1 180 ? -4.641 51.188 2.182 1 93.19 180 LEU A N 1
ATOM 1382 C CA . LEU A 1 180 ? -5.957 51.781 1.949 1 93.19 180 LEU A CA 1
ATOM 1383 C C . LEU A 1 180 ? -5.914 53.281 2.09 1 93.19 180 LEU A C 1
ATOM 1385 O O . LEU A 1 180 ? -5.266 53.812 2.996 1 93.19 180 LEU A O 1
ATOM 1389 N N . GLU A 1 181 ? -6.531 53.938 1.119 1 89.19 181 GLU A N 1
ATOM 1390 C CA . GLU A 1 181 ? -6.703 55.375 1.201 1 89.19 181 GLU A CA 1
ATOM 1391 C C . GLU A 1 181 ? -8.125 55.75 1.635 1 89.19 181 GLU A C 1
ATOM 1393 O O . GLU A 1 181 ? -9.094 55.281 1.026 1 89.19 181 GLU A O 1
ATOM 1398 N N . ILE A 1 182 ? -8.117 56.531 2.705 1 84.38 182 ILE A N 1
ATOM 1399 C CA . ILE A 1 182 ? -9.43 56.875 3.219 1 84.38 182 ILE A CA 1
ATOM 1400 C C . ILE A 1 182 ? -9.578 58.406 3.25 1 84.38 182 ILE A C 1
ATOM 1402 O O . ILE A 1 182 ? -8.594 59.125 3.4 1 84.38 182 ILE A O 1
ATOM 1406 N N . GLU A 1 183 ? -10.883 58.75 3.062 1 77 183 GLU A N 1
ATOM 1407 C CA . GLU A 1 183 ? -11.164 60.188 3.227 1 77 183 GLU A CA 1
ATOM 1408 C C . GLU A 1 183 ? -11.312 60.562 4.699 1 77 183 GLU A C 1
ATOM 1410 O O . GLU A 1 183 ? -11.93 59.812 5.469 1 77 183 GLU A O 1
ATOM 1415 N N . ASP A 1 184 ? -10.727 61.594 5.098 1 69.38 184 ASP A N 1
ATOM 1416 C CA . ASP A 1 184 ? -10.641 62.031 6.488 1 69.38 184 ASP A CA 1
ATOM 1417 C C . ASP A 1 184 ? -12.031 62.188 7.105 1 69.38 184 ASP A C 1
ATOM 1419 O O . ASP A 1 184 ? -12.211 61.969 8.305 1 69.38 184 ASP A O 1
ATOM 1423 N N . GLN A 1 185 ? -12.977 62.656 6.344 1 66.69 185 GLN A N 1
ATOM 1424 C CA . GLN A 1 185 ? -14.281 62.906 6.934 1 66.69 185 GLN A CA 1
ATOM 1425 C C . GLN A 1 185 ? -15.234 61.75 6.711 1 66.69 185 GLN A C 1
ATOM 1427 O O . GLN A 1 185 ? -16.453 61.906 6.852 1 66.69 185 GLN A O 1
ATOM 1432 N N . ASP A 1 186 ? -14.609 60.656 6.621 1 66.62 186 ASP A N 1
ATOM 1433 C CA . ASP A 1 186 ? -15.461 59.5 6.367 1 66.62 186 ASP A CA 1
ATOM 1434 C C . ASP A 1 186 ? -16.031 58.969 7.672 1 66.62 186 ASP A C 1
ATOM 1436 O O . ASP A 1 186 ? -15.289 58.719 8.625 1 66.62 186 ASP A O 1
ATOM 1440 N N . ASN A 1 187 ? -17.25 58.969 7.844 1 70.19 187 ASN A N 1
ATOM 1441 C CA . ASN A 1 187 ? -17.953 58.5 9.031 1 70.19 187 ASN A CA 1
ATOM 1442 C C . ASN A 1 187 ? -18.125 56.969 9 1 70.19 187 ASN A C 1
ATOM 1444 O O . ASN A 1 187 ? -18.797 56.406 9.859 1 70.19 187 ASN A O 1
ATOM 1448 N N . ASN A 1 188 ? -17.5 56.375 8.086 1 75.81 188 ASN A N 1
ATOM 1449 C CA . ASN A 1 188 ? -17.672 54.938 7.977 1 75.81 188 ASN A CA 1
ATOM 1450 C C . ASN A 1 188 ? -16.703 54.188 8.867 1 75.81 188 ASN A C 1
ATOM 1452 O O . ASN A 1 188 ? -15.688 54.75 9.305 1 75.81 188 ASN A O 1
ATOM 1456 N N . THR A 1 189 ? -17.109 52.938 9.289 1 87.19 189 THR A N 1
ATOM 1457 C CA . THR A 1 189 ? -16.25 52.062 10.07 1 87.19 189 THR A CA 1
ATOM 1458 C C . THR A 1 189 ? -15.438 51.156 9.156 1 87.19 189 THR A C 1
ATOM 1460 O O . THR A 1 189 ? -16 50.438 8.328 1 87.19 189 THR A O 1
ATOM 1463 N N . TYR A 1 190 ? -14.125 51.344 9.266 1 93.31 190 TYR A N 1
ATOM 1464 C CA . TYR A 1 190 ? -13.227 50.5 8.508 1 93.31 190 TYR A CA 1
ATOM 1465 C C . TYR A 1 190 ? -12.578 49.438 9.414 1 93.31 190 TYR A C 1
ATOM 1467 O O . TYR A 1 190 ? -12.281 49.719 10.57 1 93.31 190 TYR A O 1
ATOM 1475 N N . SER A 1 191 ? -12.391 48.25 8.883 1 96 191 SER A N 1
ATOM 1476 C CA . SER A 1 191 ? -11.695 47.188 9.625 1 96 191 SER A CA 1
ATOM 1477 C C . SER A 1 191 ? -10.781 46.375 8.719 1 96 191 SER A C 1
ATOM 1479 O O . SER A 1 191 ? -11.047 46.25 7.523 1 96 191 SER A O 1
ATOM 1481 N N . CYS A 1 192 ? -9.742 45.969 9.25 1 98 192 CYS A N 1
ATOM 1482 C CA . CYS A 1 192 ? -8.812 45.062 8.602 1 98 192 CYS A CA 1
ATOM 1483 C C . CYS A 1 192 ? -8.953 43.656 9.172 1 98 192 CYS A C 1
ATOM 1485 O O . CYS A 1 192 ? -8.891 43.469 10.391 1 98 192 CYS A O 1
ATOM 1487 N N . VAL A 1 193 ? -9.141 42.688 8.25 1 98.5 193 VAL A N 1
ATOM 1488 C CA . VAL A 1 193 ? -9.438 41.344 8.688 1 98.5 193 VAL A CA 1
ATOM 1489 C C . VAL A 1 193 ? -8.391 40.375 8.133 1 98.5 193 VAL A C 1
ATOM 1491 O O . VAL A 1 193 ? -8.133 40.375 6.922 1 98.5 193 VAL A O 1
ATOM 1494 N N . ALA A 1 194 ? -7.738 39.594 9.008 1 98.69 194 ALA A N 1
ATOM 1495 C CA . ALA A 1 194 ? -6.922 38.438 8.625 1 98.69 194 ALA A CA 1
ATOM 1496 C C . ALA A 1 194 ? -7.664 37.125 8.898 1 98.69 194 ALA A C 1
ATOM 1498 O O . ALA A 1 194 ? -8.203 36.938 9.984 1 98.69 194 ALA A O 1
ATOM 1499 N N . ASP A 1 195 ? -7.641 36.25 7.867 1 98.25 195 ASP A N 1
ATOM 1500 C CA . ASP A 1 195 ? -8.359 35.031 8.125 1 98.25 195 ASP A CA 1
ATOM 1501 C C . ASP A 1 195 ? -7.742 33.844 7.348 1 98.25 195 ASP A C 1
ATOM 1503 O O . ASP A 1 195 ? -7.008 34.062 6.383 1 98.25 195 ASP A O 1
ATOM 1507 N N . ASN A 1 196 ? -7.938 32.688 7.793 1 97.75 196 ASN A N 1
ATOM 1508 C CA . ASN A 1 196 ? -7.691 31.391 7.141 1 97.75 196 ASN A CA 1
ATOM 1509 C C . ASN A 1 196 ? -8.773 30.375 7.484 1 97.75 196 ASN A C 1
ATOM 1511 O O . ASN A 1 196 ? -9.766 30.703 8.133 1 97.75 196 ASN A O 1
ATOM 1515 N N . PRO A 1 197 ? -8.695 29.172 7.059 1 96.94 197 PRO A N 1
ATOM 1516 C CA . PRO A 1 197 ? -9.805 28.234 7.215 1 96.94 197 PRO A CA 1
ATOM 1517 C C . PRO A 1 197 ? -10.164 27.969 8.68 1 96.94 197 PRO A C 1
ATOM 1519 O O . PRO A 1 197 ? -11.281 27.547 8.977 1 96.94 197 PRO A O 1
ATOM 1522 N N . VAL A 1 198 ? -9.273 28.281 9.625 1 97.12 198 VAL A N 1
ATOM 1523 C CA . VAL A 1 198 ? -9.578 27.844 10.977 1 97.12 198 VAL A CA 1
ATOM 1524 C C . VAL A 1 198 ? -9.719 29.047 11.898 1 97.12 198 VAL A C 1
ATOM 1526 O O . VAL A 1 198 ? -10.094 28.891 13.07 1 97.12 198 VAL A O 1
ATOM 1529 N N . SER A 1 199 ? -9.336 30.266 11.461 1 97.44 199 SER A N 1
ATOM 1530 C CA . SER A 1 199 ? -9.406 31.406 12.367 1 97.44 199 SER A CA 1
ATOM 1531 C C . SER A 1 199 ? -9.539 32.719 11.602 1 97.44 199 SER A C 1
ATOM 1533 O O . SER A 1 199 ? -9.281 32.75 10.398 1 97.44 199 SER A O 1
ATOM 1535 N N . GLN A 1 200 ? -10.008 33.688 12.281 1 98.06 200 GLN A N 1
ATOM 1536 C CA . GLN A 1 200 ? -10.148 35.062 11.789 1 98.06 200 GLN A CA 1
ATOM 1537 C C . GLN A 1 200 ? -9.867 36.094 12.883 1 98.06 200 GLN A C 1
ATOM 1539 O O . GLN A 1 200 ? -10.297 35.906 14.023 1 98.06 200 GLN A O 1
ATOM 1544 N N . GLN A 1 201 ? -9.094 37.094 12.586 1 98.5 201 GLN A N 1
ATOM 1545 C CA . GLN A 1 201 ? -8.828 38.188 13.5 1 98.5 201 GLN A CA 1
ATOM 1546 C C . GLN A 1 201 ? -9.062 39.562 12.828 1 98.5 201 GLN A C 1
ATOM 1548 O O . GLN A 1 201 ? -8.758 39.719 11.641 1 98.5 201 GLN A O 1
ATOM 1553 N N . THR A 1 202 ? -9.547 40.531 13.594 1 97.75 202 THR A N 1
ATOM 1554 C CA . THR A 1 202 ? -9.922 41.812 13.039 1 97.75 202 THR A CA 1
ATOM 1555 C C . THR A 1 202 ? -9.32 42.969 13.859 1 97.75 202 THR A C 1
ATOM 1557 O O . THR A 1 202 ? -9.258 42.875 15.086 1 97.75 202 THR A O 1
ATOM 1560 N N . THR A 1 203 ? -8.828 43.969 13.219 1 96.94 203 THR A N 1
ATOM 1561 C CA . THR A 1 203 ? -8.445 45.25 13.836 1 96.94 203 THR A CA 1
ATOM 1562 C C . THR A 1 203 ? -9.25 46.406 13.25 1 96.94 203 THR A C 1
ATOM 1564 O O . THR A 1 203 ? -9.266 46.594 12.039 1 96.94 203 THR A O 1
ATOM 1567 N N . GLN A 1 204 ? -9.875 47.094 14.078 1 94.06 204 GLN A N 1
ATOM 1568 C CA . GLN A 1 204 ? -10.648 48.25 13.633 1 94.06 204 GLN A CA 1
ATOM 1569 C C . GLN A 1 204 ? -9.742 49.469 13.406 1 94.06 204 GLN A C 1
ATOM 1571 O O . GLN A 1 204 ? -8.812 49.688 14.172 1 94.06 204 GLN A O 1
ATOM 1576 N N . LEU A 1 205 ? -10.125 50.125 12.359 1 90.19 205 LEU A N 1
ATOM 1577 C CA . LEU A 1 205 ? -9.406 51.375 12.094 1 90.19 205 LEU A CA 1
ATOM 1578 C C . LEU A 1 205 ? -10 52.531 12.891 1 90.19 205 LEU A C 1
ATOM 1580 O O . LEU A 1 205 ? -11.211 52.75 12.852 1 90.19 205 LEU A O 1
ATOM 1584 N N . ASN A 1 206 ? -9.125 53.188 13.625 1 83.25 206 ASN A N 1
ATOM 1585 C CA . ASN A 1 206 ? -9.516 54.438 14.266 1 83.25 206 ASN A CA 1
ATOM 1586 C C . ASN A 1 206 ? -9.055 55.625 13.461 1 83.25 206 ASN A C 1
ATOM 1588 O O . ASN A 1 206 ? -7.926 56.094 13.625 1 83.25 206 ASN A O 1
ATOM 1592 N N . ILE A 1 207 ? -9.938 56.219 12.695 1 80.44 207 ILE A N 1
ATOM 1593 C CA . ILE A 1 207 ? -9.594 57.281 11.766 1 80.44 207 ILE A CA 1
ATOM 1594 C C . ILE A 1 207 ? -9.094 58.5 12.539 1 80.44 207 ILE A C 1
ATOM 1596 O O . ILE A 1 207 ? -8.109 59.125 12.148 1 80.44 207 ILE A O 1
ATOM 1600 N N . THR A 1 208 ? -9.828 58.844 13.641 1 76.19 208 THR A N 1
ATOM 1601 C CA . THR A 1 208 ? -9.469 60.031 14.406 1 76.19 208 THR A CA 1
ATOM 1602 C C . THR A 1 208 ? -8.062 59.906 14.977 1 76.19 208 THR A C 1
ATOM 1604 O O . THR A 1 208 ? -7.289 60.875 14.961 1 76.19 208 THR A O 1
ATOM 1607 N N . GLU A 1 209 ? -7.777 58.781 15.406 1 77.69 209 GLU A N 1
ATOM 1608 C CA . GLU A 1 209 ? -6.469 58.562 16.016 1 77.69 209 GLU A CA 1
ATOM 1609 C C . GLU A 1 209 ? -5.371 58.5 14.953 1 77.69 209 GLU A C 1
ATOM 1611 O O . GLU A 1 209 ? -4.285 59.062 15.148 1 77.69 209 GLU A O 1
ATOM 1616 N N . LEU A 1 210 ? -5.711 58 13.766 1 78.5 210 LEU A N 1
ATOM 1617 C CA . LEU A 1 210 ? -4.648 57.75 12.797 1 78.5 210 LEU A CA 1
ATOM 1618 C C . LEU A 1 210 ? -4.586 58.875 11.766 1 78.5 210 LEU A C 1
ATOM 1620 O O . LEU A 1 210 ? -3.518 59.188 11.227 1 78.5 210 LEU A O 1
ATOM 1624 N N . CYS A 1 211 ? -5.711 59.531 11.477 1 74.44 211 CYS A N 1
ATOM 1625 C CA . CYS A 1 211 ? -5.738 60.531 10.414 1 74.44 211 CYS A CA 1
ATOM 1626 C C . CYS A 1 211 ? -5.887 61.938 10.992 1 74.44 211 CYS A C 1
ATOM 1628 O O . CYS A 1 211 ? -5.801 62.906 10.258 1 74.44 211 CYS A O 1
ATOM 1630 N N . SER A 1 212 ? -6.227 62.219 12.164 1 64.19 212 SER A N 1
ATOM 1631 C CA . SER A 1 212 ? -6.445 63.594 12.625 1 64.19 212 SER A CA 1
ATOM 1632 C C . SER A 1 212 ? -5.223 64.438 12.367 1 64.19 212 SER A C 1
ATOM 1634 O O . SER A 1 212 ? -4.09 64.062 12.594 1 64.19 212 SER A O 1
ATOM 1636 N N . HIS A 1 213 ? -5.355 65.375 11.367 1 54.41 213 HIS A N 1
ATOM 1637 C CA . HIS A 1 213 ? -4.516 66.5 11.031 1 54.41 213 HIS A CA 1
ATOM 1638 C C . HIS A 1 213 ? -4.141 67.312 12.281 1 54.41 213 HIS A C 1
ATOM 1640 O O . HIS A 1 213 ? -4.988 67.5 13.148 1 54.41 213 HIS A O 1
ATOM 1646 N N . ILE A 1 214 ? -2.928 67.25 12.773 1 45.69 214 ILE A N 1
ATOM 1647 C CA . ILE A 1 214 ? -2.346 68.188 13.68 1 45.69 214 ILE A CA 1
ATOM 1648 C C . ILE A 1 214 ? -2.645 69.625 13.172 1 45.69 214 ILE A C 1
ATOM 1650 O O . ILE A 1 214 ? -2.088 70.062 12.164 1 45.69 214 ILE A O 1
ATOM 1654 N N . SER A 1 215 ? -3.799 69.938 12.836 1 40.91 215 SER A N 1
ATOM 1655 C CA . SER A 1 215 ? -3.877 71.438 12.68 1 40.91 215 SER A CA 1
ATOM 1656 C C . SER A 1 215 ? -3.396 72.125 13.938 1 40.91 215 SER A C 1
ATOM 1658 O O . SER A 1 215 ? -4.18 72.375 14.859 1 40.91 215 SER A O 1
ATOM 1660 N N . ARG A 1 216 ? -2.447 71.625 14.758 1 39.03 216 ARG A N 1
ATOM 1661 C CA . ARG A 1 216 ? -2.098 72.625 15.812 1 39.03 216 ARG A CA 1
ATOM 1662 C C . ARG A 1 216 ? -1.456 73.875 15.234 1 39.03 216 ARG A C 1
ATOM 1664 O O . ARG A 1 216 ? -1.016 74.75 15.977 1 39.03 216 ARG A O 1
ATOM 1671 N N . ASN A 1 217 ? -1.385 74.25 13.945 1 30.42 217 ASN A N 1
ATOM 1672 C CA . ASN A 1 217 ? -0.954 75.625 14.039 1 30.42 217 ASN A CA 1
ATOM 1673 C C . ASN A 1 217 ? -2.1 76.562 14.461 1 30.42 217 ASN A C 1
ATOM 1675 O O . ASN A 1 217 ? -3.234 76.375 14.008 1 30.42 217 ASN A O 1
ATOM 1679 N N . MET B 1 1 ? 33.062 5.477 12.18 1 27.39 1 MET B N 1
ATOM 1680 C CA . MET B 1 1 ? 31.953 4.523 12.102 1 27.39 1 MET B CA 1
ATOM 1681 C C . MET B 1 1 ? 30.828 5.078 11.25 1 27.39 1 MET B C 1
ATOM 1683 O O . MET B 1 1 ? 30.078 5.953 11.695 1 27.39 1 MET B O 1
ATOM 1687 N N . TYR B 1 2 ? 30.953 5.172 9.898 1 31.25 2 TYR B N 1
ATOM 1688 C CA . TYR B 1 2 ? 30.062 5.715 8.875 1 31.25 2 TYR B CA 1
ATOM 1689 C C . TYR B 1 2 ? 28.812 4.863 8.742 1 31.25 2 TYR B C 1
ATOM 1691 O O . TYR B 1 2 ? 28.891 3.676 8.414 1 31.25 2 TYR B O 1
ATOM 1699 N N . LEU B 1 3 ? 27.734 5.129 9.523 1 31.09 3 LEU B N 1
ATOM 1700 C CA . LEU B 1 3 ? 26.422 4.504 9.391 1 31.09 3 LEU B CA 1
ATOM 1701 C C . LEU B 1 3 ? 25.812 4.781 8.016 1 31.09 3 LEU B C 1
ATOM 1703 O O . LEU B 1 3 ? 25.5 5.926 7.695 1 31.09 3 LEU B O 1
ATOM 1707 N N . SER B 1 4 ? 26.188 4.043 7.012 1 36.06 4 SER B N 1
ATOM 1708 C CA . SER B 1 4 ? 25.625 4.18 5.676 1 36.06 4 SER B CA 1
ATOM 1709 C C . SER B 1 4 ? 24.125 3.922 5.688 1 36.06 4 SER B C 1
ATOM 1711 O O . SER B 1 4 ? 23.672 2.828 6.039 1 36.06 4 SER B O 1
ATOM 1713 N N . ALA B 1 5 ? 23.359 5.027 5.871 1 38.62 5 ALA B N 1
ATOM 1714 C CA . ALA B 1 5 ? 21.922 4.961 5.59 1 38.62 5 ALA B CA 1
ATOM 1715 C C . ALA B 1 5 ? 21.672 4.371 4.207 1 38.62 5 ALA B C 1
ATOM 1717 O O . ALA B 1 5 ? 22 4.984 3.191 1 38.62 5 ALA B O 1
ATOM 1718 N N . THR B 1 6 ? 21.656 3.031 4.062 1 38.03 6 THR B N 1
ATOM 1719 C CA . THR B 1 6 ? 21.266 2.42 2.797 1 38.03 6 THR B CA 1
ATOM 1720 C C . THR B 1 6 ? 19.859 2.84 2.4 1 38.03 6 THR B C 1
ATOM 1722 O O . THR B 1 6 ? 18.906 2.629 3.156 1 38.03 6 THR B O 1
ATOM 1725 N N . ASN B 1 7 ? 19.766 3.928 1.604 1 37.09 7 ASN B N 1
ATOM 1726 C CA . ASN B 1 7 ? 18.531 4.371 0.944 1 37.09 7 ASN B CA 1
ATOM 1727 C C . ASN B 1 7 ? 17.922 3.26 0.092 1 37.09 7 ASN B C 1
ATOM 1729 O O . ASN B 1 7 ? 18.5 2.854 -0.915 1 37.09 7 ASN B O 1
ATOM 1733 N N . VAL B 1 8 ? 17.188 2.459 0.625 1 41.09 8 VAL B N 1
ATOM 1734 C CA . VAL B 1 8 ? 16.484 1.472 -0.19 1 41.09 8 VAL B CA 1
ATOM 1735 C C . VAL B 1 8 ? 15.523 2.176 -1.142 1 41.09 8 VAL B C 1
ATOM 1737 O O . VAL B 1 8 ? 14.523 2.74 -0.708 1 41.09 8 VAL B O 1
ATOM 1740 N N . LEU B 1 9 ? 15.977 2.908 -2.244 1 38.56 9 LEU B N 1
ATOM 1741 C CA . LEU B 1 9 ? 15.086 3.412 -3.285 1 38.56 9 LEU B CA 1
ATOM 1742 C C . LEU B 1 9 ? 14.398 2.264 -4.016 1 38.56 9 LEU B C 1
ATOM 1744 O O . LEU B 1 9 ? 15.016 1.603 -4.859 1 38.56 9 LEU B O 1
ATOM 1748 N N . GLY B 1 10 ? 13.703 1.414 -3.562 1 41.28 10 GLY B N 1
ATOM 1749 C CA . GLY B 1 10 ? 13.195 0.336 -4.395 1 41.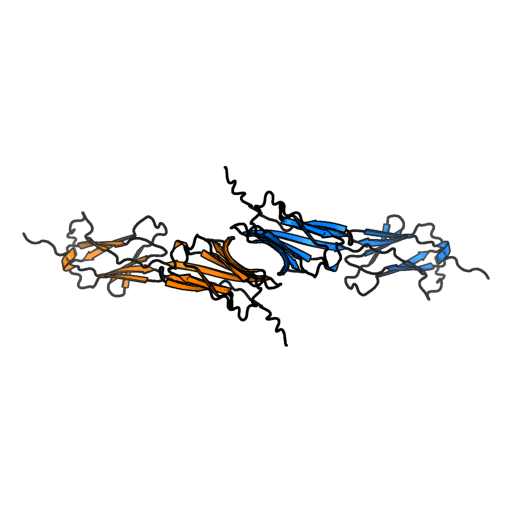28 10 GLY B CA 1
ATOM 1750 C C . GLY B 1 10 ? 12.117 0.788 -5.359 1 41.28 10 GLY B C 1
ATOM 1751 O O . GLY B 1 10 ? 11.141 1.422 -4.953 1 41.28 10 GLY B O 1
ATOM 1752 N N . VAL B 1 11 ? 12.508 1.247 -6.617 1 44.69 11 VAL B N 1
ATOM 1753 C CA . VAL B 1 11 ? 11.625 1.377 -7.777 1 44.69 11 VAL B CA 1
ATOM 1754 C C . VAL B 1 11 ? 10.922 0.049 -8.039 1 44.69 11 VAL B C 1
ATOM 1756 O O . VAL B 1 11 ? 11.57 -0.948 -8.375 1 44.69 11 VAL B O 1
ATOM 1759 N N . THR B 1 12 ? 9.914 -0.414 -7.367 1 52.88 12 THR B N 1
ATOM 1760 C CA . THR B 1 12 ? 9.344 -1.754 -7.289 1 52.88 12 THR B CA 1
ATOM 1761 C C . THR B 1 12 ? 8.547 -2.08 -8.547 1 52.88 12 THR B C 1
ATOM 1763 O O . THR B 1 12 ? 7.57 -1.396 -8.867 1 52.88 12 THR B O 1
ATOM 1766 N N . GLY B 1 13 ? 9.195 -2.074 -9.68 1 57.34 13 GLY B N 1
ATOM 1767 C CA . GLY B 1 13 ? 8.359 -2.549 -10.773 1 57.34 13 GLY B CA 1
ATOM 1768 C C . GLY B 1 13 ? 7.824 -3.949 -10.547 1 57.34 13 GLY B C 1
ATOM 1769 O O . GLY B 1 13 ? 8.406 -4.734 -9.797 1 57.34 13 GLY B O 1
ATOM 1770 N N . ASP B 1 14 ? 6.617 -4.191 -10.945 1 74.5 14 ASP B N 1
ATOM 1771 C CA . ASP B 1 14 ? 5.93 -5.477 -11.016 1 74.5 14 ASP B CA 1
ATOM 1772 C C . ASP B 1 14 ? 6.688 -6.457 -11.914 1 74.5 14 ASP B C 1
ATOM 1774 O O . ASP B 1 14 ? 7.137 -6.09 -13 1 74.5 14 ASP B O 1
ATOM 1778 N N . GLU B 1 15 ? 7.27 -7.492 -11.328 1 86.56 15 GLU B N 1
ATOM 1779 C CA . GLU B 1 15 ? 7.891 -8.562 -12.102 1 86.56 15 GLU B CA 1
ATOM 1780 C C . GLU B 1 15 ? 6.895 -9.68 -12.391 1 86.56 15 GLU B C 1
ATOM 1782 O O . GLU B 1 15 ? 6.227 -10.18 -11.484 1 86.56 15 GLU B O 1
ATOM 1787 N N . VAL B 1 16 ? 6.734 -9.977 -13.625 1 86.38 16 VAL B N 1
ATOM 1788 C CA . VAL B 1 16 ? 5.875 -11.07 -14.062 1 86.38 16 VAL B CA 1
ATOM 1789 C C . VAL B 1 16 ? 6.723 -12.281 -14.445 1 86.38 16 VAL B C 1
ATOM 1791 O O . VAL B 1 16 ? 7.648 -12.164 -15.25 1 86.38 16 VAL B O 1
ATOM 1794 N N . LYS B 1 17 ? 6.375 -13.438 -13.867 1 93.44 17 LYS B N 1
ATOM 1795 C CA . LYS B 1 17 ? 7.203 -14.617 -14.102 1 93.44 17 LYS B CA 1
ATOM 1796 C C . LYS B 1 17 ? 6.344 -15.844 -14.406 1 93.44 17 LYS B C 1
ATOM 1798 O O . LYS B 1 17 ? 5.285 -16.031 -13.805 1 93.44 17 LYS B O 1
ATOM 1803 N N . THR B 1 18 ? 6.727 -16.625 -15.344 1 95.62 18 THR B N 1
ATOM 1804 C CA . THR B 1 18 ? 6.156 -17.938 -15.664 1 95.62 18 THR B CA 1
ATOM 1805 C C . THR B 1 18 ? 7.035 -19.062 -15.133 1 95.62 18 THR B C 1
ATOM 1807 O O . THR B 1 18 ? 8.234 -19.109 -15.422 1 95.62 18 THR B O 1
ATOM 1810 N N . VAL B 1 19 ? 6.414 -19.953 -14.367 1 96.5 19 VAL B N 1
ATOM 1811 C CA . VAL B 1 19 ? 7.207 -20.984 -13.711 1 96.5 19 VAL B CA 1
ATOM 1812 C C . VAL B 1 19 ? 6.523 -22.344 -13.867 1 96.5 19 VAL B C 1
ATOM 1814 O O . VAL B 1 19 ? 5.301 -22.422 -14.023 1 96.5 19 VAL B O 1
ATOM 1817 N N . ARG B 1 20 ? 7.336 -23.406 -13.922 1 96.94 20 ARG B N 1
ATOM 1818 C CA . ARG B 1 20 ? 6.801 -24.766 -13.969 1 96.94 20 ARG B CA 1
ATOM 1819 C C . ARG B 1 20 ? 6.59 -25.312 -12.555 1 96.94 20 ARG B C 1
ATOM 1821 O O . ARG B 1 20 ? 7.422 -25.109 -11.672 1 96.94 20 ARG B O 1
ATOM 1828 N N . GLU B 1 21 ? 5.535 -26.031 -12.43 1 96.56 21 GLU B N 1
ATOM 1829 C CA . GLU B 1 21 ? 5.246 -26.656 -11.141 1 96.56 21 GLU B CA 1
ATOM 1830 C C . GLU B 1 21 ? 6.383 -27.578 -10.703 1 96.56 21 GLU B C 1
ATOM 1832 O O . GLU B 1 21 ? 7.039 -28.188 -11.539 1 96.56 21 GLU B O 1
ATOM 1837 N N . GLY B 1 22 ? 6.602 -27.578 -9.391 1 96 22 GLY B N 1
ATOM 1838 C CA . GLY B 1 22 ? 7.621 -28.453 -8.82 1 96 22 GLY B CA 1
ATOM 1839 C C . GLY B 1 22 ? 8.969 -27.766 -8.664 1 96 22 GLY B C 1
ATOM 1840 O O . GLY B 1 22 ? 9.836 -28.266 -7.945 1 96 22 GLY B O 1
ATOM 1841 N N . GLU B 1 23 ? 9.133 -26.703 -9.32 1 96.19 23 GLU B N 1
ATOM 1842 C CA . GLU B 1 23 ? 10.406 -26 -9.266 1 96.19 23 GLU B CA 1
ATOM 1843 C C . GLU B 1 23 ? 10.562 -25.234 -7.953 1 96.19 23 GLU B C 1
ATOM 1845 O O . GLU B 1 23 ? 9.594 -25.078 -7.199 1 96.19 23 GLU B O 1
ATOM 1850 N N . THR B 1 24 ? 11.82 -24.969 -7.613 1 97.38 24 THR B N 1
ATOM 1851 C CA . THR B 1 24 ? 12.164 -24.031 -6.551 1 97.38 24 THR B CA 1
ATOM 1852 C C . THR B 1 24 ? 12.461 -22.656 -7.133 1 97.38 24 THR B C 1
ATOM 1854 O O . THR B 1 24 ? 13.312 -22.516 -8.016 1 97.38 24 THR B O 1
ATOM 1857 N N . VAL B 1 25 ? 11.727 -21.688 -6.629 1 96.88 25 VAL B N 1
ATOM 1858 C CA . VAL B 1 25 ? 11.906 -20.344 -7.176 1 96.88 25 VAL B CA 1
ATOM 1859 C C . VAL B 1 25 ? 12.242 -19.359 -6.055 1 96.88 25 VAL B C 1
ATOM 1861 O O . VAL B 1 25 ? 11.82 -19.562 -4.91 1 96.88 25 VAL B O 1
ATOM 1864 N N . THR B 1 26 ? 13 -18.375 -6.406 1 97.12 26 THR B N 1
ATOM 1865 C CA . THR B 1 26 ? 13.328 -17.312 -5.465 1 97.12 26 THR B CA 1
ATOM 1866 C C . THR B 1 26 ? 12.859 -15.961 -5.992 1 97.12 26 THR B C 1
ATOM 1868 O O . THR B 1 26 ? 13.156 -15.602 -7.129 1 97.12 26 THR B O 1
ATOM 1871 N N . LEU B 1 27 ? 12.023 -15.281 -5.238 1 96.94 27 LEU B N 1
ATOM 1872 C CA . LEU B 1 27 ? 11.633 -13.906 -5.523 1 96.94 27 LEU B CA 1
ATOM 1873 C C . LEU B 1 27 ? 12.695 -12.93 -5.043 1 96.94 27 LEU B C 1
ATOM 1875 O O . LEU B 1 27 ? 12.727 -12.562 -3.865 1 96.94 27 LEU B O 1
ATOM 1879 N N . HIS B 1 28 ? 13.461 -12.445 -5.957 1 96.25 28 HIS B N 1
ATOM 1880 C CA . HIS B 1 28 ? 14.578 -11.57 -5.625 1 96.25 28 HIS B CA 1
ATOM 1881 C C . HIS B 1 28 ? 14.133 -10.117 -5.512 1 96.25 28 HIS B C 1
ATOM 1883 O O . HIS B 1 28 ? 13.68 -9.523 -6.496 1 96.25 28 HIS B O 1
ATOM 1889 N N . THR B 1 29 ? 14.258 -9.555 -4.387 1 95.12 29 THR B N 1
ATOM 1890 C CA . THR B 1 29 ? 13.758 -8.203 -4.16 1 95.12 29 THR B CA 1
ATOM 1891 C C . THR B 1 29 ? 14.703 -7.172 -4.777 1 95.12 29 THR B C 1
ATOM 1893 O O . THR B 1 29 ? 14.273 -6.078 -5.16 1 95.12 29 THR B O 1
ATOM 1896 N N . GLY B 1 30 ? 16.016 -7.547 -4.852 1 91.5 30 GLY B N 1
ATOM 1897 C CA . GLY B 1 30 ? 17 -6.598 -5.34 1 91.5 30 GLY B CA 1
ATOM 1898 C C . GLY B 1 30 ? 17.547 -5.691 -4.254 1 91.5 30 GLY B C 1
ATOM 1899 O O . GLY B 1 30 ? 18.531 -4.977 -4.469 1 91.5 30 GLY B O 1
ATOM 1900 N N . PHE B 1 31 ? 16.891 -5.695 -3.084 1 89.25 31 PHE B N 1
ATOM 1901 C CA . PHE B 1 31 ? 17.438 -4.945 -1.962 1 89.25 31 PHE B CA 1
ATOM 1902 C C . PHE B 1 31 ? 18.703 -5.621 -1.419 1 89.25 31 PHE B C 1
ATOM 1904 O O . PHE B 1 31 ? 18.828 -6.844 -1.507 1 89.25 31 PHE B O 1
ATOM 1911 N N . THR B 1 32 ? 19.625 -4.82 -1.026 1 86.19 32 THR B N 1
ATOM 1912 C CA . THR B 1 32 ? 20.828 -5.398 -0.436 1 86.19 32 THR B CA 1
ATOM 1913 C C . THR B 1 32 ? 21.203 -4.672 0.853 1 86.19 32 THR B C 1
ATOM 1915 O O . THR B 1 32 ? 20.891 -3.494 1.02 1 86.19 32 THR B O 1
ATOM 1918 N N . GLY B 1 33 ? 21.844 -5.441 1.717 1 85.38 33 GLY B N 1
ATOM 1919 C CA . GLY B 1 33 ? 22.406 -4.848 2.922 1 85.38 33 GLY B CA 1
ATOM 1920 C C . GLY B 1 33 ? 21.344 -4.352 3.883 1 85.38 33 GLY B C 1
ATOM 1921 O O . GLY B 1 33 ? 21.5 -3.309 4.523 1 85.38 33 GLY B O 1
ATOM 1922 N N . LEU B 1 34 ? 20.203 -5.086 3.873 1 88.81 34 LEU B N 1
ATOM 1923 C CA . LEU B 1 34 ? 19.172 -4.672 4.812 1 88.81 34 LEU B CA 1
ATOM 1924 C C . LEU B 1 34 ? 19.672 -4.773 6.25 1 88.81 34 LEU B C 1
ATOM 1926 O O . LEU B 1 34 ? 20.375 -5.723 6.602 1 88.81 34 LEU B O 1
ATOM 1930 N N . GLN B 1 35 ? 19.422 -3.748 7 1 85 35 GLN B N 1
ATOM 1931 C CA . GLN B 1 35 ? 19.781 -3.76 8.414 1 85 35 GLN B CA 1
ATOM 1932 C C . GLN B 1 35 ? 19.094 -4.91 9.148 1 85 35 GLN B C 1
ATOM 1934 O O . GLN B 1 35 ? 18.062 -5.406 8.703 1 85 35 GLN B O 1
ATOM 1939 N N . SER B 1 36 ? 19.703 -5.254 10.234 1 82.31 36 SER B N 1
ATOM 1940 C CA . SER B 1 36 ? 19.203 -6.418 10.961 1 82.31 36 SER B CA 1
ATOM 1941 C C . SER B 1 36 ? 17.859 -6.121 11.625 1 82.31 36 SER B C 1
ATOM 1943 O O . SER B 1 36 ? 17.078 -7.035 11.883 1 82.31 36 SER B O 1
ATOM 1945 N N . ASP B 1 37 ? 17.562 -4.828 11.898 1 86.62 37 ASP B N 1
ATOM 1946 C CA . ASP B 1 37 ? 16.375 -4.531 12.703 1 86.62 37 ASP B CA 1
ATOM 1947 C C . ASP B 1 37 ? 15.188 -4.172 11.82 1 86.62 37 ASP B C 1
ATOM 1949 O O . ASP B 1 37 ? 14.188 -3.641 12.305 1 86.62 37 ASP B O 1
ATOM 1953 N N . VAL B 1 38 ? 15.281 -4.586 10.602 1 93.56 38 VAL B N 1
ATOM 1954 C CA . VAL B 1 38 ? 14.18 -4.266 9.703 1 93.56 38 VAL B CA 1
ATOM 1955 C C . VAL B 1 38 ? 13.016 -5.23 9.945 1 93.56 38 VAL B C 1
ATOM 1957 O O . VAL B 1 38 ? 13.227 -6.352 10.414 1 93.56 38 VAL B O 1
ATOM 1960 N N . LEU B 1 39 ? 11.836 -4.758 9.766 1 95.81 39 LEU B N 1
ATOM 1961 C CA . LEU B 1 39 ? 10.648 -5.598 9.688 1 95.81 39 LEU B CA 1
ATOM 1962 C C . LEU B 1 39 ? 10.367 -6.012 8.25 1 95.81 39 LEU B C 1
ATOM 1964 O O . LEU B 1 39 ? 10.289 -5.16 7.359 1 95.81 39 LEU B O 1
ATOM 1968 N N . ILE B 1 40 ? 10.336 -7.301 8.016 1 97.25 40 ILE B N 1
ATOM 1969 C CA . ILE B 1 40 ? 10.055 -7.812 6.68 1 97.25 40 ILE B CA 1
ATOM 1970 C C . ILE B 1 40 ? 8.711 -8.539 6.672 1 97.25 40 ILE B C 1
ATOM 1972 O O . ILE B 1 40 ? 8.484 -9.445 7.473 1 97.25 40 ILE B O 1
ATOM 1976 N N . LEU B 1 41 ? 7.863 -8.141 5.781 1 97.88 41 LEU B N 1
ATOM 1977 C CA . LEU B 1 41 ? 6.562 -8.773 5.602 1 97.88 41 LEU B CA 1
ATOM 1978 C C . LEU B 1 41 ? 6.383 -9.258 4.168 1 97.88 41 LEU B C 1
ATOM 1980 O O . LEU B 1 41 ? 6.715 -8.539 3.221 1 97.88 41 LEU B O 1
ATOM 1984 N N . TRP B 1 42 ? 5.957 -10.438 4 1 98.25 42 TRP B N 1
ATOM 1985 C CA . TRP B 1 42 ? 5.527 -10.938 2.697 1 98.25 42 TRP B CA 1
ATOM 1986 C C . TRP B 1 42 ? 4.027 -11.219 2.691 1 98.25 42 TRP B C 1
ATOM 1988 O O . TRP B 1 42 ? 3.49 -11.773 3.654 1 98.25 42 TRP B O 1
ATOM 1998 N N . PHE B 1 43 ? 3.412 -10.891 1.575 1 98.25 43 PHE B N 1
ATOM 1999 C CA . PHE B 1 43 ? 1.987 -11.133 1.367 1 98.25 43 PHE B CA 1
ATOM 2000 C C . PHE B 1 43 ? 1.747 -11.875 0.06 1 98.25 43 PHE B C 1
ATOM 2002 O O . PHE B 1 43 ? 2.539 -11.766 -0.878 1 98.25 43 PHE B O 1
ATOM 2009 N N . HIS B 1 44 ? 0.621 -12.633 0.091 1 97.75 44 HIS B N 1
ATOM 2010 C CA . HIS B 1 44 ? 0.26 -13.383 -1.104 1 97.75 44 HIS B CA 1
ATOM 2011 C C . HIS B 1 44 ? -1.249 -13.375 -1.327 1 97.75 44 HIS B C 1
ATOM 2013 O O . HIS B 1 44 ? -2.021 -13.336 -0.367 1 97.75 44 HIS B O 1
ATOM 2019 N N . GLY B 1 45 ? -1.582 -13.383 -2.604 1 96.81 45 GLY B N 1
ATOM 2020 C CA . GLY B 1 45 ? -2.951 -13.641 -3.021 1 96.81 45 GLY B CA 1
ATOM 2021 C C . GLY B 1 45 ? -3.088 -13.859 -4.516 1 96.81 45 GLY B C 1
ATOM 2022 O O . GLY B 1 45 ? -2.215 -13.461 -5.289 1 96.81 45 GLY B O 1
ATOM 2023 N N . PRO B 1 46 ? -4.129 -14.516 -4.871 1 95.44 46 PRO B N 1
ATOM 2024 C CA . PRO B 1 46 ? -4.324 -14.812 -6.293 1 95.44 46 PRO B CA 1
ATOM 2025 C C . PRO B 1 46 ? -4.465 -13.547 -7.145 1 95.44 46 PRO B C 1
ATOM 2027 O O . PRO B 1 46 ? -3.977 -13.508 -8.273 1 95.44 46 PRO B O 1
ATOM 2030 N N . VAL B 1 47 ? -5.074 -12.523 -6.629 1 94.12 47 VAL B N 1
ATOM 2031 C CA . VAL B 1 47 ? -5.312 -11.289 -7.375 1 94.12 47 VAL B CA 1
ATOM 2032 C C . VAL B 1 47 ? -4.59 -10.125 -6.699 1 94.12 47 VAL B C 1
ATOM 2034 O O . VAL B 1 47 ? -3.893 -9.352 -7.359 1 94.12 47 VAL B O 1
ATOM 2037 N N . ASP B 1 48 ? -4.742 -10.07 -5.371 1 94.5 48 ASP B N 1
ATOM 2038 C CA . ASP B 1 48 ? -4.094 -9.055 -4.555 1 94.5 48 ASP B CA 1
ATOM 2039 C C . ASP B 1 48 ? -3.348 -9.68 -3.379 1 94.5 48 ASP B C 1
ATOM 2041 O O . ASP B 1 48 ? -3.863 -10.594 -2.729 1 94.5 48 ASP B O 1
ATOM 2045 N N . PRO B 1 49 ? -2.242 -9.188 -3.133 1 96.56 49 PRO B N 1
ATOM 2046 C CA . PRO B 1 49 ? -1.447 -9.773 -2.053 1 96.56 49 PRO B CA 1
ATOM 2047 C C . PRO B 1 49 ? -1.879 -9.289 -0.671 1 96.56 49 PRO B C 1
ATOM 2049 O O . PRO B 1 49 ? -1.152 -8.523 -0.027 1 96.56 49 PRO B O 1
ATOM 2052 N N . LYS B 1 50 ? -2.916 -9.852 -0.161 1 95.94 50 LYS B N 1
ATOM 2053 C CA . LYS B 1 50 ? -3.5 -9.359 1.083 1 95.94 50 LYS B CA 1
ATOM 2054 C C . LYS B 1 50 ? -3.162 -10.281 2.252 1 95.94 50 LYS B C 1
ATOM 2056 O O . LYS B 1 50 ? -3.182 -9.859 3.408 1 95.94 50 LYS B O 1
ATOM 2061 N N . THR B 1 51 ? -2.869 -11.531 1.958 1 97 51 THR B N 1
ATOM 2062 C CA . THR B 1 51 ? -2.635 -12.5 3.02 1 97 51 THR B CA 1
ATOM 2063 C C . THR B 1 51 ? -1.159 -12.531 3.408 1 97 51 THR B C 1
ATOM 2065 O O . THR B 1 51 ? -0.294 -12.758 2.559 1 97 51 THR B O 1
ATOM 2068 N N . LYS B 1 52 ? -0.925 -12.305 4.684 1 97.19 52 LYS B N 1
ATOM 2069 C CA . LYS B 1 52 ? 0.45 -12.367 5.168 1 97.19 52 LYS B CA 1
ATOM 2070 C C . LYS B 1 52 ? 0.97 -13.805 5.16 1 97.19 52 LYS B C 1
ATOM 2072 O O . LYS B 1 52 ? 0.337 -14.703 5.715 1 97.19 52 LYS B O 1
ATOM 2077 N N . ILE B 1 53 ? 2.139 -13.961 4.617 1 97.75 53 ILE B N 1
ATOM 2078 C CA . ILE B 1 53 ? 2.65 -15.328 4.562 1 97.75 53 ILE B CA 1
ATOM 2079 C C . ILE B 1 53 ? 3.992 -15.406 5.285 1 97.75 53 ILE B C 1
ATOM 2081 O O . ILE B 1 53 ? 4.445 -16.484 5.656 1 97.75 53 ILE B O 1
ATOM 2085 N N . VAL B 1 54 ? 4.637 -14.266 5.426 1 97.69 54 VAL B N 1
ATOM 2086 C CA . VAL B 1 54 ? 5.875 -14.219 6.195 1 97.69 54 VAL B CA 1
ATOM 2087 C C . VAL B 1 54 ? 5.93 -12.93 7.012 1 97.69 54 VAL B C 1
ATOM 2089 O O . VAL B 1 54 ? 5.535 -11.867 6.531 1 97.69 54 VAL B O 1
ATOM 2092 N N . GLN B 1 55 ? 6.363 -13.016 8.219 1 96.25 55 GLN B N 1
ATOM 2093 C CA . GLN B 1 55 ? 6.727 -11.875 9.055 1 96.25 55 GLN B CA 1
ATOM 2094 C C . GLN B 1 55 ? 8.047 -12.125 9.789 1 96.25 55 GLN B C 1
ATOM 2096 O O . GLN B 1 55 ? 8.188 -13.109 10.508 1 96.25 55 GLN B O 1
ATOM 2101 N N . SER B 1 56 ? 9.008 -11.25 9.555 1 96.19 56 SER B N 1
ATOM 2102 C CA . SER B 1 56 ? 10.305 -11.391 10.195 1 96.19 56 SER B CA 1
ATOM 2103 C C . SER B 1 56 ? 10.773 -10.062 10.805 1 96.19 56 SER B C 1
ATOM 2105 O O . SER B 1 56 ? 10.695 -9.023 10.156 1 96.19 56 SER B O 1
ATOM 2107 N N . GLN B 1 57 ? 11.211 -10.148 12.016 1 93.81 57 GLN B N 1
ATOM 2108 C CA . GLN B 1 57 ? 11.688 -8.953 12.695 1 93.81 57 GLN B CA 1
ATOM 2109 C C . GLN B 1 57 ? 12.648 -9.297 13.82 1 93.81 57 GLN B C 1
ATOM 2111 O O . GLN B 1 57 ? 12.844 -10.477 14.141 1 93.81 57 GLN B O 1
ATOM 2116 N N . VAL B 1 58 ? 13.32 -8.266 14.258 1 89.62 58 VAL B N 1
ATOM 2117 C CA . VAL B 1 58 ? 14.188 -8.414 15.422 1 89.62 58 VAL B CA 1
ATOM 2118 C C . VAL B 1 58 ? 13.492 -7.852 16.656 1 89.62 58 VAL B C 1
ATOM 2120 O O . VAL B 1 58 ? 13.047 -6.703 16.656 1 89.62 58 VAL B O 1
ATOM 2123 N N . LEU B 1 59 ? 13.305 -8.68 17.609 1 82.75 59 LEU B N 1
ATOM 2124 C CA . LEU B 1 59 ? 12.75 -8.25 18.891 1 82.75 59 LEU B CA 1
ATOM 2125 C C . LEU B 1 59 ? 13.711 -8.57 20.031 1 82.75 59 LEU B C 1
ATOM 2127 O O . LEU B 1 59 ? 14.039 -9.742 20.25 1 82.75 59 LEU B O 1
ATOM 2131 N N . ARG B 1 60 ? 14.102 -7.5 20.719 1 81.12 60 ARG B N 1
ATOM 2132 C CA . ARG B 1 60 ? 15.008 -7.656 21.844 1 81.12 60 ARG B CA 1
ATOM 2133 C C . ARG B 1 60 ? 16.234 -8.477 21.469 1 81.12 60 ARG B C 1
ATOM 2135 O O . ARG B 1 60 ? 16.594 -9.43 22.156 1 81.12 60 ARG B O 1
ATOM 2142 N N . GLY B 1 61 ? 16.766 -8.242 20.328 1 85.31 61 GLY B N 1
ATOM 2143 C CA . GLY B 1 61 ? 18.016 -8.852 19.875 1 85.31 61 GLY B CA 1
ATOM 2144 C C . GLY B 1 61 ? 17.812 -10.203 19.219 1 85.31 61 GLY B C 1
ATOM 2145 O O . GLY B 1 61 ? 18.781 -10.82 18.766 1 85.31 61 GLY B O 1
ATOM 2146 N N . GLU B 1 62 ? 16.562 -10.648 19.203 1 90 62 GLU B N 1
ATOM 2147 C CA . GLU B 1 62 ? 16.297 -11.945 18.609 1 90 62 GLU B CA 1
ATOM 2148 C C . GLU B 1 62 ? 15.516 -11.797 17.297 1 90 62 GLU B C 1
ATOM 2150 O O . GLU B 1 62 ? 14.602 -10.977 17.203 1 90 62 GLU B O 1
ATOM 2155 N N . ILE B 1 63 ? 16 -12.578 16.391 1 92.44 63 I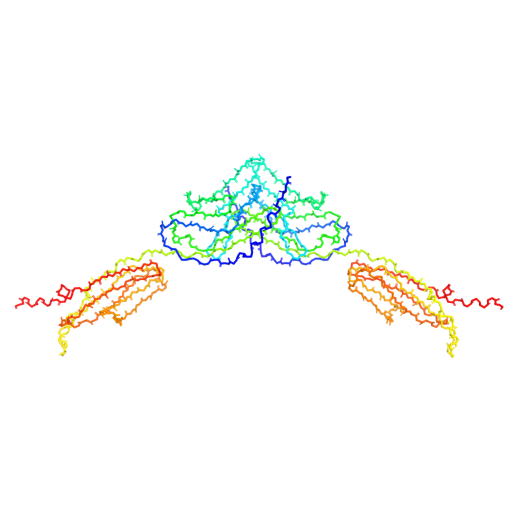LE B N 1
ATOM 2156 C CA . ILE B 1 63 ? 15.266 -12.602 15.125 1 92.44 63 ILE B CA 1
ATOM 2157 C C . ILE B 1 63 ? 14.055 -13.523 15.242 1 92.44 63 ILE B C 1
ATOM 2159 O O . ILE B 1 63 ? 14.195 -14.703 15.57 1 92.44 63 ILE B O 1
ATOM 2163 N N . ILE B 1 64 ? 12.977 -13.039 14.984 1 92.75 64 ILE B N 1
ATOM 2164 C CA . ILE B 1 64 ? 11.75 -13.82 14.992 1 92.75 64 ILE B CA 1
ATOM 2165 C C . ILE B 1 64 ? 11.141 -13.852 13.594 1 92.75 64 ILE B C 1
ATOM 2167 O O . ILE B 1 64 ? 10.852 -12.797 13.016 1 92.75 64 ILE B O 1
ATOM 2171 N N . THR B 1 65 ? 11.047 -15.07 13.07 1 94.12 65 THR B N 1
ATOM 2172 C CA . THR B 1 65 ? 10.445 -15.242 11.75 1 94.12 65 THR B CA 1
ATOM 2173 C C . THR B 1 65 ? 9.266 -16.203 11.82 1 94.12 65 THR B C 1
ATOM 2175 O O . THR B 1 65 ? 9.391 -17.312 12.352 1 94.12 65 THR B O 1
ATOM 2178 N N . GLU B 1 66 ? 8.156 -15.766 11.297 1 92.88 66 GLU B N 1
ATOM 2179 C CA . GLU B 1 66 ? 6.949 -16.594 11.234 1 92.88 66 GLU B CA 1
ATOM 2180 C C . GLU B 1 66 ? 6.508 -16.812 9.797 1 92.88 66 GLU B C 1
ATOM 2182 O O . GLU B 1 66 ? 6.469 -15.883 9 1 92.88 66 GLU B O 1
ATOM 2187 N N . TYR B 1 67 ? 6.227 -18.094 9.508 1 95.88 67 TYR B N 1
ATOM 2188 C CA . TYR B 1 67 ? 5.73 -18.469 8.188 1 95.88 67 TYR B CA 1
ATOM 2189 C C . TYR B 1 67 ? 4.273 -18.906 8.258 1 95.88 67 TYR B C 1
ATOM 2191 O O . TYR B 1 67 ? 3.85 -19.516 9.25 1 95.88 67 TYR B O 1
ATOM 2199 N N . SER B 1 68 ? 3.58 -18.578 7.207 1 93 68 SER B N 1
ATOM 2200 C CA . SER B 1 68 ? 2.201 -19.047 7.121 1 93 68 SER B CA 1
ATOM 2201 C C . SER B 1 68 ? 2.139 -20.562 6.953 1 93 68 SER B C 1
ATOM 2203 O O . SER B 1 68 ? 3.018 -21.156 6.328 1 93 68 SER B O 1
ATOM 2205 N N . ASP B 1 69 ? 1.039 -21.156 7.426 1 92 69 ASP B N 1
ATOM 2206 C CA . ASP B 1 69 ? 0.819 -22.578 7.289 1 92 69 ASP B CA 1
ATOM 2207 C C . ASP B 1 69 ? 0.451 -22.953 5.852 1 92 69 ASP B C 1
ATOM 2209 O O . ASP B 1 69 ? 0.575 -24.109 5.445 1 92 69 ASP B O 1
ATOM 2213 N N . ARG B 1 70 ? -0.034 -21.938 5.188 1 88.94 70 ARG B N 1
ATOM 2214 C CA . ARG B 1 70 ? -0.49 -22.172 3.82 1 88.94 70 ARG B CA 1
ATOM 2215 C C . ARG B 1 70 ? 0.601 -22.828 2.982 1 88.94 70 ARG B C 1
ATOM 2217 O O . ARG B 1 70 ? 0.308 -23.625 2.082 1 88.94 70 ARG B O 1
ATOM 2224 N N . PHE B 1 71 ? 1.845 -22.531 3.268 1 91.75 71 PHE B N 1
ATOM 2225 C CA . PHE B 1 71 ? 2.941 -22.984 2.426 1 91.75 71 PHE B CA 1
ATOM 2226 C C . PHE B 1 71 ? 3.664 -24.156 3.074 1 91.75 71 PHE B C 1
ATOM 2228 O O . PHE B 1 71 ? 4.617 -24.703 2.51 1 91.75 71 PHE B O 1
ATOM 2235 N N . ARG B 1 72 ? 3.201 -24.812 4.074 1 83.69 72 ARG B N 1
ATOM 2236 C CA . ARG B 1 72 ? 3.645 -26.047 4.699 1 83.69 72 ARG B CA 1
ATOM 2237 C C . ARG B 1 72 ? 5.168 -26.141 4.715 1 83.69 72 ARG B C 1
ATOM 2239 O O . ARG B 1 72 ? 5.746 -27.047 4.129 1 83.69 72 ARG B O 1
ATOM 2246 N N . ASP B 1 73 ? 6.027 -25.312 5.125 1 92.56 73 ASP B N 1
ATOM 2247 C CA . ASP B 1 73 ? 7.469 -25.344 5.344 1 92.56 73 ASP B CA 1
ATOM 2248 C C . ASP B 1 73 ? 8.227 -25.219 4.023 1 92.56 73 ASP B C 1
ATOM 2250 O O . ASP B 1 73 ? 9.305 -25.797 3.871 1 92.56 73 ASP B O 1
ATOM 2254 N N . ARG B 1 74 ? 7.605 -24.688 3.111 1 97.44 74 ARG B N 1
ATOM 2255 C CA . ARG B 1 74 ? 8.234 -24.562 1.801 1 97.44 74 ARG B CA 1
ATOM 2256 C C . ARG B 1 74 ? 8.836 -23.172 1.599 1 97.44 74 ARG B C 1
ATOM 2258 O O . ARG B 1 74 ? 9.469 -22.906 0.573 1 97.44 74 ARG B O 1
ATOM 2265 N N . LEU B 1 75 ? 8.656 -22.297 2.559 1 98.19 75 LEU B N 1
ATOM 2266 C CA . LEU B 1 75 ? 9.164 -20.938 2.434 1 98.19 75 LEU B CA 1
ATOM 2267 C C . LEU B 1 75 ? 10.5 -20.797 3.154 1 98.19 75 LEU B C 1
ATOM 2269 O O . LEU B 1 75 ? 10.711 -21.406 4.203 1 98.19 75 LEU B O 1
ATOM 2273 N N . GLN B 1 76 ? 11.336 -19.984 2.555 1 98.06 76 GLN B N 1
ATOM 2274 C CA . GLN B 1 76 ? 12.602 -19.594 3.172 1 98.06 76 GLN B CA 1
ATOM 2275 C C . GLN B 1 76 ? 12.914 -18.125 2.902 1 98.06 76 GLN B C 1
ATOM 2277 O O . GLN B 1 76 ? 13.07 -17.719 1.749 1 98.06 76 GLN B O 1
ATOM 2282 N N . LEU B 1 77 ? 13.055 -17.406 3.969 1 97.81 77 LEU B N 1
ATOM 2283 C CA . LEU B 1 77 ? 13.344 -15.977 3.863 1 97.81 77 LEU B CA 1
ATOM 2284 C C . LEU B 1 77 ? 14.836 -15.711 3.986 1 97.81 77 LEU B C 1
ATOM 2286 O O . LEU B 1 77 ? 15.508 -16.297 4.848 1 97.81 77 LEU B O 1
ATOM 2290 N N . ASP B 1 78 ? 15.328 -14.914 3.084 1 96.88 78 ASP B N 1
ATOM 2291 C CA . ASP B 1 78 ? 16.656 -14.328 3.248 1 96.88 78 ASP B CA 1
ATOM 2292 C C . ASP B 1 78 ? 16.578 -12.945 3.883 1 96.88 78 ASP B C 1
ATOM 2294 O O . ASP B 1 78 ? 16.219 -11.969 3.215 1 96.88 78 ASP B O 1
ATOM 2298 N N . ARG B 1 79 ? 16.922 -12.812 5.102 1 94.62 79 ARG B N 1
ATOM 2299 C CA . ARG B 1 79 ? 16.734 -11.562 5.828 1 94.62 79 ARG B CA 1
ATOM 2300 C C . ARG B 1 79 ? 17.719 -10.5 5.363 1 94.62 79 ARG B C 1
ATOM 2302 O O . ARG B 1 79 ? 17.547 -9.312 5.637 1 94.62 79 ARG B O 1
ATOM 2309 N N . GLN B 1 80 ? 18.797 -10.875 4.738 1 93.69 80 GLN B N 1
ATOM 2310 C CA . GLN B 1 80 ? 19.812 -9.922 4.285 1 93.69 80 GLN B CA 1
ATOM 2311 C C . GLN B 1 80 ? 19.312 -9.141 3.066 1 93.69 80 GLN B C 1
ATOM 2313 O O . GLN B 1 80 ? 19.672 -7.98 2.881 1 93.69 80 GLN B O 1
ATOM 2318 N N . THR B 1 81 ? 18.453 -9.812 2.266 1 95.06 81 THR B N 1
ATOM 2319 C CA . THR B 1 81 ? 18 -9.172 1.035 1 95.06 81 THR B CA 1
ATOM 2320 C C . THR B 1 81 ? 16.484 -8.992 1.041 1 95.06 81 THR B C 1
ATOM 2322 O O . THR B 1 81 ? 15.945 -8.242 0.233 1 95.06 81 THR B O 1
ATOM 2325 N N . GLY B 1 82 ? 15.781 -9.742 1.965 1 96.56 82 GLY B N 1
ATOM 2326 C CA . GLY B 1 82 ? 14.328 -9.742 1.964 1 96.56 82 GLY B CA 1
ATOM 2327 C C . GLY B 1 82 ? 13.734 -10.695 0.94 1 96.56 82 GLY B C 1
ATOM 2328 O O . GLY B 1 82 ? 12.516 -10.805 0.823 1 96.56 82 GLY B O 1
ATOM 2329 N N . SER B 1 83 ? 14.578 -11.43 0.204 1 97.38 83 SER B N 1
ATOM 2330 C CA . SER B 1 83 ? 14.102 -12.336 -0.842 1 97.38 83 SER B CA 1
ATOM 2331 C C . SER B 1 83 ? 13.422 -13.562 -0.248 1 97.38 83 SER B C 1
ATOM 2333 O O . SER B 1 83 ? 13.727 -13.961 0.881 1 97.38 83 SER B O 1
ATOM 2335 N N . LEU B 1 84 ? 12.57 -14.148 -0.966 1 98.19 84 LEU B N 1
ATOM 2336 C CA . LEU B 1 84 ? 11.805 -15.297 -0.505 1 98.19 84 LEU B CA 1
ATOM 2337 C C . LEU B 1 84 ? 11.93 -16.469 -1.48 1 98.19 84 LEU B C 1
ATOM 2339 O O . LEU B 1 84 ? 11.703 -16.297 -2.682 1 98.19 84 LEU B O 1
ATOM 2343 N N . THR B 1 85 ? 12.289 -17.562 -0.99 1 98.25 85 THR B N 1
ATOM 2344 C CA . THR B 1 85 ? 12.383 -18.781 -1.779 1 98.25 85 THR B CA 1
ATOM 2345 C C . THR B 1 85 ? 11.188 -19.688 -1.499 1 98.25 85 THR B C 1
ATOM 2347 O O . THR B 1 85 ? 10.82 -19.891 -0.341 1 98.25 85 THR B O 1
ATOM 2350 N N . ILE B 1 86 ? 10.594 -20.188 -2.516 1 97.94 86 ILE B N 1
ATOM 2351 C CA . ILE B 1 86 ? 9.484 -21.141 -2.438 1 97.94 86 ILE B CA 1
ATOM 2352 C C . ILE B 1 86 ? 9.891 -22.469 -3.068 1 97.94 86 ILE B C 1
ATOM 2354 O O . ILE B 1 86 ? 10.188 -22.531 -4.266 1 97.94 86 ILE B O 1
ATOM 2358 N N . ARG B 1 87 ? 9.906 -23.438 -2.309 1 97.81 87 ARG B N 1
ATOM 2359 C CA . ARG B 1 87 ? 10.234 -24.766 -2.812 1 97.81 87 ARG B CA 1
ATOM 2360 C C . ARG B 1 87 ? 8.977 -25.484 -3.285 1 97.81 87 ARG B C 1
ATOM 2362 O O . ARG B 1 87 ? 7.891 -25.281 -2.742 1 97.81 87 ARG B O 1
ATOM 2369 N N . ASN B 1 88 ? 9.195 -26.312 -4.297 1 96.75 88 ASN B N 1
ATOM 2370 C CA . ASN B 1 88 ? 8.125 -27.172 -4.801 1 96.75 88 ASN B CA 1
ATOM 2371 C C . ASN B 1 88 ? 6.852 -26.375 -5.062 1 96.75 88 ASN B C 1
ATOM 2373 O O . ASN B 1 88 ? 5.785 -26.703 -4.535 1 96.75 88 ASN B O 1
ATOM 2377 N N . ILE B 1 89 ? 6.973 -25.406 -5.906 1 96.38 89 ILE B N 1
ATOM 2378 C CA . ILE B 1 89 ? 5.859 -24.5 -6.176 1 96.38 89 ILE B CA 1
ATOM 2379 C C . ILE B 1 89 ? 4.742 -25.25 -6.895 1 96.38 89 ILE B C 1
ATOM 2381 O O . ILE B 1 89 ? 5.012 -26.172 -7.68 1 96.38 89 ILE B O 1
ATOM 2385 N N . ASN B 1 90 ? 3.527 -24.875 -6.602 1 94.69 90 ASN B N 1
ATOM 2386 C CA . ASN B 1 90 ? 2.387 -25.547 -7.223 1 94.69 90 ASN B CA 1
ATOM 2387 C C . ASN B 1 90 ? 1.43 -24.531 -7.859 1 94.69 90 ASN B C 1
ATOM 2389 O O . ASN B 1 90 ? 1.564 -23.328 -7.652 1 94.69 90 ASN B O 1
ATOM 2393 N N . ILE B 1 91 ? 0.488 -25.016 -8.602 1 94.81 91 ILE B N 1
ATOM 2394 C CA . ILE B 1 91 ? -0.442 -24.188 -9.352 1 94.81 91 ILE B CA 1
ATOM 2395 C C . ILE B 1 91 ? -1.172 -23.234 -8.398 1 94.81 91 ILE B C 1
ATOM 2397 O O . ILE B 1 91 ? -1.451 -22.094 -8.75 1 94.81 91 ILE B O 1
ATOM 2401 N N . THR B 1 92 ? -1.441 -23.688 -7.121 1 94.5 92 THR B N 1
ATOM 2402 C CA . THR B 1 92 ? -2.189 -22.891 -6.152 1 94.5 92 THR B CA 1
ATOM 2403 C C . THR B 1 92 ? -1.348 -21.719 -5.648 1 94.5 92 THR B C 1
ATOM 2405 O O . THR B 1 92 ? -1.872 -20.797 -5.031 1 94.5 92 THR B O 1
ATOM 2408 N N . ASP B 1 93 ? -0.061 -21.797 -5.906 1 96.56 93 ASP B N 1
ATOM 2409 C CA . ASP B 1 93 ? 0.838 -20.734 -5.477 1 96.56 93 ASP B CA 1
ATOM 2410 C C . ASP B 1 93 ? 0.863 -19.594 -6.488 1 96.56 93 ASP B C 1
ATOM 2412 O O . ASP B 1 93 ? 1.521 -18.578 -6.266 1 96.56 93 ASP B O 1
ATOM 2416 N N . SER B 1 94 ? 0.19 -19.734 -7.629 1 96.75 94 SER B N 1
ATOM 2417 C CA . SER B 1 94 ? 0.095 -18.641 -8.586 1 96.75 94 SER B CA 1
ATOM 2418 C C . SER B 1 94 ? -0.557 -17.406 -7.961 1 96.75 94 SER B C 1
ATOM 2420 O O . SER B 1 94 ? -1.398 -17.531 -7.07 1 96.75 94 SER B O 1
ATOM 2422 N N . GLY B 1 95 ? -0.11 -16.219 -8.492 1 96.94 95 GLY B N 1
ATOM 2423 C CA . GLY B 1 95 ? -0.717 -14.984 -8.008 1 96.94 95 GLY B CA 1
ATOM 2424 C C . GLY B 1 95 ? 0.284 -13.859 -7.812 1 96.94 95 GLY B C 1
ATOM 2425 O O . GLY B 1 95 ? 1.29 -13.789 -8.523 1 96.94 95 GLY B O 1
ATOM 2426 N N . VAL B 1 96 ? -0.154 -13.039 -6.938 1 97.31 96 VAL B N 1
ATOM 2427 C CA . VAL B 1 96 ? 0.637 -11.836 -6.699 1 97.31 96 VAL B CA 1
ATOM 2428 C C . VAL B 1 96 ? 1.309 -11.922 -5.332 1 97.31 96 VAL B C 1
ATOM 2430 O O . VAL B 1 96 ? 0.682 -12.328 -4.352 1 97.31 96 VAL B O 1
ATOM 2433 N N . TYR B 1 97 ? 2.574 -11.648 -5.297 1 97.69 97 TYR B N 1
ATOM 2434 C CA . TYR B 1 97 ? 3.365 -11.57 -4.074 1 97.69 97 TYR B CA 1
ATOM 2435 C C . TYR B 1 97 ? 3.863 -10.156 -3.834 1 97.69 97 TYR B C 1
ATOM 2437 O O . TYR B 1 97 ? 4.238 -9.453 -4.777 1 97.69 97 TYR B O 1
ATOM 2445 N N . LYS B 1 98 ? 3.857 -9.719 -2.605 1 97.75 98 LYS B N 1
ATOM 2446 C CA . LYS B 1 98 ? 4.352 -8.398 -2.236 1 97.75 98 LYS B CA 1
ATOM 2447 C C . LYS B 1 98 ? 5.273 -8.469 -1.023 1 97.75 98 LYS B C 1
ATOM 2449 O O . LYS B 1 98 ? 4.934 -9.102 -0.017 1 97.75 98 LYS B O 1
ATOM 2454 N N . VAL B 1 99 ? 6.43 -7.918 -1.138 1 97.56 99 VAL B N 1
ATOM 2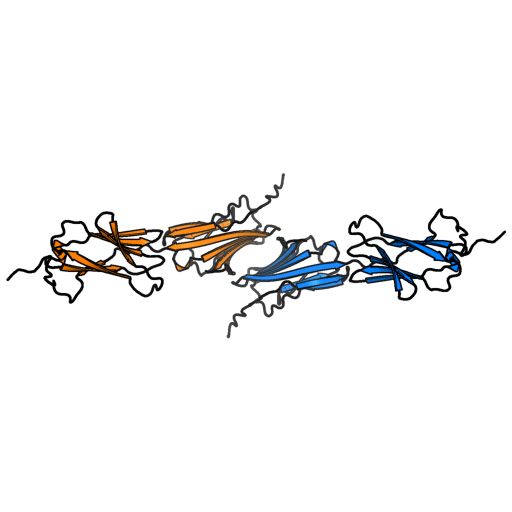455 C CA . VAL B 1 99 ? 7.301 -7.762 0.023 1 97.56 99 VAL B CA 1
ATOM 2456 C C . VAL B 1 99 ? 7.234 -6.32 0.525 1 97.56 99 VAL B C 1
ATOM 2458 O O . VAL B 1 99 ? 7.156 -5.383 -0.271 1 97.56 99 VAL B O 1
ATOM 2461 N N . GLN B 1 100 ? 7.184 -6.199 1.764 1 96.56 100 GLN B N 1
ATOM 2462 C CA . GLN B 1 100 ? 7.277 -4.91 2.438 1 96.56 100 GLN B CA 1
ATOM 2463 C C . GLN B 1 100 ? 8.414 -4.898 3.451 1 96.56 100 GLN B C 1
ATOM 2465 O O . GLN B 1 100 ? 8.477 -5.754 4.336 1 96.56 100 GLN B O 1
ATOM 2470 N N . ILE B 1 101 ? 9.297 -3.984 3.268 1 96.25 101 ILE B N 1
ATOM 2471 C CA . ILE B 1 101 ? 10.445 -3.826 4.16 1 96.25 101 ILE B CA 1
ATOM 2472 C C . ILE B 1 101 ? 10.352 -2.484 4.883 1 96.25 101 ILE B C 1
ATOM 2474 O O . ILE B 1 101 ? 10.273 -1.433 4.246 1 96.25 101 ILE B O 1
ATOM 2478 N N . ILE B 1 102 ? 10.414 -2.572 6.23 1 94.25 102 ILE B N 1
ATOM 2479 C CA . ILE B 1 102 ? 10.227 -1.357 7.016 1 94.25 102 ILE B CA 1
ATOM 2480 C C . ILE B 1 102 ? 11.445 -1.13 7.91 1 94.25 102 ILE B C 1
ATOM 2482 O O . ILE B 1 102 ? 11.648 -1.848 8.891 1 94.25 102 ILE B O 1
ATOM 2486 N N . SER B 1 103 ? 12.383 -0.246 7.629 1 87.31 103 SER B N 1
ATOM 2487 C CA . SER B 1 103 ? 13.539 0.218 8.391 1 87.31 103 SER B CA 1
ATOM 2488 C C . SER B 1 103 ? 13.383 1.683 8.789 1 87.31 103 SER B C 1
ATOM 2490 O O . SER B 1 103 ? 14.312 2.475 8.633 1 87.31 103 SER B O 1
ATOM 2492 N N . GLY B 1 104 ? 12.227 2.15 9.148 1 86.69 104 GLY B N 1
ATOM 2493 C CA . GLY B 1 104 ? 11.867 3.555 9.273 1 86.69 104 GLY B CA 1
ATOM 2494 C C . GLY B 1 104 ? 10.992 4.051 8.133 1 86.69 104 GLY B C 1
ATOM 2495 O O . GLY B 1 104 ? 9.891 4.547 8.367 1 86.69 104 GLY B O 1
ATOM 2496 N N . GLU B 1 105 ? 11.602 3.781 6.949 1 91.19 105 GLU B N 1
ATOM 2497 C CA . GLU B 1 105 ? 10.812 4.059 5.75 1 91.19 105 GLU B CA 1
ATOM 2498 C C . GLU B 1 105 ? 10.25 2.773 5.148 1 91.19 105 GLU B C 1
ATOM 2500 O O . GLU B 1 105 ? 10.914 1.736 5.152 1 91.19 105 GLU B O 1
ATOM 2505 N N . ASP B 1 106 ? 9.109 2.863 4.652 1 93.12 106 ASP B N 1
ATOM 2506 C CA . ASP B 1 106 ? 8.43 1.736 4.023 1 93.12 106 ASP B CA 1
ATOM 2507 C C . ASP B 1 106 ? 8.875 1.559 2.574 1 93.12 106 ASP B C 1
ATOM 2509 O O . ASP B 1 106 ? 8.945 2.529 1.818 1 93.12 106 ASP B O 1
ATOM 2513 N N . SER B 1 107 ? 9.25 0.411 2.211 1 92.88 107 SER B N 1
ATOM 2514 C CA . SER B 1 107 ? 9.547 0.031 0.832 1 92.88 107 SER B CA 1
ATOM 2515 C C . SER B 1 107 ? 8.875 -1.29 0.469 1 92.88 107 SER B C 1
ATOM 2517 O O . SER B 1 107 ? 8.602 -2.113 1.345 1 92.88 107 SER B O 1
ATOM 2519 N N . TYR B 1 108 ? 8.586 -1.406 -0.831 1 94.81 108 TYR B N 1
ATOM 2520 C CA . TYR B 1 108 ? 7.961 -2.662 -1.221 1 94.81 108 TYR B CA 1
ATOM 2521 C C . TYR B 1 108 ? 8.289 -3.012 -2.668 1 94.81 108 TYR B C 1
ATOM 2523 O O . TYR B 1 108 ? 8.773 -2.164 -3.422 1 94.81 108 TYR B O 1
ATOM 2531 N N . LYS B 1 109 ? 8.102 -4.223 -3.049 1 95.38 109 LYS B N 1
ATOM 2532 C CA . LYS B 1 109 ? 8.18 -4.754 -4.406 1 95.38 109 LYS B CA 1
ATOM 2533 C C . LYS B 1 109 ? 7.074 -5.777 -4.656 1 95.38 109 LYS B C 1
ATOM 2535 O O . LYS B 1 109 ? 6.695 -6.527 -3.754 1 95.38 109 LYS B O 1
ATOM 2540 N N . ILE B 1 110 ? 6.582 -5.832 -5.891 1 96.88 110 ILE B N 1
ATOM 2541 C CA . ILE B 1 110 ? 5.469 -6.707 -6.23 1 96.88 110 ILE B CA 1
ATOM 2542 C C . ILE B 1 110 ? 5.895 -7.684 -7.324 1 96.88 110 ILE B C 1
ATOM 2544 O O . ILE B 1 110 ? 6.617 -7.312 -8.25 1 96.88 110 ILE B O 1
ATOM 2548 N N . PHE B 1 111 ? 5.453 -8.875 -7.156 1 97.06 111 PHE B N 1
ATOM 2549 C CA . PHE B 1 111 ? 5.723 -9.953 -8.102 1 97.06 111 PHE B CA 1
ATOM 2550 C C . PHE B 1 111 ? 4.426 -10.617 -8.547 1 97.06 111 PHE B C 1
ATOM 2552 O O . PHE B 1 111 ? 3.52 -10.828 -7.742 1 97.06 111 PHE B O 1
ATOM 2559 N N . SER B 1 112 ? 4.387 -10.961 -9.805 1 96.69 112 SER B N 1
ATOM 2560 C CA . SER B 1 112 ? 3.285 -11.766 -10.328 1 96.69 112 SER B CA 1
ATOM 2561 C C . SER B 1 112 ? 3.789 -13.078 -10.914 1 96.69 112 SER B C 1
ATOM 2563 O O . SER B 1 112 ? 4.598 -13.086 -11.844 1 96.69 112 SER B O 1
ATOM 2565 N N . TYR B 1 113 ? 3.303 -14.141 -10.383 1 95.94 113 TYR B N 1
ATOM 2566 C CA . TYR B 1 113 ? 3.756 -15.461 -10.812 1 95.94 113 TYR B CA 1
ATOM 2567 C C . TYR B 1 113 ? 2.602 -16.266 -11.383 1 95.94 113 TYR B C 1
ATOM 2569 O O . TYR B 1 113 ? 1.516 -16.312 -10.805 1 95.94 113 TYR B O 1
ATOM 2577 N N . THR B 1 114 ? 2.855 -16.859 -12.516 1 96.44 114 THR B N 1
ATOM 2578 C CA . THR B 1 114 ? 1.956 -17.859 -13.07 1 96.44 114 THR B CA 1
ATOM 2579 C C . THR B 1 114 ? 2.635 -19.219 -13.117 1 96.44 114 THR B C 1
ATOM 2581 O O . THR B 1 114 ? 3.654 -19.391 -13.789 1 96.44 114 THR B O 1
ATOM 2584 N N . VAL B 1 115 ? 2.064 -20.156 -12.422 1 97.06 115 VAL B N 1
ATOM 2585 C CA . VAL B 1 115 ? 2.635 -21.5 -12.352 1 97.06 115 VAL B CA 1
ATOM 2586 C C . VAL B 1 115 ? 1.883 -22.422 -13.297 1 97.06 115 VAL B C 1
ATOM 2588 O O . VAL B 1 115 ? 0.651 -22.469 -13.289 1 97.06 115 VAL B O 1
ATOM 2591 N N . TYR B 1 116 ? 2.666 -23.188 -14.117 1 97.12 116 TYR B N 1
ATOM 2592 C CA . TYR B 1 116 ? 2.088 -24.109 -15.086 1 97.12 116 TYR B CA 1
ATOM 2593 C C . TYR B 1 116 ? 2.453 -25.547 -14.75 1 97.12 116 TYR B C 1
ATOM 2595 O O . TYR B 1 116 ? 3.586 -25.828 -14.344 1 97.12 116 TYR B O 1
ATOM 2603 N N . ALA B 1 117 ? 1.497 -26.406 -14.891 1 96.56 117 ALA B N 1
ATOM 2604 C CA . ALA B 1 117 ? 1.803 -27.828 -14.859 1 96.56 117 ALA B CA 1
ATOM 2605 C C . ALA B 1 117 ? 2.352 -28.312 -16.203 1 96.56 117 ALA B C 1
ATOM 2607 O O . ALA B 1 117 ? 2.059 -27.719 -17.234 1 96.56 117 ALA B O 1
ATOM 2608 N N . THR B 1 118 ? 3.148 -29.328 -16.094 1 95.94 118 THR B N 1
ATOM 2609 C CA . THR B 1 118 ? 3.574 -29.953 -17.359 1 95.94 118 THR B CA 1
ATOM 2610 C C . THR B 1 118 ? 2.389 -30.594 -18.078 1 95.94 118 THR B C 1
ATOM 2612 O O . THR B 1 118 ? 1.479 -31.125 -17.422 1 95.94 118 THR B O 1
ATOM 2615 N N . VAL B 1 119 ? 2.467 -30.516 -19.391 1 97.38 119 VAL B N 1
ATOM 2616 C CA . VAL B 1 119 ? 1.376 -31.125 -20.141 1 97.38 119 VAL B CA 1
ATOM 2617 C C . VAL B 1 119 ? 1.637 -32.625 -20.312 1 97.38 119 VAL B C 1
ATOM 2619 O O . VAL B 1 119 ? 2.773 -33.031 -20.562 1 97.38 119 VAL B O 1
ATOM 2622 N N . PRO B 1 120 ? 0.585 -33.469 -20.141 1 96.88 120 PRO B N 1
ATOM 2623 C CA . PRO B 1 120 ? 0.78 -34.875 -20.422 1 96.88 120 PRO B CA 1
ATOM 2624 C C . PRO B 1 120 ? 0.855 -35.188 -21.906 1 96.88 120 PRO B C 1
ATOM 2626 O O . PRO B 1 120 ? 0.46 -34.375 -22.734 1 96.88 120 PRO B O 1
ATOM 2629 N N . ALA B 1 121 ? 1.403 -36.375 -22.156 1 97.56 121 ALA B N 1
ATOM 2630 C CA . ALA B 1 121 ? 1.365 -36.844 -23.531 1 97.56 121 ALA B CA 1
ATOM 2631 C C . ALA B 1 121 ? -0.067 -37.125 -23.984 1 97.56 121 ALA B C 1
ATOM 2633 O O . ALA B 1 121 ? -0.827 -37.781 -23.266 1 97.56 121 ALA B O 1
ATOM 2634 N N . PRO B 1 122 ? -0.325 -36.562 -25.188 1 98.25 122 PRO B N 1
ATOM 2635 C CA . PRO B 1 122 ? -1.687 -36.844 -25.641 1 98.25 122 PRO B CA 1
ATOM 2636 C C . PRO B 1 122 ? -1.886 -38.312 -26 1 98.25 122 PRO B C 1
ATOM 2638 O O . PRO B 1 122 ? -0.911 -39.031 -26.234 1 98.25 122 PRO B O 1
ATOM 2641 N N . LEU B 1 123 ? -3.158 -38.719 -25.984 1 97 123 LEU B N 1
ATOM 2642 C CA . LEU B 1 123 ? -3.543 -40.062 -26.406 1 97 123 LEU B CA 1
ATOM 2643 C C . LEU B 1 123 ? -4.164 -40.062 -27.797 1 97 123 LEU B C 1
ATOM 2645 O O . LEU B 1 123 ? -4.973 -39.156 -28.109 1 97 123 LEU B O 1
ATOM 2649 N N . VAL B 1 124 ? -3.656 -40.938 -28.578 1 95.12 124 VAL B N 1
ATOM 2650 C CA . VAL B 1 124 ? -4.199 -41.062 -29.922 1 95.12 124 VAL B CA 1
ATOM 2651 C C . VAL B 1 124 ? -4.879 -42.438 -30.094 1 95.12 124 VAL B C 1
ATOM 2653 O O . VAL B 1 124 ? -4.312 -43.469 -29.734 1 95.12 124 VAL B O 1
ATOM 2656 N N . GLY B 1 125 ? -6.109 -42.344 -30.547 1 91 125 GLY B N 1
ATOM 2657 C CA . GLY B 1 125 ? -6.84 -43.562 -30.797 1 91 125 GLY B CA 1
ATOM 2658 C C . GLY B 1 125 ? -7.805 -43.469 -31.969 1 91 125 GLY B C 1
ATOM 2659 O O . GLY B 1 125 ? -7.965 -42.406 -32.562 1 91 125 GLY B O 1
ATOM 2660 N N . LYS B 1 126 ? -8.32 -44.656 -32.312 1 86.44 126 LYS B N 1
ATOM 2661 C CA . LYS B 1 126 ? -9.32 -44.688 -33.375 1 86.44 126 LYS B CA 1
ATOM 2662 C C . LYS B 1 126 ? -10.664 -44.156 -32.875 1 86.44 126 LYS B C 1
ATOM 2664 O O . LYS B 1 126 ? -11.055 -44.406 -31.75 1 86.44 126 LYS B O 1
ATOM 2669 N N . LYS B 1 127 ? -11.164 -43.281 -33.688 1 81.38 127 LYS B N 1
ATOM 2670 C CA . LYS B 1 127 ? -12.508 -42.844 -33.344 1 81.38 127 LYS B CA 1
ATOM 2671 C C . LYS B 1 127 ? -13.508 -43.969 -33.406 1 81.38 127 LYS B C 1
ATOM 2673 O O . LYS B 1 127 ? -13.516 -44.75 -34.375 1 81.38 127 LYS B O 1
ATOM 2678 N N . GLN B 1 128 ? -14.281 -44.406 -32.344 1 68 128 GLN B N 1
ATOM 2679 C CA . GLN B 1 128 ? -15.281 -45.469 -32.344 1 68 128 GLN B CA 1
ATOM 2680 C C . GLN B 1 128 ? -16.484 -45.094 -33.219 1 68 128 GLN B C 1
ATOM 2682 O O . GLN B 1 128 ? -16.922 -43.938 -33.219 1 68 128 GLN B O 1
ATOM 2687 N N . GLY B 1 129 ? -17 -45.969 -34.094 1 57.81 129 GLY B N 1
ATOM 2688 C CA . GLY B 1 129 ? -18.25 -45.969 -34.875 1 57.81 129 GLY B CA 1
ATOM 2689 C C . GLY B 1 129 ? -18.031 -45.75 -36.344 1 57.81 129 GLY B C 1
ATOM 2690 O O . GLY B 1 129 ? -18.938 -46 -37.156 1 57.81 129 GLY B O 1
ATOM 2691 N N . ARG B 1 130 ? -17.203 -44.781 -36.781 1 54 130 ARG B N 1
ATOM 2692 C CA . ARG B 1 130 ? -17.297 -44.531 -38.219 1 54 130 ARG B CA 1
ATOM 2693 C C . ARG B 1 130 ? -16.453 -45.531 -39 1 54 130 ARG B C 1
ATOM 2695 O O . ARG B 1 130 ? -15.258 -45.688 -38.75 1 54 130 ARG B O 1
ATOM 2702 N N . SER B 1 131 ? -17.078 -46.594 -39.25 1 51 131 SER B N 1
ATOM 2703 C CA . SER B 1 131 ? -16.547 -47.531 -40.219 1 51 131 SER B CA 1
ATOM 2704 C C . SER B 1 131 ? -15.852 -46.812 -41.375 1 51 131 SER B C 1
ATOM 2706 O O . SER B 1 131 ? -16.188 -45.656 -41.688 1 51 131 SER B O 1
ATOM 2708 N N . ALA B 1 132 ? -14.703 -47.344 -41.781 1 53.03 132 ALA B N 1
ATOM 2709 C CA . ALA B 1 132 ? -13.977 -46.906 -42.969 1 53.03 132 ALA B CA 1
ATOM 2710 C C . ALA B 1 132 ? -14.945 -46.562 -44.094 1 53.03 132 ALA B C 1
ATOM 2712 O O . ALA B 1 132 ? -15.773 -47.375 -44.5 1 53.03 132 ALA B O 1
ATOM 2713 N N . VAL B 1 133 ? -15.453 -45.406 -44.125 1 49.94 133 VAL B N 1
ATOM 2714 C CA . VAL B 1 133 ? -16.281 -45.094 -45.312 1 49.94 133 VAL B CA 1
ATOM 2715 C C . VAL B 1 133 ? -15.406 -45.062 -46.562 1 49.94 133 VAL B C 1
ATOM 2717 O O . VAL B 1 133 ? -14.305 -44.5 -46.531 1 49.94 133 VAL B O 1
ATOM 2720 N N . SER B 1 134 ? -15.531 -46.094 -47.312 1 50.62 134 SER B N 1
ATOM 2721 C CA . SER B 1 134 ? -14.891 -46.25 -48.625 1 50.62 134 SER B CA 1
ATOM 2722 C C . SER B 1 134 ? -15.195 -45.062 -49.531 1 50.62 134 SER B C 1
ATOM 2724 O O . SER B 1 134 ? -16.344 -44.906 -49.969 1 50.62 134 SER B O 1
ATOM 2726 N N . GLY B 1 135 ? -14.992 -43.875 -49.125 1 48.69 135 GLY B N 1
ATOM 2727 C CA . GLY B 1 135 ? -15.305 -42.938 -50.188 1 48.69 135 GLY B CA 1
ATOM 2728 C C . GLY B 1 135 ? -14.391 -43.094 -51.375 1 48.69 135 GLY B C 1
ATOM 2729 O O . GLY B 1 135 ? -13.531 -43.969 -51.406 1 48.69 135 GLY B O 1
ATOM 2730 N N . SER B 1 136 ? -14.711 -42.344 -52.5 1 53.25 136 SER B N 1
ATOM 2731 C CA . SER B 1 136 ? -14.102 -42.406 -53.812 1 53.25 136 SER B CA 1
ATOM 2732 C C . SER B 1 136 ? -12.578 -42.375 -53.719 1 53.25 136 SER B C 1
ATOM 2734 O O . SER B 1 136 ? -11.883 -42.844 -54.625 1 53.25 136 SER B O 1
ATOM 2736 N N . SER B 1 137 ? -12.164 -41.688 -52.781 1 55.44 137 SER B N 1
ATOM 2737 C CA . SER B 1 137 ? -10.711 -41.562 -52.812 1 55.44 137 SER B CA 1
ATOM 2738 C C . SER B 1 137 ? -10.047 -42.469 -51.781 1 55.44 137 SER B C 1
ATOM 2740 O O . SER B 1 137 ? -8.984 -42.156 -51.25 1 55.44 137 SER B O 1
ATOM 2742 N N . GLY B 1 138 ? -10.625 -43.688 -51.438 1 57.34 138 GLY B N 1
ATOM 2743 C CA . GLY B 1 138 ? -10.07 -44.781 -50.625 1 57.34 138 GLY B CA 1
ATOM 2744 C C . GLY B 1 138 ? -10.555 -44.75 -49.188 1 57.34 138 GLY B C 1
ATOM 2745 O O . GLY B 1 138 ? -11.25 -43.812 -48.781 1 57.34 138 GLY B O 1
ATOM 2746 N N . PRO B 1 139 ? -10.391 -45.875 -48.5 1 63.22 139 PRO B N 1
ATOM 2747 C CA . PRO B 1 139 ? -10.883 -46 -47.125 1 63.22 139 PRO B CA 1
ATOM 2748 C C . PRO B 1 139 ? -10.297 -44.969 -46.188 1 63.22 139 PRO B C 1
ATOM 2750 O O . PRO B 1 139 ? -9.109 -44.625 -46.281 1 63.22 139 PRO B O 1
ATOM 2753 N N . LYS B 1 140 ? -11.055 -44.125 -45.5 1 75.25 140 LYS B N 1
ATOM 2754 C CA . LYS B 1 140 ? -10.641 -43.094 -44.531 1 75.25 140 LYS B CA 1
ATOM 2755 C C . LYS B 1 140 ? -10.594 -43.656 -43.125 1 75.25 140 LYS B C 1
ATOM 2757 O O . LYS B 1 140 ? -11.383 -44.531 -42.75 1 75.25 140 LYS B O 1
ATOM 2762 N N . CYS B 1 141 ? -9.508 -43.312 -42.531 1 82.69 141 CYS B N 1
ATOM 2763 C CA . CYS B 1 141 ? -9.312 -43.625 -41.125 1 82.69 141 CYS B CA 1
ATOM 2764 C C . CYS B 1 141 ? -9.57 -42.406 -40.25 1 82.69 141 CYS B C 1
ATOM 2766 O O . CYS B 1 141 ? -9.047 -41.312 -40.5 1 82.69 141 CYS B O 1
ATOM 2768 N N . SER B 1 142 ? -10.516 -42.594 -39.281 1 88.06 142 SER B N 1
ATOM 2769 C CA . SER B 1 142 ? -10.82 -41.5 -38.344 1 88.06 142 SER B CA 1
ATOM 2770 C C . SER B 1 142 ? -10.133 -41.719 -37 1 88.06 142 SER B C 1
ATOM 2772 O O . SER B 1 142 ? -10.367 -42.719 -36.312 1 88.06 142 SER B O 1
ATOM 2774 N N . VAL B 1 143 ? -9.305 -40.75 -36.625 1 92 143 VAL B N 1
ATOM 2775 C CA . VAL B 1 143 ? -8.578 -40.875 -35.375 1 92 143 VAL B CA 1
ATOM 2776 C C . VAL B 1 143 ? -8.906 -39.688 -34.469 1 92 143 VAL B C 1
ATOM 2778 O O . VAL B 1 143 ? -9.422 -38.656 -34.938 1 92 143 VAL B O 1
ATOM 2781 N N . VAL B 1 144 ? -8.68 -39.875 -33.219 1 95.12 144 VAL B N 1
ATOM 2782 C CA . VAL B 1 144 ? -8.922 -38.812 -32.25 1 95.12 144 VAL B CA 1
ATOM 2783 C C . VAL B 1 144 ? -7.715 -38.656 -31.312 1 95.12 144 VAL B C 1
ATOM 2785 O O . VAL B 1 144 ? -7.125 -39.656 -30.891 1 95.12 144 VAL B O 1
ATOM 2788 N N . CYS B 1 145 ? -7.332 -37.5 -31.109 1 97.44 145 CYS B N 1
ATOM 2789 C CA . CYS B 1 145 ? -6.297 -37.125 -30.141 1 97.44 145 CYS B CA 1
ATOM 2790 C C . CYS B 1 145 ? -6.902 -36.469 -28.922 1 97.44 145 CYS B C 1
ATOM 2792 O O . CYS B 1 145 ? -7.734 -35.562 -29.047 1 97.44 145 CYS B O 1
ATOM 2794 N N . SER B 1 146 ? -6.516 -36.969 -27.734 1 97.81 146 SER B N 1
ATOM 2795 C CA . SER B 1 146 ? -7.082 -36.406 -26.516 1 97.81 146 SER B CA 1
ATOM 2796 C C . SER B 1 146 ? -6.004 -36.188 -25.453 1 97.81 146 SER B C 1
ATOM 2798 O O . SER B 1 146 ? -4.965 -36.844 -25.469 1 97.81 146 SER B O 1
ATOM 2800 N N . VAL B 1 147 ? -6.285 -35.219 -24.578 1 98.31 147 VAL B N 1
ATOM 2801 C CA . VAL B 1 147 ? -5.352 -34.938 -23.484 1 98.31 147 VAL B CA 1
ATOM 2802 C C . VAL B 1 147 ? -6.098 -34.281 -22.328 1 98.31 147 VAL B C 1
ATOM 2804 O O . VAL B 1 147 ? -7.125 -33.625 -22.531 1 98.31 147 VAL B O 1
ATOM 2807 N N . GLU B 1 148 ? -5.578 -34.594 -21.156 1 97.06 148 GLU B N 1
ATOM 2808 C CA . GLU B 1 148 ? -6.102 -33.875 -20.016 1 97.06 148 GLU B CA 1
ATOM 2809 C C . GLU B 1 148 ? -5.828 -32.375 -20.156 1 97.06 148 GLU B C 1
ATOM 2811 O O . GLU B 1 148 ? -4.707 -31.969 -20.453 1 97.06 148 GLU B O 1
ATOM 2816 N N . ASN B 1 149 ? -6.824 -31.547 -19.938 1 97.06 149 ASN B N 1
ATOM 2817 C CA . ASN B 1 149 ? -6.691 -30.109 -20.109 1 97.06 149 ASN B CA 1
ATOM 2818 C C . ASN B 1 149 ? -5.926 -29.469 -18.938 1 97.06 149 ASN B C 1
ATOM 2820 O O . ASN B 1 149 ? -5.648 -30.141 -17.938 1 97.06 149 ASN B O 1
ATOM 2824 N N . GLY B 1 150 ? -5.441 -28.25 -19.094 1 95.94 150 GLY B N 1
ATOM 2825 C CA . GLY B 1 150 ? -4.715 -27.422 -18.141 1 95.94 150 GLY B CA 1
ATOM 2826 C C . GLY B 1 150 ? -4.594 -25.984 -18.562 1 95.94 150 GLY B C 1
ATOM 2827 O O . GLY B 1 150 ? -5.117 -25.578 -19.609 1 95.94 150 GLY B O 1
ATOM 2828 N N . ARG B 1 151 ? -3.928 -25.312 -17.703 1 95.56 151 ARG B N 1
ATOM 2829 C CA . ARG B 1 151 ? -3.781 -23.891 -18 1 95.56 151 ARG B CA 1
ATOM 2830 C C . ARG B 1 151 ? -3.094 -23.672 -19.344 1 95.56 151 ARG B C 1
ATOM 2832 O O . ARG B 1 151 ? -1.963 -24.125 -19.547 1 95.56 151 ARG B O 1
ATOM 2839 N N . ASP B 1 152 ? -3.797 -23.031 -20.25 1 96.62 152 ASP B N 1
ATOM 2840 C CA . ASP B 1 152 ? -3.307 -22.562 -21.547 1 96.62 152 ASP B CA 1
ATOM 2841 C C . ASP B 1 152 ? -2.814 -23.734 -22.391 1 96.62 152 ASP B C 1
ATOM 2843 O O . ASP B 1 152 ? -1.871 -23.594 -23.172 1 96.62 152 ASP B O 1
ATOM 2847 N N . VAL B 1 153 ? -3.355 -24.859 -22.219 1 97.94 153 VAL B N 1
ATOM 2848 C CA . VAL B 1 153 ? -2.979 -26.016 -23.031 1 97.94 153 VAL B CA 1
ATOM 2849 C C . VAL B 1 153 ? -3.619 -25.922 -24.422 1 97.94 153 VAL B C 1
ATOM 2851 O O . VAL B 1 153 ? -4.793 -25.562 -24.531 1 97.94 153 VAL B O 1
ATOM 2854 N N . THR B 1 154 ? -2.852 -26.219 -25.391 1 98.25 154 THR B N 1
ATOM 2855 C CA . THR B 1 154 ? -3.322 -26.328 -26.781 1 98.25 154 THR B CA 1
ATOM 2856 C C . THR B 1 154 ? -3.035 -27.719 -27.344 1 98.25 154 THR B C 1
ATOM 2858 O O . THR B 1 154 ? -1.961 -28.281 -27.109 1 98.25 154 THR B O 1
ATOM 2861 N N . LEU B 1 155 ? -4.016 -28.266 -28.031 1 98.69 155 LEU B N 1
ATOM 2862 C CA . LEU B 1 155 ? -3.904 -29.547 -28.703 1 98.69 155 LEU B CA 1
ATOM 2863 C C . LEU B 1 155 ? -3.924 -29.375 -30.219 1 98.69 155 LEU B C 1
ATOM 2865 O O . LEU B 1 155 ? -4.793 -28.688 -30.75 1 98.69 155 LEU B O 1
ATOM 2869 N N . SER B 1 156 ? -2.957 -30.016 -30.891 1 98.56 156 SER B N 1
ATOM 2870 C CA . SER B 1 156 ? -2.85 -29.812 -32.344 1 98.56 156 SER B CA 1
ATOM 2871 C C . SER B 1 156 ? -2.49 -31.094 -33.062 1 98.56 156 SER B C 1
ATOM 2873 O O . SER B 1 156 ? -1.709 -31.906 -32.562 1 98.56 156 SER B O 1
ATOM 2875 N N . TRP B 1 157 ? -3.029 -31.188 -34.312 1 98 157 TRP B N 1
ATOM 2876 C CA . TRP B 1 157 ? -2.553 -32.188 -35.25 1 98 157 TRP B CA 1
ATOM 2877 C C . TRP B 1 157 ? -1.518 -31.594 -36.219 1 98 157 TRP B C 1
ATOM 2879 O O . TRP B 1 157 ? -1.701 -30.5 -36.719 1 98 157 TRP B O 1
ATOM 2889 N N . TYR B 1 158 ? -0.523 -32.344 -36.344 1 96.44 158 TYR B N 1
ATOM 2890 C CA . TYR B 1 158 ? 0.505 -31.953 -37.281 1 96.44 158 TYR B CA 1
ATOM 2891 C C . TYR B 1 158 ? 0.634 -32.969 -38.406 1 96.44 158 TYR B C 1
ATOM 2893 O O . TYR B 1 158 ? 0.558 -34.188 -38.188 1 96.44 158 TYR B O 1
ATOM 2901 N N . LYS B 1 159 ? 0.854 -32.438 -39.5 1 93.62 159 LYS B N 1
ATOM 2902 C CA . LYS B 1 159 ? 1.389 -33.188 -40.656 1 93.62 159 LYS B CA 1
ATOM 2903 C C . LYS B 1 159 ? 2.781 -32.688 -41.031 1 93.62 159 LYS B C 1
ATOM 2905 O O . LYS B 1 159 ? 2.922 -31.641 -41.656 1 93.62 159 LYS B O 1
ATOM 2910 N N . GLY B 1 160 ? 3.723 -33.5 -40.625 1 89.5 160 GLY B N 1
ATOM 2911 C CA . GLY B 1 160 ? 5.059 -32.938 -40.688 1 89.5 160 GLY B CA 1
ATOM 2912 C C . GLY B 1 160 ? 5.242 -31.734 -39.812 1 89.5 160 GLY B C 1
ATOM 2913 O O . GLY B 1 160 ? 5.16 -31.844 -38.562 1 89.5 160 GLY B O 1
ATOM 2914 N N . LYS B 1 161 ? 5.473 -30.625 -40.438 1 90.56 161 LYS B N 1
ATOM 2915 C CA . LYS B 1 161 ? 5.691 -29.391 -39.688 1 90.56 161 LYS B CA 1
ATOM 2916 C C . LYS B 1 161 ? 4.477 -28.469 -39.75 1 90.56 161 LYS B C 1
ATOM 2918 O O . LYS B 1 161 ? 4.438 -27.422 -39.094 1 90.56 161 LYS B O 1
ATOM 2923 N N . GLU B 1 162 ? 3.508 -28.984 -40.5 1 94.19 162 GLU B N 1
ATOM 2924 C CA . GLU B 1 162 ? 2.336 -28.141 -40.719 1 94.19 162 GLU B CA 1
ATOM 2925 C C . GLU B 1 162 ? 1.221 -28.484 -39.719 1 94.19 162 GLU B C 1
ATOM 2927 O O . GLU B 1 162 ? 0.921 -29.656 -39.5 1 94.19 162 GLU B O 1
ATOM 2932 N N . ILE B 1 163 ? 0.681 -27.453 -39.219 1 96.69 163 ILE B N 1
ATOM 2933 C CA . ILE B 1 163 ? -0.466 -27.656 -38.344 1 96.69 163 ILE B CA 1
ATOM 2934 C C . ILE B 1 163 ? -1.722 -27.891 -39.156 1 96.69 163 ILE B C 1
ATOM 2936 O O . ILE B 1 163 ? -2.029 -27.125 -40.062 1 96.69 163 ILE B O 1
ATOM 2940 N N . LEU B 1 164 ? -2.385 -28.969 -38.812 1 96.19 164 LEU B N 1
ATOM 2941 C CA . LEU B 1 164 ? -3.613 -29.297 -39.531 1 96.19 164 LEU B CA 1
ATOM 2942 C C . LEU B 1 164 ? -4.824 -28.688 -38.844 1 96.19 164 LEU B C 1
ATOM 2944 O O . LEU B 1 164 ? -5.711 -28.141 -39.5 1 96.19 164 LEU B O 1
ATOM 2948 N N . ASN B 1 165 ? -4.984 -28.797 -37.594 1 97.69 165 ASN B N 1
ATOM 2949 C CA . ASN B 1 165 ? -6.023 -28.203 -36.75 1 97.69 165 ASN B CA 1
ATOM 2950 C C . ASN B 1 165 ? -5.605 -28.172 -35.281 1 97.69 165 ASN B C 1
ATOM 2952 O O . ASN B 1 165 ? -4.625 -28.812 -34.906 1 97.69 165 ASN B O 1
ATOM 2956 N N . GLN B 1 166 ? -6.273 -27.328 -34.531 1 98.44 166 GLN B N 1
ATOM 2957 C CA . GLN B 1 166 ? -5.934 -27.141 -33.125 1 98.44 166 GLN B CA 1
ATOM 2958 C C . GLN B 1 166 ? -7.172 -26.812 -32.312 1 98.44 166 GLN B C 1
ATOM 2960 O O . GLN B 1 166 ? -8.195 -26.391 -32.844 1 98.44 166 GLN B O 1
ATOM 2965 N N . THR B 1 167 ? -7.055 -27.078 -31.016 1 98.19 167 THR B N 1
ATOM 2966 C CA . THR B 1 167 ? -8.133 -26.734 -30.109 1 98.19 167 THR B CA 1
ATOM 2967 C C . THR B 1 167 ? -7.586 -26.375 -28.734 1 98.19 167 THR B C 1
ATOM 2969 O O . THR B 1 167 ? -6.453 -26.719 -28.391 1 98.19 167 THR B O 1
ATOM 2972 N N . SER B 1 168 ? -8.266 -25.594 -27.969 1 97.94 168 SER B N 1
ATOM 2973 C CA . SER B 1 168 ? -8.023 -25.234 -26.578 1 97.94 168 SER B CA 1
ATOM 2974 C C . SER B 1 168 ? -9.328 -24.906 -25.859 1 97.94 168 SER B C 1
ATOM 2976 O O . SER B 1 168 ? -10.367 -24.719 -26.5 1 97.94 168 SER B O 1
ATOM 2978 N N . SER B 1 169 ? -9.242 -24.969 -24.578 1 97.06 169 SER B N 1
ATOM 2979 C CA . SER B 1 169 ? -10.438 -24.672 -23.797 1 97.06 169 SER B CA 1
ATOM 2980 C C . SER B 1 169 ? -10.086 -23.984 -22.484 1 97.06 169 SER B C 1
ATOM 2982 O O . SER B 1 169 ? -9.18 -24.438 -21.766 1 97.06 169 SER B O 1
ATOM 2984 N N . PRO B 1 170 ? -10.836 -22.938 -22.156 1 94.94 170 PRO B N 1
ATOM 2985 C CA . PRO B 1 170 ? -10.617 -22.328 -20.844 1 94.94 170 PRO B CA 1
ATOM 2986 C C . PRO B 1 170 ? -11.227 -23.141 -19.719 1 94.94 170 PRO B C 1
ATOM 2988 O O . PRO B 1 170 ? -10.891 -22.938 -18.547 1 94.94 170 PRO B O 1
ATOM 2991 N N . ASP B 1 171 ? -1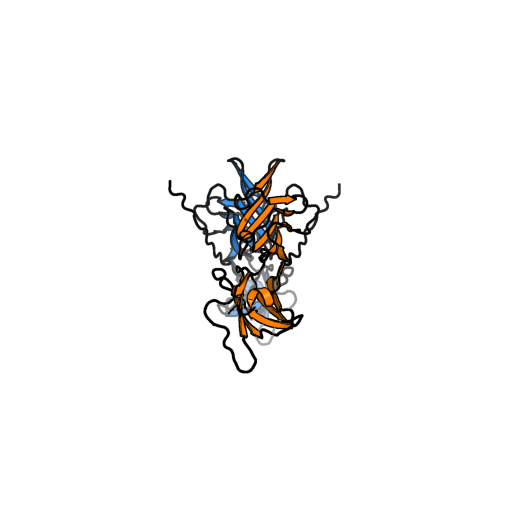2.219 -23.984 -20.062 1 95.69 171 ASP B N 1
ATOM 2992 C CA . ASP B 1 171 ? -12.812 -24.859 -19.062 1 95.69 171 ASP B CA 1
ATOM 2993 C C . ASP B 1 171 ? -11.891 -26.031 -18.734 1 95.69 171 ASP B C 1
ATOM 2995 O O . ASP B 1 171 ? -11.867 -27.031 -19.453 1 95.69 171 ASP B O 1
ATOM 2999 N N . LEU B 1 172 ? -11.328 -25.984 -17.547 1 93.25 172 LEU B N 1
ATOM 3000 C CA . LEU B 1 172 ? -10.289 -26.938 -17.172 1 93.25 172 LEU B CA 1
ATOM 3001 C C . LEU B 1 172 ? -10.906 -28.266 -16.75 1 93.25 172 LEU B C 1
ATOM 3003 O O . LEU B 1 172 ? -10.188 -29.266 -16.594 1 93.25 172 LEU B O 1
ATOM 3007 N N . ASN B 1 173 ? -12.195 -28.344 -16.672 1 93.12 173 ASN B N 1
ATOM 3008 C CA . ASN B 1 173 ? -12.859 -29.578 -16.266 1 93.12 173 ASN B CA 1
ATOM 3009 C C . ASN B 1 173 ? -13.133 -30.484 -17.453 1 93.12 173 ASN B C 1
ATOM 3011 O O . ASN B 1 173 ? -13.609 -31.609 -17.281 1 93.12 173 ASN B O 1
ATOM 3015 N N . THR B 1 174 ? -12.812 -30.016 -18.547 1 93.75 174 THR B N 1
ATOM 3016 C CA . THR B 1 174 ? -13.062 -30.812 -19.75 1 93.75 174 THR B CA 1
ATOM 3017 C C . THR B 1 174 ? -11.75 -31.219 -20.422 1 93.75 174 THR B C 1
ATOM 3019 O O . THR B 1 174 ? -10.82 -30.406 -20.516 1 93.75 174 THR B O 1
ATOM 3022 N N . ASN B 1 175 ? -11.664 -32.406 -20.781 1 96.56 175 ASN B N 1
ATOM 3023 C CA . ASN B 1 175 ? -10.523 -32.844 -21.578 1 96.56 175 ASN B CA 1
ATOM 3024 C C . ASN B 1 175 ? -10.586 -32.281 -23 1 96.56 175 ASN B C 1
ATOM 3026 O O . ASN B 1 175 ? -11.664 -31.938 -23.484 1 96.56 175 ASN B O 1
ATOM 3030 N N . LEU B 1 176 ? -9.43 -32.156 -23.562 1 98.25 176 LEU B N 1
ATOM 3031 C CA . LEU B 1 176 ? -9.391 -31.734 -24.953 1 98.25 176 LEU B CA 1
ATOM 3032 C C . LEU B 1 176 ? -9.438 -32.969 -25.875 1 98.25 176 LEU B C 1
ATOM 3034 O O . LEU B 1 176 ? -8.836 -34 -25.578 1 98.25 176 LEU B O 1
ATOM 3038 N N . SER B 1 177 ? -10.156 -32.781 -26.938 1 97.38 177 SER B N 1
ATOM 3039 C CA . SER B 1 177 ? -10.297 -33.812 -27.953 1 97.38 177 SER B CA 1
ATOM 3040 C C . SER B 1 177 ? -10.289 -33.219 -29.359 1 97.38 177 SER B C 1
ATOM 3042 O O . SER B 1 177 ? -11.031 -32.281 -29.625 1 97.38 177 SER B O 1
ATOM 3044 N N . LEU B 1 178 ? -9.484 -33.781 -30.203 1 97.44 178 LEU B N 1
ATOM 3045 C CA . LEU B 1 178 ? -9.312 -33.25 -31.547 1 97.44 178 LEU B CA 1
ATOM 3046 C C . LEU B 1 178 ? -9.328 -34.375 -32.594 1 97.44 178 LEU B C 1
ATOM 3048 O O . LEU B 1 178 ? -8.383 -35.156 -32.688 1 97.44 178 LEU B O 1
ATOM 3052 N N . PRO B 1 179 ? -10.391 -34.375 -33.375 1 95.88 179 PRO B N 1
ATOM 3053 C CA . PRO B 1 179 ? -10.484 -35.438 -34.406 1 95.88 179 PRO B CA 1
ATOM 3054 C C . PRO B 1 179 ? -9.695 -35.094 -35.688 1 95.88 179 PRO B C 1
ATOM 3056 O O . PRO B 1 179 ? -9.445 -33.906 -35.938 1 95.88 179 PRO B O 1
ATOM 3059 N N . LEU B 1 180 ? -9.305 -36.125 -36.344 1 93 180 LEU B N 1
ATOM 3060 C CA . LEU B 1 180 ? -8.641 -36 -37.625 1 93 180 LEU B CA 1
ATOM 3061 C C . LEU B 1 180 ? -9.016 -37.156 -38.562 1 93 180 LEU B C 1
ATOM 3063 O O . LEU B 1 180 ? -9.078 -38.312 -38.125 1 93 180 LEU B O 1
ATOM 3067 N N . GLU B 1 181 ? -9.344 -36.781 -39.781 1 89.06 181 GLU B N 1
ATOM 3068 C CA . GLU B 1 181 ? -9.57 -37.781 -40.812 1 89.06 181 GLU B CA 1
ATOM 3069 C C . GLU B 1 181 ? -8.367 -37.906 -41.75 1 89.06 181 GLU B C 1
ATOM 3071 O O . GLU B 1 181 ? -7.895 -36.938 -42.281 1 89.06 181 GLU B O 1
ATOM 3076 N N . ILE B 1 182 ? -7.93 -39.188 -41.781 1 84.19 182 ILE B N 1
ATOM 3077 C CA . ILE B 1 182 ? -6.746 -39.375 -42.625 1 84.19 182 ILE B CA 1
ATOM 3078 C C . ILE B 1 182 ? -7.047 -40.406 -43.688 1 84.19 182 ILE B C 1
ATOM 3080 O O . ILE B 1 182 ? -7.887 -41.312 -43.5 1 84.19 182 ILE B O 1
ATOM 3084 N N . GLU B 1 183 ? -6.301 -40.156 -44.812 1 76.69 183 GLU B N 1
ATOM 3085 C CA . GLU B 1 183 ? -6.402 -41.156 -45.875 1 76.69 183 GLU B CA 1
ATOM 3086 C C . GLU B 1 183 ? -5.488 -42.344 -45.562 1 76.69 183 GLU B C 1
ATOM 3088 O O . GLU B 1 183 ? -4.352 -42.156 -45.125 1 76.69 183 GLU B O 1
ATOM 3093 N N . ASP B 1 184 ? -5.98 -43.5 -45.719 1 69.25 184 ASP B N 1
ATOM 3094 C CA . ASP B 1 184 ? -5.309 -44.75 -45.375 1 69.25 184 ASP B CA 1
ATOM 3095 C C . ASP B 1 184 ? -3.947 -44.875 -46.062 1 69.25 184 ASP B C 1
ATOM 3097 O O . ASP B 1 184 ? -3.018 -45.469 -45.531 1 69.25 184 ASP B O 1
ATOM 3101 N N . GLN B 1 185 ? -3.844 -44.438 -47.281 1 66.44 185 GLN B N 1
ATOM 3102 C CA . GLN B 1 185 ? -2.594 -44.625 -48 1 66.44 185 GLN B CA 1
ATOM 3103 C C . GLN B 1 185 ? -1.699 -43.406 -47.906 1 66.44 185 GLN B C 1
ATOM 3105 O O . GLN B 1 185 ? -0.759 -43.25 -48.688 1 66.44 185 GLN B O 1
ATOM 3110 N N . ASP B 1 186 ? -1.929 -42.75 -46.844 1 66.19 186 ASP B N 1
ATOM 3111 C CA . ASP B 1 186 ? -1.128 -41.531 -46.688 1 66.19 186 ASP B CA 1
ATOM 3112 C C . ASP B 1 186 ? 0.247 -41.844 -46.125 1 66.19 186 ASP B C 1
ATOM 3114 O O . ASP B 1 186 ? 0.35 -42.5 -45.062 1 66.19 186 ASP B O 1
ATOM 3118 N N . ASN B 1 187 ? 1.266 -41.656 -46.812 1 69.44 187 ASN B N 1
ATOM 3119 C CA . ASN B 1 187 ? 2.646 -41.906 -46.406 1 69.44 187 ASN B CA 1
ATOM 3120 C C . ASN B 1 187 ? 3.182 -40.781 -45.5 1 69.44 187 ASN B C 1
ATOM 3122 O O . ASN B 1 187 ? 4.367 -40.75 -45.188 1 69.44 187 ASN B O 1
ATOM 3126 N N . ASN B 1 188 ? 2.312 -39.938 -45.156 1 75.25 188 ASN B N 1
ATOM 3127 C CA . ASN B 1 188 ? 2.775 -38.812 -44.344 1 75.25 188 ASN B CA 1
ATOM 3128 C C . ASN B 1 188 ? 2.818 -39.156 -42.844 1 75.25 188 ASN B C 1
ATOM 3130 O O . ASN B 1 188 ? 2.178 -40.125 -42.406 1 75.25 188 ASN B O 1
ATOM 3134 N N . THR B 1 189 ? 3.744 -38.469 -42.094 1 86.94 189 THR B N 1
ATOM 3135 C CA . THR B 1 189 ? 3.846 -38.625 -40.656 1 86.94 189 THR B CA 1
ATOM 3136 C C . THR B 1 189 ? 2.945 -37.625 -39.938 1 86.94 189 THR B C 1
ATOM 3138 O O . THR B 1 189 ? 3.061 -36.406 -40.156 1 86.94 189 THR B O 1
ATOM 3141 N N . TYR B 1 190 ? 1.978 -38.219 -39.25 1 93.19 190 TYR B N 1
ATOM 3142 C CA . TYR B 1 190 ? 1.092 -37.375 -38.438 1 93.19 190 TYR B CA 1
ATOM 3143 C C . TYR B 1 190 ? 1.465 -37.438 -36.969 1 93.19 190 TYR B C 1
ATOM 3145 O O . TYR B 1 190 ? 1.884 -38.5 -36.469 1 93.19 190 TYR B O 1
ATOM 3153 N N . SER B 1 191 ? 1.351 -36.312 -36.281 1 95.94 191 SER B N 1
ATOM 3154 C CA . SER B 1 191 ? 1.595 -36.281 -34.844 1 95.94 191 SER B CA 1
ATOM 3155 C C . SER B 1 191 ? 0.588 -35.375 -34.125 1 95.94 191 SER B C 1
ATOM 3157 O O . SER B 1 191 ? 0.088 -34.406 -34.688 1 95.94 191 SER B O 1
ATOM 3159 N N . CYS B 1 192 ? 0.268 -35.75 -33 1 97.88 192 CYS B N 1
ATOM 3160 C CA . CYS B 1 192 ? -0.557 -34.969 -32.094 1 97.88 192 CYS B CA 1
ATOM 3161 C C . CYS B 1 192 ? 0.289 -34.312 -30.984 1 97.88 192 CYS B C 1
ATOM 3163 O O . CYS B 1 192 ? 1.055 -35 -30.312 1 97.88 192 CYS B O 1
ATOM 3165 N N . VAL B 1 193 ? 0.136 -33 -30.844 1 98.5 193 VAL B N 1
ATOM 3166 C CA . VAL B 1 193 ? 1.007 -32.25 -29.938 1 98.5 193 VAL B CA 1
ATOM 3167 C C . VAL B 1 193 ? 0.165 -31.531 -28.906 1 98.5 193 VAL B C 1
ATOM 3169 O O . VAL B 1 193 ? -0.761 -30.781 -29.25 1 98.5 193 VAL B O 1
ATOM 3172 N N . ALA B 1 194 ? 0.441 -31.75 -27.609 1 98.62 194 ALA B N 1
ATOM 3173 C CA . ALA B 1 194 ? -0.067 -30.938 -26.5 1 98.62 194 ALA B CA 1
ATOM 3174 C C . ALA B 1 194 ? 1.011 -29.984 -25.969 1 98.62 194 ALA B C 1
ATOM 3176 O O . ALA B 1 194 ? 2.135 -30.422 -25.703 1 98.62 194 ALA B O 1
ATOM 3177 N N . ASP B 1 195 ? 0.619 -28.719 -25.828 1 98.25 195 ASP B N 1
ATOM 3178 C CA . ASP B 1 195 ? 1.658 -27.812 -25.328 1 98.25 195 ASP B CA 1
ATOM 3179 C C . ASP B 1 195 ? 1.054 -26.672 -24.516 1 98.25 195 ASP B C 1
ATOM 3181 O O . ASP B 1 195 ? -0.141 -26.391 -24.625 1 98.25 195 ASP B O 1
ATOM 3185 N N . ASN B 1 196 ? 1.799 -26.094 -23.672 1 97.75 196 ASN B N 1
ATOM 3186 C CA . ASN B 1 196 ? 1.576 -24.844 -22.953 1 97.75 196 ASN B CA 1
ATOM 3187 C C . ASN B 1 196 ? 2.871 -24.062 -22.781 1 97.75 196 ASN B C 1
ATOM 3189 O O . ASN B 1 196 ? 3.908 -24.438 -23.328 1 97.75 196 ASN B O 1
ATOM 3193 N N . PRO B 1 197 ? 2.895 -22.969 -22.125 1 96.81 197 PRO B N 1
ATOM 3194 C CA . PRO B 1 197 ? 4.07 -22.094 -22.094 1 96.81 197 PRO B CA 1
ATOM 3195 C C . PRO B 1 197 ? 5.309 -22.781 -21.531 1 96.81 197 PRO B C 1
ATOM 3197 O O . PRO B 1 197 ? 6.434 -22.375 -21.797 1 96.81 197 PRO B O 1
ATOM 3200 N N . VAL B 1 198 ? 5.141 -23.891 -20.797 1 97.12 198 VAL B N 1
ATOM 3201 C CA . VAL B 1 198 ? 6.324 -24.391 -20.094 1 97.12 198 VAL B CA 1
ATOM 3202 C C . VAL B 1 198 ? 6.66 -25.797 -20.594 1 97.12 198 VAL B C 1
ATOM 3204 O O . VAL B 1 198 ? 7.691 -26.359 -20.219 1 97.12 198 VAL B O 1
ATOM 3207 N N . SER B 1 199 ? 5.762 -26.453 -21.344 1 97.44 199 SER B N 1
ATOM 3208 C CA . SER B 1 199 ? 6.047 -27.828 -21.75 1 97.44 199 SER B CA 1
ATOM 3209 C C . SER B 1 199 ? 5.309 -28.188 -23.031 1 97.44 199 SER B C 1
ATOM 3211 O O . SER B 1 199 ? 4.359 -27.5 -23.422 1 97.44 199 SER B O 1
ATOM 3213 N N . GLN B 1 200 ? 5.805 -29.188 -23.688 1 98 200 GLN B N 1
ATOM 3214 C CA . GLN B 1 200 ? 5.223 -29.766 -24.891 1 98 200 GLN B CA 1
ATOM 3215 C C . GLN B 1 200 ? 5.398 -31.281 -24.922 1 98 200 GLN B C 1
ATOM 3217 O O . GLN B 1 200 ? 6.465 -31.797 -24.594 1 98 200 GLN B O 1
ATOM 3222 N N . GLN B 1 201 ? 4.344 -32 -25.25 1 98.44 201 GLN B N 1
ATOM 3223 C CA . GLN B 1 201 ? 4.402 -33.469 -25.438 1 98.44 201 GLN B CA 1
ATOM 3224 C C . GLN B 1 201 ? 3.781 -33.875 -26.766 1 98.44 201 GLN B C 1
ATOM 3226 O O . GLN B 1 201 ? 2.781 -33.312 -27.188 1 98.44 201 GLN B O 1
ATOM 3231 N N . THR B 1 202 ? 4.352 -34.906 -27.375 1 97.69 202 THR B N 1
ATOM 3232 C CA . THR B 1 202 ? 3.922 -35.344 -28.703 1 97.69 202 THR B CA 1
ATOM 3233 C C . THR B 1 202 ? 3.66 -36.844 -28.734 1 97.69 202 THR B C 1
ATOM 3235 O O . THR B 1 202 ? 4.391 -37.625 -28.125 1 97.69 202 THR B O 1
ATOM 3238 N N . THR B 1 203 ? 2.605 -37.25 -29.406 1 96.88 203 THR B N 1
ATOM 3239 C CA . THR B 1 203 ? 2.348 -38.656 -29.75 1 96.88 203 THR B CA 1
ATOM 3240 C C . THR B 1 203 ? 2.25 -38.844 -31.25 1 96.88 203 THR B C 1
ATOM 3242 O O . THR B 1 203 ? 1.462 -38.156 -31.922 1 96.88 203 THR B O 1
ATOM 3245 N N . GLN B 1 204 ? 3.023 -39.688 -31.734 1 93.88 204 GLN B N 1
ATOM 3246 C CA . GLN B 1 204 ? 2.99 -39.969 -33.156 1 93.88 204 GLN B CA 1
ATOM 3247 C C . GLN B 1 204 ? 1.84 -40.906 -33.531 1 93.88 204 GLN B C 1
ATOM 3249 O O . GLN B 1 204 ? 1.557 -41.844 -32.781 1 93.88 204 GLN B O 1
ATOM 3254 N N . LEU B 1 205 ? 1.29 -40.562 -34.656 1 90 205 LEU B N 1
ATOM 3255 C CA . LEU B 1 205 ? 0.245 -41.438 -35.156 1 90 205 LEU B CA 1
ATOM 3256 C C . LEU B 1 205 ? 0.847 -42.594 -35.938 1 90 205 LEU B C 1
ATOM 3258 O O . LEU B 1 205 ? 1.656 -42.406 -36.844 1 90 205 LEU B O 1
ATOM 3262 N N . ASN B 1 206 ? 0.474 -43.781 -35.5 1 83.06 206 ASN B N 1
ATOM 3263 C CA . ASN B 1 206 ? 0.807 -44.969 -36.281 1 83.06 206 ASN B CA 1
ATOM 3264 C C . ASN B 1 206 ? -0.367 -45.406 -37.156 1 83.06 206 ASN B C 1
ATOM 3266 O O . ASN B 1 206 ? -1.233 -46.156 -36.688 1 83.06 206 ASN B O 1
ATOM 3270 N N . ILE B 1 207 ? -0.335 -45.031 -38.406 1 79.94 207 ILE B N 1
ATOM 3271 C CA . ILE B 1 207 ? -1.464 -45.25 -39.312 1 79.94 207 ILE B CA 1
ATOM 3272 C C . ILE B 1 207 ? -1.7 -46.75 -39.469 1 79.94 207 ILE B C 1
ATOM 3274 O O . ILE B 1 207 ? -2.844 -47.219 -39.469 1 79.94 207 ILE B O 1
ATOM 3278 N N . THR B 1 208 ? -0.574 -47.5 -39.688 1 76 208 THR B N 1
ATOM 3279 C CA . THR B 1 208 ? -0.703 -48.938 -39.938 1 76 208 THR B CA 1
ATOM 3280 C C . THR B 1 208 ? -1.355 -49.656 -38.75 1 76 208 THR B C 1
ATOM 3282 O O . THR B 1 208 ? -2.209 -50.5 -38.906 1 76 208 THR B O 1
ATOM 3285 N N . GLU B 1 209 ? -0.987 -49.219 -37.625 1 77.38 209 GLU B N 1
ATOM 3286 C CA . GLU B 1 209 ? -1.518 -49.844 -36.438 1 77.38 209 GLU B CA 1
ATOM 3287 C C . GLU B 1 209 ? -2.963 -49.438 -36.188 1 77.38 209 GLU B C 1
ATOM 3289 O O . GLU B 1 209 ? -3.797 -50.25 -35.812 1 77.38 209 GLU B O 1
ATOM 3294 N N . LEU B 1 210 ? -3.303 -48.188 -36.562 1 78.19 210 LEU B N 1
ATOM 3295 C CA . LEU B 1 210 ? -4.617 -47.688 -36.156 1 78.19 210 LEU B CA 1
ATOM 3296 C C . LEU B 1 210 ? -5.609 -47.812 -37.312 1 78.19 210 LEU B C 1
ATOM 3298 O O . LEU B 1 210 ? -6.809 -47.969 -3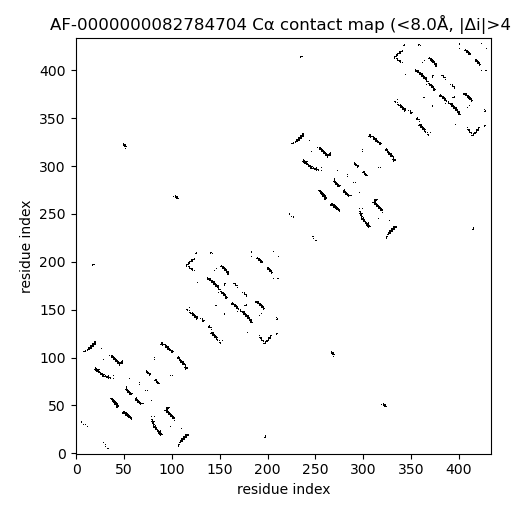7.094 1 78.19 210 LEU B O 1
ATOM 3302 N N . CYS B 1 211 ? -5.133 -47.719 -38.562 1 74.31 211 CYS B N 1
ATOM 3303 C CA . CYS B 1 211 ? -6.047 -47.719 -39.688 1 74.31 211 CYS B CA 1
ATOM 3304 C C . CYS B 1 211 ? -5.977 -49.031 -40.469 1 74.31 211 CYS B C 1
ATOM 3306 O O . CYS B 1 211 ? -6.77 -49.25 -41.375 1 74.31 211 CYS B O 1
ATOM 3308 N N . SER B 1 212 ? -5.07 -49.906 -40.344 1 64.19 212 SER B N 1
ATOM 3309 C CA . SER B 1 212 ? -5.008 -51.094 -41.188 1 64.19 212 SER B CA 1
ATOM 3310 C C . SER B 1 212 ? -6.316 -51.875 -41.125 1 64.19 212 SER B C 1
ATOM 3312 O O . SER B 1 212 ? -6.906 -52.031 -40.062 1 64.19 212 SER B O 1
ATOM 3314 N N . HIS B 1 213 ? -7.086 -51.812 -42.25 1 54.16 213 HIS B N 1
ATOM 3315 C CA . HIS B 1 213 ? -8.234 -52.625 -42.625 1 54.16 213 HIS B CA 1
ATOM 3316 C C . HIS B 1 213 ? -7.984 -54.125 -42.344 1 54.16 213 HIS B C 1
ATOM 3318 O O . HIS B 1 213 ? -6.895 -54.625 -42.625 1 54.16 213 HIS B O 1
ATOM 3324 N N . ILE B 1 214 ? -8.578 -54.719 -41.312 1 45.53 214 ILE B N 1
ATOM 3325 C CA . ILE B 1 214 ? -8.766 -56.156 -41.219 1 45.53 214 ILE B CA 1
ATOM 3326 C C . ILE B 1 214 ? -9.234 -56.719 -42.531 1 45.53 214 ILE B C 1
ATOM 3328 O O . ILE B 1 214 ? -10.383 -56.531 -42.938 1 45.53 214 ILE B O 1
ATOM 3332 N N . SER B 1 215 ? -8.703 -56.375 -43.625 1 40.91 215 SER B N 1
ATOM 3333 C CA . SER B 1 215 ? -9.148 -57.25 -44.719 1 40.91 215 SER B CA 1
ATOM 3334 C C . SER B 1 215 ? -8.867 -58.719 -44.375 1 40.91 215 SER B C 1
ATOM 3336 O O . SER B 1 215 ? -7.828 -59.25 -44.781 1 40.91 215 SER B O 1
ATOM 3338 N N . ARG B 1 216 ? -8.828 -59.188 -43.094 1 39.38 216 ARG B N 1
ATOM 3339 C CA . ARG B 1 216 ? -8.617 -60.625 -43.094 1 39.38 216 ARG B CA 1
ATOM 3340 C C . ARG B 1 216 ? -9.812 -61.375 -43.688 1 39.38 216 ARG B C 1
ATOM 3342 O O . ARG B 1 216 ? -9.844 -62.594 -43.719 1 39.38 216 ARG B O 1
ATOM 3349 N N . ASN B 1 217 ? -10.875 -60.844 -44.312 1 30.45 217 ASN B N 1
ATOM 3350 C CA . ASN B 1 217 ? -11.531 -62 -44.906 1 30.45 217 ASN B CA 1
ATOM 3351 C C . ASN B 1 217 ? -10.797 -62.5 -46.156 1 30.45 217 ASN B C 1
ATOM 3353 O O . ASN B 1 217 ? -10.312 -61.719 -46.938 1 30.45 217 ASN B O 1
#

Radius of gyration: 38.19 Å; Cα contacts (8 Å, |Δi|>4): 1021; chains: 2; bounding box: 52×138×79 Å